Protein AF-A0A9P4THK8-F1 (afdb_monomer)

Structure (mmCIF, N/CA/C/O backbone):
data_AF-A0A9P4THK8-F1
#
_entry.id   AF-A0A9P4THK8-F1
#
loop_
_atom_site.group_PDB
_atom_site.id
_atom_site.type_symbol
_atom_site.label_atom_id
_atom_site.label_alt_id
_atom_site.label_comp_id
_atom_site.label_asym_id
_atom_site.label_entity_id
_atom_site.label_seq_id
_atom_site.pdbx_PDB_ins_code
_atom_site.Cartn_x
_atom_site.Cartn_y
_atom_site.Cartn_z
_atom_site.occupancy
_atom_site.B_iso_or_equiv
_atom_site.auth_seq_id
_atom_site.auth_comp_id
_atom_site.auth_asym_id
_atom_site.auth_atom_id
_atom_site.pdbx_PDB_model_num
ATOM 1 N N . MET A 1 1 ? -62.704 31.638 -52.848 1.00 43.31 1 MET A N 1
ATOM 2 C CA . MET A 1 1 ? -63.186 30.248 -52.648 1.00 43.31 1 MET A CA 1
ATOM 3 C C . MET A 1 1 ? -63.658 29.733 -54.000 1.00 43.31 1 MET A C 1
ATOM 5 O O . MET A 1 1 ? -64.323 30.541 -54.638 1.00 43.31 1 MET A O 1
ATOM 9 N N . PRO A 1 2 ? -63.371 28.495 -54.463 1.00 43.59 2 PRO A N 1
ATOM 10 C CA . PRO A 1 2 ? -62.912 27.299 -53.735 1.00 43.59 2 PRO A CA 1
ATOM 11 C C . PRO A 1 2 ? -61.704 26.520 -54.349 1.00 43.59 2 PRO A C 1
ATOM 13 O O . PRO A 1 2 ? -61.425 26.593 -55.536 1.00 43.59 2 PRO A O 1
ATOM 16 N N . ILE A 1 3 ? -61.043 25.751 -53.471 1.00 35.41 3 ILE A N 1
ATOM 17 C CA . ILE A 1 3 ? -60.631 24.326 -53.544 1.00 35.41 3 ILE A CA 1
ATOM 18 C C . ILE A 1 3 ? -59.609 23.825 -54.602 1.00 35.41 3 ILE A C 1
ATOM 20 O O . ILE A 1 3 ? -59.890 23.629 -55.779 1.00 35.41 3 ILE A O 1
ATOM 24 N N . ALA A 1 4 ? -58.443 23.501 -54.029 1.00 38.44 4 ALA A N 1
ATOM 25 C CA . ALA A 1 4 ? -57.364 22.559 -54.343 1.00 38.44 4 ALA A CA 1
ATOM 26 C C . ALA A 1 4 ? -57.577 21.406 -55.356 1.00 38.44 4 ALA A C 1
ATOM 28 O O . ALA A 1 4 ? -58.529 20.633 -55.262 1.00 38.44 4 ALA A O 1
ATOM 29 N N . ARG A 1 5 ? -56.541 21.177 -56.184 1.00 35.72 5 ARG A N 1
ATOM 30 C CA . ARG A 1 5 ? -56.117 19.847 -56.665 1.00 35.72 5 ARG A CA 1
ATOM 31 C C . ARG A 1 5 ? -54.912 19.384 -55.841 1.00 35.72 5 ARG A C 1
ATOM 33 O O . ARG A 1 5 ? -53.942 20.124 -55.709 1.00 35.72 5 ARG A O 1
ATOM 40 N N . GLN A 1 6 ? -54.998 18.177 -55.290 1.00 36.41 6 GLN A N 1
ATOM 41 C CA . GLN A 1 6 ? -53.883 17.444 -54.691 1.00 36.41 6 GLN A CA 1
ATOM 42 C C . GLN A 1 6 ? -53.031 16.829 -55.808 1.00 36.41 6 GLN A C 1
ATOM 44 O O . GLN A 1 6 ? -53.546 16.012 -56.570 1.00 36.41 6 GLN A O 1
ATOM 49 N N . ASP A 1 7 ? -51.745 17.176 -55.875 1.00 41.69 7 ASP A N 1
ATOM 50 C CA . ASP A 1 7 ? -50.751 16.358 -56.572 1.00 41.69 7 ASP A CA 1
ATOM 51 C C . ASP A 1 7 ? -50.262 15.259 -55.623 1.00 41.69 7 ASP A C 1
ATOM 53 O O . ASP A 1 7 ? -49.826 15.509 -54.497 1.00 41.69 7 ASP A O 1
ATOM 57 N N . GLN A 1 8 ? -50.391 14.017 -56.083 1.00 40.16 8 GLN A N 1
ATOM 58 C CA . GLN A 1 8 ? -49.982 12.808 -55.382 1.00 40.16 8 GLN A CA 1
ATOM 59 C C . GLN A 1 8 ? -48.456 12.750 -55.260 1.00 40.16 8 GLN A C 1
ATOM 61 O O . GLN A 1 8 ? -47.744 12.517 -56.236 1.00 40.16 8 GLN A O 1
ATOM 66 N N . GLN A 1 9 ? -47.947 12.880 -54.038 1.00 39.34 9 GLN A N 1
ATOM 67 C CA . GLN A 1 9 ? -46.567 12.534 -53.716 1.00 39.34 9 GLN A CA 1
ATOM 68 C C . GLN A 1 9 ? -46.482 11.011 -53.549 1.00 39.34 9 GLN A C 1
ATOM 70 O O . GLN A 1 9 ? -46.983 10.447 -52.576 1.00 39.34 9 GLN A O 1
ATOM 75 N N . LYS A 1 10 ? -45.892 10.332 -54.540 1.00 34.69 10 LYS A N 1
ATOM 76 C CA . LYS A 1 10 ? -45.575 8.898 -54.465 1.00 34.69 10 LYS A CA 1
ATOM 77 C C . LYS A 1 10 ? -44.646 8.663 -53.259 1.00 34.69 10 LYS A C 1
ATOM 79 O O . LYS A 1 10 ? -43.635 9.363 -53.164 1.00 34.69 10 LYS A O 1
ATOM 84 N N . PRO A 1 11 ? -44.940 7.716 -52.352 1.00 37.72 11 PRO A N 1
ATOM 85 C CA . PRO A 1 11 ? -44.045 7.421 -51.240 1.00 37.72 11 PRO A CA 1
ATOM 86 C C . PRO A 1 11 ? -42.727 6.865 -51.786 1.00 37.72 11 PRO A C 1
ATOM 88 O O . PRO A 1 11 ? -42.734 5.970 -52.631 1.00 37.72 11 PRO A O 1
ATOM 91 N N . ILE A 1 12 ? -41.597 7.393 -51.313 1.00 53.03 12 ILE A N 1
ATOM 92 C CA . ILE A 1 12 ? -40.283 6.778 -51.520 1.00 53.03 12 ILE A CA 1
ATOM 93 C C . ILE A 1 12 ? -40.296 5.491 -50.697 1.00 53.03 12 ILE A C 1
ATOM 95 O O . ILE A 1 12 ? -40.162 5.525 -49.475 1.00 53.03 12 ILE A O 1
ATOM 99 N N . GLU A 1 13 ? -40.530 4.365 -51.359 1.00 46.59 13 GLU A N 1
ATOM 100 C CA . GLU A 1 13 ? -40.455 3.044 -50.750 1.00 46.59 13 GLU A CA 1
ATOM 101 C C . GLU A 1 13 ? -38.973 2.733 -50.513 1.00 46.59 13 GLU A C 1
ATOM 103 O O . GLU A 1 13 ? -38.243 2.308 -51.407 1.00 46.59 13 GLU A O 1
ATOM 108 N N . ILE A 1 14 ? -38.484 3.066 -49.318 1.00 52.97 14 ILE A N 1
ATOM 109 C CA . ILE A 1 14 ? -37.134 2.707 -48.895 1.00 52.97 14 ILE A CA 1
ATOM 110 C C . ILE A 1 14 ? -37.155 1.191 -48.697 1.00 52.97 14 ILE A C 1
ATOM 112 O O . ILE A 1 14 ? -37.734 0.708 -47.724 1.00 52.97 14 ILE A O 1
ATOM 116 N N . HIS A 1 15 ? -36.591 0.441 -49.645 1.00 55.16 15 HIS A N 1
ATOM 117 C CA . HIS A 1 15 ? -36.531 -1.013 -49.553 1.00 55.16 15 HIS A CA 1
ATOM 118 C C . HIS A 1 15 ? -35.801 -1.375 -48.252 1.00 55.16 15 HIS A C 1
ATOM 120 O O . HIS A 1 15 ? -34.665 -0.951 -48.027 1.00 55.16 15 HIS A O 1
ATOM 126 N N . VAL A 1 16 ? -36.479 -2.086 -47.348 1.00 57.53 16 VAL A N 1
ATOM 127 C CA . VAL A 1 16 ? -35.975 -2.389 -45.995 1.00 57.53 16 VAL A CA 1
ATOM 128 C C . VAL A 1 16 ? -34.619 -3.106 -46.066 1.00 57.53 16 VAL A C 1
ATOM 130 O O . VAL A 1 16 ? -33.754 -2.868 -45.221 1.00 57.53 16 VAL A O 1
ATOM 133 N N . ASP A 1 17 ? -34.391 -3.871 -47.134 1.00 55.12 17 ASP A N 1
ATOM 134 C CA . ASP A 1 17 ? -33.135 -4.566 -47.409 1.00 55.12 17 ASP A CA 1
ATOM 135 C C . ASP A 1 17 ? -31.962 -3.611 -47.702 1.00 55.12 17 ASP A C 1
ATOM 137 O O . ASP A 1 17 ? -30.846 -3.857 -47.244 1.00 55.12 17 ASP A O 1
ATOM 141 N N . ASP A 1 18 ? -32.191 -2.464 -48.355 1.00 53.69 18 ASP A N 1
ATOM 142 C CA . ASP A 1 18 ? -31.148 -1.454 -48.611 1.00 53.69 18 ASP A CA 1
ATOM 143 C C . ASP A 1 18 ? -30.740 -0.706 -47.331 1.00 53.69 18 ASP A C 1
ATOM 145 O O . ASP A 1 18 ? -29.570 -0.349 -47.138 1.00 53.69 18 ASP A O 1
ATOM 149 N N . VAL A 1 19 ? -31.697 -0.481 -46.423 1.00 54.78 19 VAL A N 1
ATOM 150 C CA . VAL A 1 19 ? -31.435 0.123 -45.106 1.00 54.78 19 VAL A CA 1
ATOM 151 C C . VAL A 1 19 ? -30.695 -0.864 -44.212 1.00 54.78 19 VAL A C 1
ATOM 153 O O . VAL A 1 19 ? -29.707 -0.484 -43.581 1.00 54.78 19 VAL A O 1
ATOM 156 N N . ALA A 1 20 ? -31.120 -2.129 -44.201 1.00 53.06 20 ALA A N 1
ATOM 157 C CA . ALA A 1 20 ? -30.474 -3.196 -43.447 1.00 53.06 20 ALA A CA 1
ATOM 158 C C . ALA A 1 20 ? -29.038 -3.446 -43.938 1.00 53.06 20 ALA A C 1
ATOM 160 O O . ALA A 1 20 ? -28.121 -3.534 -43.119 1.00 53.06 20 ALA A O 1
ATOM 161 N N . HIS A 1 21 ? -28.801 -3.454 -45.255 1.00 51.91 21 HIS A N 1
ATOM 162 C CA . HIS A 1 21 ? -27.458 -3.591 -45.820 1.00 51.91 21 HIS A CA 1
ATOM 163 C C . HIS A 1 21 ? -26.551 -2.386 -45.517 1.00 51.91 21 HIS A C 1
ATOM 165 O O . HIS A 1 21 ? -25.386 -2.581 -45.158 1.00 51.91 21 HIS A O 1
ATOM 171 N N . ARG A 1 22 ? -27.059 -1.142 -45.560 1.00 50.97 22 ARG A N 1
ATOM 172 C CA . ARG A 1 22 ? -26.284 0.041 -45.117 1.00 50.97 22 ARG A CA 1
ATOM 173 C C . ARG A 1 22 ? -26.023 0.052 -43.611 1.00 50.97 22 ARG A C 1
ATOM 175 O O . ARG A 1 22 ? -24.938 0.454 -43.187 1.00 50.97 22 ARG A O 1
ATOM 182 N N . GLN A 1 23 ? -26.975 -0.389 -42.791 1.00 50.47 23 GLN A N 1
ATOM 183 C CA . GLN A 1 23 ? -26.793 -0.503 -41.340 1.00 50.47 23 GLN A CA 1
ATOM 184 C C . GLN A 1 23 ? -25.768 -1.587 -40.982 1.00 50.47 23 GLN A C 1
ATOM 186 O O . GLN A 1 23 ? -24.918 -1.346 -40.125 1.00 50.47 23 GLN A O 1
ATOM 191 N N . GLN A 1 24 ? -25.766 -2.726 -41.685 1.00 53.03 24 GLN A N 1
ATOM 192 C CA . GLN A 1 24 ? -24.749 -3.777 -41.541 1.00 53.03 24 GLN A CA 1
ATOM 193 C C . GLN A 1 24 ? -23.354 -3.324 -41.996 1.00 53.03 24 GLN A C 1
ATOM 195 O O . GLN A 1 24 ? -22.357 -3.698 -41.384 1.00 53.03 24 GLN A O 1
ATOM 200 N N . GLN A 1 25 ? -23.251 -2.492 -43.038 1.00 53.97 25 GLN A N 1
ATOM 201 C CA . GLN A 1 25 ? -21.960 -1.954 -43.481 1.00 53.97 25 GLN A CA 1
ATOM 202 C C . GLN A 1 25 ? -21.396 -0.889 -42.529 1.00 53.97 25 GLN A C 1
ATOM 204 O O . GLN A 1 25 ? -20.180 -0.812 -42.365 1.00 53.97 25 GLN A O 1
ATOM 209 N N . THR A 1 26 ? -22.245 -0.079 -41.894 1.00 57.22 26 THR A N 1
ATOM 210 C CA . THR A 1 26 ? -21.828 1.027 -41.008 1.00 57.22 26 THR A CA 1
ATOM 211 C C . THR A 1 26 ? -21.531 0.590 -39.574 1.00 57.22 26 THR A C 1
ATOM 213 O O . THR A 1 26 ? -20.739 1.244 -38.891 1.00 57.22 26 THR A O 1
ATOM 216 N N . THR A 1 27 ? -22.090 -0.531 -39.112 1.00 62.06 27 THR A N 1
ATOM 217 C CA . THR A 1 27 ? -21.754 -1.079 -37.792 1.00 62.06 27 THR A CA 1
ATOM 218 C C . THR A 1 27 ? -20.358 -1.724 -37.793 1.00 62.06 27 THR A C 1
ATOM 220 O O . THR A 1 27 ? -19.971 -2.411 -38.744 1.00 62.06 27 THR A O 1
ATOM 223 N N . PRO A 1 28 ? -19.528 -1.480 -36.762 1.00 70.31 28 PRO A N 1
ATOM 224 C CA . PRO A 1 28 ? -18.253 -2.174 -36.614 1.00 70.31 28 PRO A CA 1
ATOM 225 C C . PRO A 1 28 ? -18.430 -3.690 -36.464 1.00 70.31 28 PRO A C 1
ATOM 227 O O . PRO A 1 28 ? -19.266 -4.113 -35.669 1.00 70.31 28 PRO A O 1
ATOM 230 N N . PRO A 1 29 ? -17.651 -4.511 -37.195 1.00 71.94 29 PRO A N 1
ATOM 231 C CA . PRO A 1 29 ? -17.833 -5.961 -37.223 1.00 71.94 29 PRO A CA 1
ATOM 232 C C . PRO A 1 29 ? -17.416 -6.660 -35.919 1.00 71.94 29 PRO A C 1
ATOM 234 O O . PRO A 1 29 ? -17.672 -7.851 -35.771 1.00 71.94 29 PRO A O 1
ATOM 237 N N . ASP A 1 30 ? -16.763 -5.955 -34.982 1.00 74.06 30 ASP A N 1
ATOM 238 C CA . ASP A 1 30 ? -16.343 -6.480 -33.673 1.00 74.06 30 ASP A CA 1
ATOM 239 C C . ASP A 1 30 ? -15.495 -7.778 -33.771 1.00 74.06 30 ASP A C 1
ATOM 241 O O . ASP A 1 30 ? -15.483 -8.625 -32.869 1.00 74.06 30 ASP A O 1
ATOM 245 N N . GLY A 1 31 ? -14.743 -7.931 -34.872 1.00 75.62 31 GLY A N 1
ATOM 246 C CA . GLY A 1 31 ? -13.942 -9.117 -35.189 1.00 75.62 31 GLY A CA 1
ATOM 247 C C . GLY A 1 31 ? -13.368 -9.135 -36.616 1.00 75.62 31 GLY A C 1
ATOM 248 O O . GLY A 1 31 ? -13.328 -8.116 -37.306 1.00 75.62 31 GLY A O 1
ATOM 249 N N . GLY A 1 32 ? -12.893 -10.306 -37.060 1.00 84.00 32 GLY A N 1
ATOM 250 C CA . GLY A 1 32 ? -12.345 -10.518 -38.408 1.00 84.00 32 GLY A CA 1
ATOM 251 C C . GLY A 1 32 ? -10.994 -9.830 -38.639 1.00 84.00 32 GLY A C 1
ATOM 252 O O . GLY A 1 32 ? -10.098 -9.916 -37.799 1.00 84.00 32 GLY A O 1
ATOM 253 N N . TYR A 1 33 ? -10.859 -9.115 -39.764 1.00 81.81 33 TYR A N 1
ATOM 254 C CA . TYR A 1 33 ? -9.638 -8.378 -40.135 1.00 81.81 33 TYR A CA 1
ATOM 255 C C . TYR A 1 33 ? -9.244 -7.303 -39.102 1.00 81.81 33 TYR A C 1
ATOM 257 O O . TYR A 1 33 ? -8.082 -6.915 -39.023 1.00 81.81 33 TYR A O 1
ATOM 265 N N . GLY A 1 34 ? -10.174 -6.890 -38.230 1.00 80.81 34 GLY A N 1
ATOM 266 C CA . GLY A 1 34 ? -9.878 -6.015 -37.096 1.00 80.81 34 GLY A CA 1
ATOM 267 C C . GLY A 1 34 ? -8.787 -6.561 -36.167 1.00 80.81 34 GLY A C 1
ATOM 268 O O . GLY A 1 34 ? -7.999 -5.778 -35.650 1.00 80.81 34 GLY A O 1
ATOM 269 N N . TRP A 1 35 ? -8.668 -7.884 -35.999 1.00 86.06 35 TRP A N 1
ATOM 270 C CA . TRP A 1 35 ? -7.591 -8.485 -35.196 1.00 86.06 35 TRP A CA 1
ATOM 271 C C . TRP A 1 35 ? -6.223 -8.416 -35.876 1.00 86.06 35 TRP A C 1
ATOM 273 O O . TRP A 1 35 ? -5.209 -8.274 -35.196 1.00 86.06 35 TRP A O 1
ATOM 283 N N . VAL A 1 36 ? -6.192 -8.443 -37.209 1.00 86.75 36 VAL A N 1
ATOM 284 C CA . VAL A 1 36 ? -4.967 -8.203 -37.981 1.00 86.75 36 VAL A CA 1
ATOM 285 C C . VAL A 1 36 ? -4.522 -6.749 -37.795 1.00 86.75 36 VAL A C 1
ATOM 287 O O . VAL A 1 36 ? -3.348 -6.498 -37.538 1.00 86.75 36 VAL A O 1
ATOM 290 N N . CYS A 1 37 ? -5.466 -5.800 -37.803 1.00 84.19 37 CYS A N 1
ATOM 291 C CA . CYS A 1 37 ? -5.187 -4.405 -37.453 1.00 84.19 37 CYS A CA 1
ATOM 292 C C . CYS A 1 37 ? -4.699 -4.254 -36.000 1.00 84.19 37 CYS A C 1
ATOM 294 O O . CYS A 1 37 ? -3.782 -3.478 -35.764 1.00 84.19 37 CYS A O 1
ATOM 296 N N . VAL A 1 38 ? -5.242 -5.011 -35.035 1.00 86.88 38 VAL A N 1
ATOM 297 C CA . VAL A 1 38 ? -4.733 -5.031 -33.645 1.00 86.88 38 VAL A CA 1
ATOM 298 C C . VAL A 1 38 ? -3.285 -5.508 -33.598 1.00 86.88 38 VAL A C 1
ATOM 300 O O . VAL A 1 38 ? -2.472 -4.868 -32.940 1.00 86.88 38 VAL A O 1
ATOM 303 N N . GLY A 1 39 ? -2.947 -6.585 -34.312 1.00 86.19 39 GLY A N 1
ATOM 304 C CA . GLY A 1 39 ? -1.571 -7.077 -34.413 1.00 86.19 39 GLY A CA 1
ATOM 305 C C . GLY A 1 39 ? -0.628 -6.056 -35.055 1.00 86.19 39 GLY A C 1
ATOM 306 O O . GLY A 1 39 ? 0.460 -5.815 -34.545 1.00 86.19 39 GLY A O 1
ATOM 307 N N . ALA A 1 40 ? -1.064 -5.386 -36.122 1.00 83.81 40 ALA A N 1
ATOM 308 C CA . ALA A 1 40 ? -0.274 -4.338 -36.757 1.00 83.81 40 ALA A CA 1
ATOM 309 C C . ALA A 1 40 ? -0.068 -3.125 -35.831 1.00 83.81 40 ALA A C 1
ATOM 311 O O . ALA A 1 40 ? 1.060 -2.662 -35.683 1.00 83.81 40 ALA A O 1
ATOM 312 N N . CYS A 1 41 ? -1.113 -2.660 -35.137 1.00 83.00 41 CYS A N 1
ATOM 313 C CA . CYS A 1 41 ? -1.001 -1.582 -34.151 1.00 83.00 41 CYS A CA 1
ATOM 314 C C . CYS A 1 41 ? -0.142 -1.983 -32.939 1.00 83.00 41 CYS A C 1
ATOM 316 O O . CYS A 1 41 ? 0.622 -1.159 -32.440 1.00 83.00 41 CYS A O 1
ATOM 318 N N . PHE A 1 42 ? -0.207 -3.244 -32.500 1.00 87.94 42 PHE A N 1
ATOM 319 C CA . PHE A 1 42 ? 0.691 -3.804 -31.487 1.00 87.94 42 PHE A CA 1
ATOM 320 C C . PHE A 1 42 ? 2.151 -3.702 -31.935 1.00 87.94 42 PHE A C 1
ATOM 322 O O . PHE A 1 42 ? 2.991 -3.207 -31.186 1.00 87.94 42 PHE A O 1
ATOM 329 N N . THR A 1 43 ? 2.456 -4.112 -33.169 1.00 85.25 43 THR A N 1
ATOM 330 C CA . THR A 1 43 ? 3.802 -3.998 -33.741 1.00 85.25 43 THR A CA 1
ATOM 331 C C . THR A 1 43 ? 4.231 -2.537 -33.849 1.00 85.25 43 THR A C 1
ATOM 333 O O . THR A 1 43 ? 5.338 -2.196 -33.443 1.00 85.25 43 THR A O 1
ATOM 336 N N . THR A 1 44 ? 3.356 -1.635 -34.299 1.00 82.50 44 THR A N 1
ATOM 337 C CA . THR A 1 44 ? 3.656 -0.197 -34.322 1.00 82.50 44 THR A CA 1
ATOM 338 C C . THR A 1 44 ? 3.982 0.333 -32.926 1.00 82.50 44 THR A C 1
ATOM 340 O O . THR A 1 44 ? 4.980 1.030 -32.773 1.00 82.50 44 THR A O 1
ATOM 343 N N . ASN A 1 45 ? 3.218 -0.031 -31.893 1.00 81.38 45 ASN A N 1
ATOM 344 C CA . ASN A 1 45 ? 3.480 0.378 -30.508 1.00 81.38 45 ASN A CA 1
ATOM 345 C C . ASN A 1 45 ? 4.781 -0.209 -29.947 1.00 81.38 45 ASN A C 1
ATOM 347 O O . ASN A 1 45 ? 5.558 0.490 -29.299 1.00 81.38 45 ASN A O 1
ATOM 351 N N . CYS A 1 46 ? 5.058 -1.471 -30.265 1.00 82.56 46 CYS A N 1
ATOM 352 C CA . CYS A 1 46 ? 6.285 -2.164 -29.890 1.00 82.56 46 CYS A CA 1
ATOM 353 C C . CYS A 1 46 ? 7.533 -1.459 -30.438 1.00 82.56 46 CYS A C 1
ATOM 355 O O . CYS A 1 46 ? 8.449 -1.149 -29.680 1.00 82.56 46 CYS A O 1
ATOM 357 N N . PHE A 1 47 ? 7.548 -1.127 -31.729 1.00 81.44 47 PHE A N 1
ATOM 358 C CA . PHE A 1 47 ? 8.717 -0.535 -32.390 1.00 81.44 47 PHE A CA 1
ATOM 359 C C . PHE A 1 47 ? 8.790 0.999 -32.310 1.00 81.44 47 PHE A C 1
ATOM 361 O O . PHE A 1 47 ? 9.811 1.574 -32.676 1.00 81.44 47 PHE A O 1
ATOM 368 N N . THR A 1 48 ? 7.746 1.672 -31.818 1.00 76.44 48 THR A N 1
ATOM 369 C CA . THR A 1 48 ? 7.785 3.110 -31.504 1.00 76.44 48 THR A CA 1
ATOM 370 C C . THR A 1 48 ? 8.116 3.315 -30.027 1.00 76.44 48 THR A C 1
ATOM 372 O O . THR A 1 48 ? 9.273 3.549 -29.686 1.00 76.44 48 THR A O 1
ATOM 375 N N . TRP A 1 49 ? 7.139 3.154 -29.133 1.00 76.69 49 TRP A N 1
ATOM 376 C CA . TRP A 1 49 ? 7.293 3.388 -27.696 1.00 76.69 49 TRP A CA 1
ATOM 377 C C . TRP A 1 49 ? 8.273 2.422 -27.029 1.00 76.69 49 TRP A C 1
ATOM 379 O O . TRP A 1 49 ? 9.027 2.834 -26.147 1.00 76.69 49 TRP A O 1
ATOM 389 N N . GLY A 1 50 ? 8.327 1.166 -27.479 1.00 77.00 50 GLY A N 1
ATOM 390 C CA . GLY A 1 50 ? 9.322 0.217 -26.981 1.00 77.00 50 GLY A CA 1
ATOM 391 C C . GLY A 1 50 ? 10.752 0.636 -27.334 1.00 77.00 50 GLY A C 1
ATOM 392 O O . GLY A 1 50 ? 11.619 0.643 -26.463 1.00 77.00 50 GLY A O 1
ATOM 393 N N . ALA A 1 51 ? 10.996 1.087 -28.567 1.00 75.38 51 ALA A N 1
ATOM 394 C CA . ALA A 1 51 ? 12.310 1.589 -28.973 1.00 75.38 51 ALA A CA 1
ATOM 395 C C . ALA A 1 51 ? 12.697 2.885 -28.236 1.00 75.38 51 ALA A C 1
ATOM 397 O O . ALA A 1 51 ? 13.855 3.047 -27.858 1.00 75.38 51 ALA A O 1
ATOM 398 N N . VAL A 1 52 ? 11.737 3.782 -27.968 1.00 77.44 52 VAL A N 1
ATOM 399 C CA . VAL A 1 52 ? 11.983 4.983 -27.145 1.00 77.44 52 VAL A CA 1
ATOM 400 C C . VAL A 1 52 ? 12.385 4.612 -25.723 1.00 77.44 52 VAL A C 1
ATOM 402 O O . VAL A 1 52 ? 13.295 5.225 -25.174 1.00 77.44 52 VAL A O 1
ATOM 405 N N . SER A 1 53 ? 11.768 3.591 -25.125 1.00 77.56 53 SER A N 1
ATOM 406 C CA . SER A 1 53 ? 12.111 3.182 -23.757 1.00 77.56 53 SER A CA 1
ATOM 407 C C . SER A 1 53 ? 13.561 2.688 -23.618 1.00 77.56 53 SER A C 1
ATOM 409 O O . SER A 1 53 ? 14.184 2.901 -22.578 1.00 77.56 53 SER A O 1
ATOM 411 N N . ALA A 1 54 ? 14.149 2.147 -24.694 1.00 77.06 54 ALA A N 1
ATOM 412 C CA . ALA A 1 54 ? 15.554 1.739 -24.722 1.00 77.06 54 ALA A CA 1
ATOM 413 C C . ALA A 1 54 ? 16.536 2.921 -24.623 1.00 77.06 54 ALA A C 1
ATOM 415 O O . ALA A 1 54 ? 17.713 2.708 -24.328 1.00 77.06 54 ALA A O 1
ATOM 416 N N . TYR A 1 55 ? 16.070 4.167 -24.799 1.00 77.00 55 TYR A N 1
ATOM 417 C CA . TYR A 1 55 ? 16.869 5.371 -24.555 1.00 77.00 55 TYR A CA 1
ATOM 418 C C . TYR A 1 55 ? 17.496 5.378 -23.157 1.00 77.00 55 TYR A C 1
ATOM 420 O O . TYR A 1 55 ? 18.633 5.812 -23.024 1.00 77.00 55 TYR A O 1
ATOM 428 N N . GLY A 1 56 ? 16.821 4.834 -22.137 1.00 75.25 56 GLY A N 1
ATOM 429 C CA . GLY A 1 56 ? 17.376 4.748 -20.781 1.00 75.25 56 GLY A CA 1
ATOM 430 C C . GLY A 1 56 ? 18.693 3.964 -20.705 1.00 75.25 56 GLY A C 1
ATOM 431 O O . GLY A 1 56 ? 19.600 4.358 -19.976 1.00 75.25 56 GLY A O 1
ATOM 432 N N . ILE A 1 57 ? 18.844 2.908 -21.513 1.00 77.88 57 ILE A N 1
ATOM 433 C CA . ILE A 1 57 ? 20.085 2.123 -21.588 1.00 77.88 57 ILE A CA 1
ATOM 434 C C . ILE A 1 57 ? 21.177 2.904 -22.313 1.00 77.88 57 ILE A C 1
ATOM 436 O O . ILE A 1 57 ? 22.297 2.995 -21.810 1.00 77.88 57 ILE A O 1
ATOM 440 N N . TYR A 1 58 ? 20.854 3.520 -23.453 1.00 76.81 58 TYR A N 1
ATOM 441 C CA . TYR A 1 58 ? 21.810 4.366 -24.173 1.00 76.81 58 TYR A CA 1
ATOM 442 C C . TYR A 1 58 ? 22.279 5.539 -23.306 1.00 76.81 58 TYR A C 1
ATOM 444 O O . TYR A 1 58 ? 23.474 5.799 -23.236 1.00 76.81 58 TYR A O 1
ATOM 452 N N . LEU A 1 59 ? 21.362 6.177 -22.576 1.00 75.50 59 LEU A N 1
ATOM 453 C CA . LEU A 1 59 ? 21.658 7.248 -21.631 1.00 75.50 59 LEU A CA 1
ATOM 454 C C . LEU A 1 59 ? 22.598 6.782 -20.516 1.00 75.50 59 LEU A C 1
ATOM 456 O O . LEU A 1 59 ? 23.582 7.458 -20.234 1.00 75.50 59 LEU A O 1
ATOM 460 N N . SER A 1 60 ? 22.326 5.622 -19.909 1.00 75.88 60 SER A N 1
ATOM 461 C CA . SER A 1 60 ? 23.184 5.083 -18.846 1.00 75.88 60 SER A CA 1
ATOM 462 C C . SER A 1 60 ? 24.625 4.880 -19.315 1.00 75.88 60 SER A C 1
ATOM 464 O O . SER A 1 60 ? 25.561 5.152 -18.573 1.00 75.88 60 SER A O 1
ATOM 466 N N . HIS A 1 61 ? 24.803 4.481 -20.573 1.00 68.19 61 HIS A N 1
ATOM 467 C CA . HIS A 1 61 ? 26.112 4.250 -21.161 1.00 68.19 61 HIS A CA 1
ATOM 468 C C . HIS A 1 61 ? 26.784 5.550 -21.631 1.00 68.19 61 HIS A C 1
ATOM 470 O O . HIS A 1 61 ? 27.982 5.713 -21.436 1.00 68.19 61 HIS A O 1
ATOM 476 N N . TYR A 1 62 ? 26.021 6.520 -22.154 1.00 74.12 62 TYR A N 1
ATOM 477 C CA . TYR A 1 62 ? 26.538 7.861 -22.456 1.00 74.12 62 TYR A CA 1
ATOM 478 C C . TYR A 1 62 ? 27.082 8.573 -21.214 1.00 74.12 62 TYR A C 1
ATOM 480 O O . TYR A 1 62 ? 28.065 9.298 -21.327 1.00 74.12 62 TYR A O 1
ATOM 488 N N . LEU A 1 63 ? 26.460 8.348 -20.051 1.00 73.69 63 LEU A N 1
ATOM 489 C CA . LEU A 1 63 ? 26.902 8.894 -18.767 1.00 73.69 63 LEU A CA 1
ATOM 490 C C . LEU A 1 63 ? 28.065 8.103 -18.151 1.00 73.69 63 LEU A C 1
ATOM 492 O O . LEU A 1 63 ? 28.947 8.705 -17.550 1.00 73.69 63 LEU A O 1
ATOM 496 N N . ALA 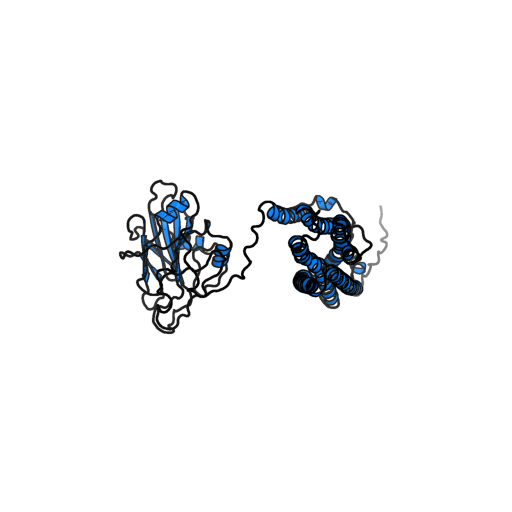A 1 64 ? 28.062 6.771 -18.267 1.00 69.69 64 ALA A N 1
ATOM 497 C CA . ALA A 1 64 ? 29.090 5.919 -17.665 1.00 69.69 64 ALA A CA 1
ATOM 498 C C . ALA A 1 64 ? 30.448 6.016 -18.379 1.00 69.69 64 ALA A C 1
ATOM 500 O O . ALA A 1 64 ? 31.481 6.020 -17.714 1.00 69.69 64 ALA A O 1
ATOM 501 N N . ASP A 1 65 ? 30.435 6.125 -19.709 1.00 64.62 65 ASP A N 1
ATOM 502 C CA . ASP A 1 65 ? 31.646 6.088 -20.538 1.00 64.62 65 ASP A CA 1
ATOM 503 C C . ASP A 1 65 ? 32.119 7.490 -20.975 1.00 64.62 65 ASP A C 1
ATOM 505 O O . ASP A 1 65 ? 33.039 7.601 -21.782 1.00 64.62 65 ASP A O 1
ATOM 509 N N . ASP A 1 66 ? 31.476 8.555 -20.472 1.00 66.44 66 ASP A N 1
ATOM 510 C CA . ASP A 1 66 ? 31.752 9.971 -20.785 1.00 66.44 66 ASP A CA 1
ATOM 511 C C . ASP A 1 66 ? 31.969 10.236 -22.289 1.00 66.44 66 ASP A C 1
ATOM 513 O O . ASP A 1 66 ? 32.887 10.927 -22.725 1.00 66.44 66 ASP A O 1
ATOM 517 N N . ILE A 1 67 ? 31.114 9.631 -23.122 1.00 68.19 67 ILE A N 1
ATOM 518 C CA . ILE A 1 67 ? 31.249 9.653 -24.590 1.00 68.19 67 ILE A CA 1
ATOM 519 C C . ILE A 1 67 ? 31.089 11.075 -25.144 1.00 68.19 67 ILE A C 1
ATOM 521 O O . ILE A 1 67 ? 31.650 11.415 -26.189 1.00 68.19 67 ILE A O 1
ATOM 525 N N . PHE A 1 68 ? 30.323 11.912 -24.441 1.00 73.69 68 PHE A N 1
ATOM 526 C CA . PHE A 1 68 ? 30.095 13.313 -24.778 1.00 73.69 68 PHE A CA 1
ATOM 527 C C . PHE A 1 68 ? 30.497 14.215 -23.601 1.00 73.69 68 PHE A C 1
ATOM 529 O O . PHE A 1 68 ? 29.618 14.724 -22.909 1.00 73.69 68 PHE A O 1
ATOM 536 N N . PRO A 1 69 ? 31.801 14.483 -23.411 1.00 63.47 69 PRO A N 1
ATOM 537 C CA . PRO A 1 69 ? 32.304 15.271 -22.278 1.00 63.47 69 PRO A CA 1
ATOM 538 C C . PRO A 1 69 ? 31.899 16.755 -22.344 1.00 63.47 69 PRO A C 1
ATOM 540 O O . PRO A 1 69 ? 31.980 17.486 -21.362 1.00 63.47 69 PRO A O 1
ATOM 543 N N . GLU A 1 70 ? 31.447 17.219 -23.515 1.00 71.25 70 GLU A N 1
ATOM 544 C CA . GLU A 1 70 ? 30.881 18.558 -23.722 1.00 71.25 70 GLU A CA 1
ATOM 545 C C . GLU A 1 70 ? 29.398 18.657 -23.287 1.00 71.25 70 GLU A C 1
ATOM 547 O O . GLU A 1 70 ? 28.839 19.753 -23.313 1.00 71.25 70 GLU A O 1
ATOM 552 N N . ALA A 1 71 ? 28.738 17.544 -22.935 1.00 68.06 71 ALA A N 1
ATOM 553 C CA . ALA A 1 71 ? 27.301 17.495 -22.657 1.00 68.06 71 ALA A CA 1
ATOM 554 C C . ALA A 1 71 ? 26.986 17.576 -21.154 1.00 68.06 71 ALA A C 1
ATOM 556 O O . ALA A 1 71 ? 27.544 16.864 -20.325 1.00 68.06 71 ALA A O 1
ATOM 557 N N . SER A 1 72 ? 26.028 18.429 -20.805 1.00 72.94 72 SER A N 1
ATOM 558 C CA . SER A 1 72 ? 25.493 18.575 -19.453 1.00 72.94 72 SER A CA 1
ATOM 559 C C . SER A 1 72 ? 24.319 17.620 -19.194 1.00 72.94 72 SER A C 1
ATOM 561 O O . SER A 1 72 ? 23.659 17.139 -20.117 1.00 72.94 72 SER A O 1
ATOM 563 N N . SER A 1 73 ? 23.965 17.404 -17.922 1.00 67.88 73 SER A N 1
ATOM 564 C CA . SER A 1 73 ? 22.782 16.610 -17.542 1.00 67.88 73 SER A CA 1
ATOM 565 C C . SER A 1 73 ? 21.473 17.137 -18.151 1.00 67.88 73 SER A C 1
ATOM 567 O O . SER A 1 73 ? 20.539 16.367 -18.380 1.00 67.88 73 SER A O 1
ATOM 569 N N . TRP A 1 74 ? 21.403 18.440 -18.446 1.00 68.38 74 TRP A N 1
ATOM 570 C CA . TRP A 1 74 ? 20.257 19.053 -19.116 1.00 68.38 74 TRP A CA 1
ATOM 571 C C . TRP A 1 74 ? 20.148 18.639 -20.583 1.00 68.38 74 TRP A C 1
ATOM 573 O O . TRP A 1 74 ? 19.036 18.410 -21.051 1.00 68.38 74 TRP A O 1
ATOM 583 N N . ASP A 1 75 ? 21.264 18.464 -21.291 1.00 69.94 75 ASP A N 1
ATOM 584 C CA . ASP A 1 75 ? 21.265 18.068 -22.705 1.00 69.94 75 ASP A CA 1
ATOM 585 C C . ASP A 1 75 ? 20.635 16.681 -22.888 1.00 69.94 75 ASP A C 1
ATOM 587 O O . ASP A 1 75 ? 19.787 16.468 -23.756 1.00 69.94 75 ASP A O 1
ATOM 591 N N . PHE A 1 76 ? 20.952 15.749 -21.990 1.00 74.38 76 PHE A N 1
ATOM 592 C CA . PHE A 1 76 ? 20.348 14.419 -21.983 1.00 74.38 76 PHE A CA 1
ATOM 593 C C . PHE A 1 76 ? 18.856 14.421 -21.620 1.00 74.38 76 PHE A C 1
ATOM 595 O O . PHE A 1 76 ? 18.085 13.630 -22.178 1.00 74.38 76 PHE A O 1
ATOM 602 N N . ALA A 1 77 ? 18.434 15.313 -20.718 1.00 72.75 77 ALA A N 1
ATOM 603 C CA . ALA A 1 77 ? 17.027 15.495 -20.365 1.00 72.75 77 ALA A CA 1
ATOM 604 C C . ALA A 1 77 ? 16.225 16.112 -21.526 1.00 72.75 77 ALA A C 1
ATOM 606 O O . ALA A 1 77 ? 15.095 15.695 -21.801 1.00 72.75 77 ALA A O 1
ATOM 607 N N . PHE A 1 78 ? 16.821 17.061 -22.252 1.00 75.44 78 PHE A N 1
ATOM 608 C CA . PHE A 1 78 ? 16.204 17.687 -23.416 1.00 75.44 78 PHE A CA 1
ATOM 609 C C . PHE A 1 78 ? 16.042 16.724 -24.590 1.00 75.44 78 PHE A C 1
ATOM 611 O O . PHE A 1 78 ? 15.014 16.791 -25.259 1.00 75.44 78 PHE A O 1
ATOM 618 N N . ILE A 1 79 ? 16.959 15.779 -24.814 1.00 74.94 79 ILE A N 1
ATOM 619 C CA . ILE A 1 79 ? 16.811 14.763 -25.874 1.00 74.94 79 ILE A CA 1
ATOM 620 C C . ILE A 1 79 ? 15.517 13.945 -25.692 1.00 74.94 79 ILE A C 1
ATOM 622 O O . ILE A 1 79 ? 14.736 13.805 -26.637 1.00 74.94 79 ILE A O 1
ATOM 626 N N . GLY A 1 80 ? 15.237 13.475 -24.470 1.00 67.88 80 GLY A N 1
ATOM 627 C CA . GLY A 1 80 ? 13.989 12.766 -24.159 1.00 67.88 80 GLY A CA 1
ATOM 628 C C . GLY A 1 80 ? 12.752 13.672 -24.228 1.00 67.88 80 GLY A C 1
ATOM 629 O O . GLY A 1 80 ? 11.721 13.287 -24.781 1.00 67.88 80 GLY A O 1
ATOM 630 N N . GLY A 1 81 ? 12.859 14.906 -23.724 1.00 70.44 81 GLY A N 1
ATOM 631 C CA . GLY A 1 81 ? 11.767 15.885 -23.751 1.00 70.44 81 GLY A CA 1
ATOM 632 C C . GLY A 1 81 ? 11.379 16.343 -25.163 1.00 70.44 81 GLY A C 1
ATOM 633 O O . GLY A 1 81 ? 10.189 16.465 -25.471 1.00 70.44 81 GLY A O 1
ATOM 634 N N . PHE A 1 82 ? 12.358 16.559 -26.044 1.00 72.19 82 PHE A N 1
ATOM 635 C CA . PHE A 1 82 ? 12.124 16.948 -27.435 1.00 72.19 82 PHE A CA 1
ATOM 636 C C . PHE A 1 82 ? 11.465 15.836 -28.236 1.00 72.19 82 PHE A C 1
ATOM 638 O O . PHE A 1 82 ? 10.546 16.126 -28.999 1.00 72.19 82 PHE A O 1
ATOM 645 N N . ASN A 1 83 ? 11.865 14.581 -28.019 1.00 68.94 83 ASN A N 1
ATOM 646 C CA . ASN A 1 83 ? 11.228 13.432 -28.656 1.00 68.94 83 ASN A CA 1
ATOM 647 C C . ASN A 1 83 ? 9.704 13.442 -28.439 1.00 68.94 83 ASN A C 1
ATOM 649 O O . ASN A 1 83 ? 8.931 13.390 -29.397 1.00 68.94 83 ASN A O 1
ATOM 653 N N . PHE A 1 84 ? 9.275 13.623 -27.188 1.00 64.50 84 PHE A N 1
ATOM 654 C CA . PHE A 1 84 ? 7.858 13.644 -26.829 1.00 64.50 84 PHE A CA 1
ATOM 655 C C . PHE A 1 84 ? 7.128 14.898 -27.340 1.00 64.50 84 PHE A C 1
ATOM 657 O O . PHE A 1 84 ? 6.018 14.813 -27.869 1.00 64.50 84 PHE A O 1
ATOM 664 N N . SER A 1 85 ? 7.761 16.067 -27.215 1.00 65.75 85 SER A N 1
ATOM 665 C CA . SER A 1 85 ? 7.169 17.356 -27.601 1.00 65.75 85 SER A CA 1
ATOM 666 C C . SER A 1 85 ? 6.938 17.445 -29.113 1.00 65.75 85 SER A C 1
ATOM 668 O O . SER A 1 85 ? 5.897 17.917 -29.569 1.00 65.75 85 SER A O 1
ATOM 670 N N . ILE A 1 86 ? 7.882 16.932 -29.903 1.00 68.50 86 ILE A N 1
ATOM 671 C CA . ILE A 1 86 ? 7.824 16.970 -31.366 1.00 68.50 86 ILE A CA 1
ATOM 672 C C . ILE A 1 86 ? 6.863 15.910 -31.906 1.00 68.50 86 ILE A C 1
ATOM 674 O O . ILE A 1 86 ? 6.121 16.199 -32.845 1.00 68.50 86 ILE A O 1
ATOM 678 N N . ALA A 1 87 ? 6.778 14.737 -31.267 1.00 66.50 87 ALA A N 1
ATOM 679 C CA . ALA A 1 87 ? 5.765 13.733 -31.599 1.00 66.50 87 ALA A CA 1
ATOM 680 C C . ALA A 1 87 ? 4.332 14.280 -31.510 1.00 66.50 87 ALA A C 1
ATOM 682 O O . ALA A 1 87 ? 3.481 13.928 -32.325 1.00 66.50 87 ALA A O 1
ATOM 683 N N . MET A 1 88 ? 4.062 15.162 -30.544 1.00 61.84 88 MET A N 1
ATOM 684 C CA . MET A 1 88 ? 2.748 15.790 -30.376 1.00 61.84 88 MET A CA 1
ATOM 685 C C . MET A 1 88 ? 2.530 16.984 -31.314 1.00 61.84 88 MET A C 1
ATOM 687 O O . MET A 1 88 ? 1.415 17.184 -31.790 1.00 61.84 88 MET A O 1
ATOM 691 N N . LEU A 1 89 ? 3.577 17.762 -31.605 1.00 63.34 89 LEU A N 1
ATOM 692 C CA . LEU A 1 89 ? 3.484 18.975 -32.426 1.00 63.34 89 LEU A CA 1
ATOM 693 C C . LEU A 1 89 ? 3.323 18.674 -33.924 1.00 63.34 89 LEU A C 1
ATOM 695 O O . LEU A 1 89 ? 2.616 19.390 -34.629 1.00 63.34 89 LEU A O 1
ATOM 699 N N . VAL A 1 90 ? 3.953 17.604 -34.408 1.00 62.19 90 VAL A N 1
ATOM 700 C CA . VAL A 1 90 ? 3.987 17.243 -35.836 1.00 62.19 90 VAL A CA 1
ATOM 701 C C . VAL A 1 90 ? 2.787 16.369 -36.257 1.00 62.19 90 VAL A C 1
ATOM 703 O O . VAL A 1 90 ? 2.523 16.189 -37.444 1.00 62.19 90 VAL A O 1
ATOM 706 N N . ALA A 1 91 ? 1.985 15.907 -35.292 1.00 56.56 91 ALA A N 1
ATOM 707 C CA . ALA A 1 91 ? 0.780 15.099 -35.493 1.00 56.56 91 ALA A CA 1
ATOM 708 C C . ALA A 1 91 ? -0.196 15.581 -36.598 1.00 56.56 91 ALA A C 1
ATOM 710 O O . ALA A 1 91 ? -0.763 14.724 -37.278 1.00 56.56 91 ALA A O 1
ATOM 711 N N . PRO A 1 92 ? -0.413 16.896 -36.825 1.00 47.75 92 PRO A N 1
ATOM 712 C CA . PRO A 1 92 ? -1.344 17.371 -37.854 1.00 47.75 92 PRO A CA 1
ATOM 713 C C . PRO A 1 92 ? -0.733 17.545 -39.260 1.00 47.75 92 PRO A C 1
ATOM 715 O O . PRO A 1 92 ? -1.473 17.848 -40.193 1.00 47.75 92 PRO A O 1
ATOM 718 N N . LEU A 1 93 ? 0.585 17.394 -39.448 1.00 45.34 93 LEU A N 1
ATOM 719 C CA . LEU A 1 93 ? 1.289 17.738 -40.697 1.00 45.34 93 LEU A CA 1
ATOM 720 C C . LEU A 1 93 ? 2.056 16.539 -41.264 1.00 45.34 93 LEU A C 1
ATOM 722 O O . LEU A 1 93 ? 3.261 16.419 -41.083 1.00 45.34 93 LEU A O 1
ATOM 726 N N . VAL A 1 94 ? 1.363 15.644 -41.970 1.00 43.50 94 VAL A N 1
ATOM 727 C CA . VAL A 1 94 ? 1.974 14.444 -42.568 1.00 43.50 94 VAL A CA 1
ATOM 728 C C . VAL A 1 94 ? 2.736 14.798 -43.843 1.00 43.50 94 VAL A C 1
ATOM 730 O O . VAL A 1 94 ? 2.136 15.288 -44.796 1.00 43.50 94 VAL A O 1
ATOM 733 N N . THR A 1 95 ? 4.045 14.518 -43.887 1.00 33.19 95 THR A N 1
ATOM 734 C CA . THR A 1 95 ? 4.647 13.364 -44.599 1.00 33.19 95 THR A CA 1
ATOM 735 C C . THR A 1 95 ? 6.166 13.307 -44.300 1.00 33.19 95 THR A C 1
ATOM 737 O O . THR A 1 95 ? 6.829 14.336 -44.301 1.00 33.19 95 THR A O 1
ATOM 740 N N . VAL A 1 96 ? 6.706 12.087 -44.144 1.00 42.09 96 VAL A N 1
ATOM 741 C CA . VAL A 1 96 ? 8.123 11.636 -44.229 1.00 42.09 96 VAL A CA 1
ATOM 742 C C . VAL A 1 96 ? 8.949 11.433 -42.920 1.00 42.09 96 VAL A C 1
ATOM 744 O O . VAL A 1 96 ? 9.110 12.335 -42.108 1.00 42.09 96 VAL A O 1
ATOM 747 N N . LEU A 1 97 ? 9.569 10.231 -42.835 1.00 47.34 97 LEU A N 1
ATOM 748 C CA . LEU A 1 97 ? 10.957 9.887 -42.412 1.00 47.34 97 LEU A CA 1
ATOM 749 C C . LEU A 1 97 ? 11.145 8.947 -41.199 1.00 47.34 97 LEU A C 1
ATOM 751 O O . LEU A 1 97 ? 11.273 9.370 -40.057 1.00 47.34 97 LEU A O 1
ATOM 755 N N . CYS A 1 98 ? 11.387 7.662 -41.491 1.00 51.41 98 CYS A N 1
ATOM 756 C CA . CYS A 1 98 ? 12.000 6.679 -40.580 1.00 51.41 98 CYS A CA 1
ATOM 757 C C . CYS A 1 98 ? 13.551 6.704 -40.594 1.00 51.41 98 CYS A C 1
ATOM 759 O O . CYS A 1 98 ? 14.193 5.720 -40.235 1.00 51.41 98 CYS A O 1
ATOM 761 N N . SER A 1 99 ? 14.187 7.803 -41.013 1.00 55.66 99 SER A N 1
ATOM 762 C CA . SER A 1 99 ? 15.652 7.906 -41.162 1.00 55.66 99 SER A CA 1
ATOM 763 C C . SER A 1 99 ? 16.407 8.304 -39.879 1.00 55.66 99 SER A C 1
ATOM 765 O O . SER A 1 99 ? 17.639 8.302 -39.873 1.00 55.66 99 SER A O 1
ATOM 767 N N . GLY A 1 100 ? 15.701 8.620 -38.784 1.00 60.97 100 GLY A N 1
ATOM 768 C CA . GLY A 1 100 ? 16.279 9.215 -37.568 1.00 60.97 100 GLY A CA 1
ATOM 769 C C . GLY A 1 100 ? 17.290 8.336 -36.819 1.00 60.97 100 GLY A C 1
ATOM 770 O O . GLY A 1 100 ? 18.365 8.814 -36.474 1.00 60.97 100 GLY A O 1
ATOM 771 N N . PHE A 1 101 ? 17.008 7.043 -36.616 1.00 62.00 101 PHE A N 1
ATOM 772 C CA . PHE A 1 101 ? 17.927 6.137 -35.900 1.00 62.00 101 PHE A CA 1
ATOM 773 C C . PHE A 1 101 ? 19.227 5.870 -36.671 1.00 62.00 101 PHE A C 1
ATOM 775 O O . PHE A 1 101 ? 20.307 5.801 -36.085 1.00 62.00 101 PHE A O 1
ATOM 782 N N . ILE A 1 102 ? 19.141 5.761 -37.998 1.00 67.44 102 ILE A N 1
ATOM 783 C CA . ILE A 1 102 ? 20.313 5.550 -38.855 1.00 67.44 102 ILE A CA 1
ATOM 784 C C . ILE A 1 102 ? 21.158 6.826 -38.897 1.00 67.44 102 ILE A C 1
ATOM 786 O O . ILE A 1 102 ? 22.378 6.748 -38.757 1.00 67.44 102 ILE A O 1
ATOM 790 N N . ALA A 1 103 ? 20.524 7.997 -39.001 1.00 64.56 103 ALA A N 1
ATOM 791 C CA . ALA A 1 103 ? 21.208 9.285 -38.945 1.00 64.56 103 ALA A CA 1
ATOM 792 C C . ALA A 1 103 ? 21.891 9.527 -37.585 1.00 64.56 103 ALA A C 1
ATOM 794 O O . ALA A 1 103 ? 23.024 10.003 -37.553 1.00 64.56 103 ALA A O 1
ATOM 795 N N . ALA A 1 104 ? 21.263 9.118 -36.475 1.00 66.44 104 ALA A N 1
ATOM 796 C CA . ALA A 1 104 ? 21.862 9.190 -35.139 1.00 66.44 104 ALA A CA 1
ATOM 797 C C . ALA A 1 104 ? 23.154 8.362 -35.024 1.00 66.44 104 ALA A C 1
ATOM 799 O O . ALA A 1 104 ? 24.064 8.741 -34.295 1.00 66.44 104 ALA A O 1
ATOM 800 N N . SER A 1 105 ? 23.283 7.263 -35.778 1.00 72.69 105 SER A N 1
ATOM 801 C CA . SER A 1 105 ? 24.478 6.403 -35.734 1.00 72.69 105 SER A CA 1
ATOM 802 C C . SER A 1 105 ? 25.751 7.036 -36.313 1.00 72.69 105 SER A C 1
ATOM 804 O O . SER A 1 105 ? 26.835 6.480 -36.149 1.00 72.69 105 SER A O 1
ATOM 806 N N . PHE A 1 106 ? 25.626 8.168 -37.007 1.00 73.75 106 PHE A N 1
ATOM 807 C CA . PHE A 1 106 ? 26.751 8.946 -37.530 1.00 73.75 106 PHE A CA 1
ATOM 808 C C . PHE A 1 106 ? 27.003 10.222 -36.716 1.00 73.75 106 PHE A C 1
ATOM 810 O O . PHE A 1 106 ? 27.824 11.047 -37.116 1.00 73.75 106 PHE A O 1
ATOM 817 N N . ALA A 1 107 ? 26.298 10.400 -35.592 1.00 72.94 107 ALA A N 1
ATOM 818 C CA . ALA A 1 107 ? 26.420 11.590 -34.771 1.00 72.94 107 ALA A CA 1
ATOM 819 C C . ALA A 1 107 ? 27.762 11.614 -34.022 1.00 72.94 107 ALA A C 1
ATOM 821 O O . ALA A 1 107 ? 28.064 10.725 -33.232 1.00 72.94 107 ALA A O 1
ATOM 822 N N . THR A 1 108 ? 28.552 12.658 -34.253 1.00 66.25 108 THR A N 1
ATOM 823 C CA . THR A 1 108 ? 29.819 12.944 -33.563 1.00 66.25 108 THR A CA 1
ATOM 824 C C . THR A 1 108 ? 29.715 14.146 -32.624 1.00 66.25 108 THR A C 1
ATOM 826 O O . THR A 1 108 ? 30.637 14.413 -31.860 1.00 66.25 108 THR A O 1
ATOM 829 N N . ARG A 1 109 ? 28.599 14.888 -32.671 1.00 66.38 109 ARG A N 1
ATOM 830 C CA . ARG A 1 109 ? 28.328 16.073 -31.842 1.00 66.38 109 ARG A CA 1
ATOM 831 C C . ARG A 1 109 ? 26.910 16.029 -31.272 1.00 66.38 109 ARG A C 1
ATOM 833 O O . ARG A 1 109 ? 25.979 15.611 -31.955 1.00 66.38 109 ARG A O 1
ATOM 840 N N . ILE A 1 110 ? 26.725 16.540 -30.054 1.00 67.62 110 ILE A N 1
ATOM 841 C CA . ILE A 1 110 ? 25.461 16.452 -29.299 1.00 67.62 110 ILE A CA 1
ATOM 842 C C . ILE A 1 110 ? 24.254 17.082 -30.021 1.00 67.62 110 ILE A C 1
ATOM 844 O O . ILE A 1 110 ? 23.141 16.555 -29.961 1.00 67.62 110 ILE A O 1
ATOM 848 N N . TRP A 1 111 ? 24.452 18.162 -30.785 1.00 72.88 111 TRP A N 1
ATOM 849 C CA . TRP A 1 111 ? 23.375 18.793 -31.564 1.00 72.88 111 TRP A CA 1
ATOM 850 C C . TRP A 1 111 ? 22.810 17.864 -32.655 1.00 72.88 111 TRP A C 1
ATOM 852 O O . TRP A 1 111 ? 21.636 17.957 -33.011 1.00 72.88 111 TRP A O 1
ATOM 862 N N . GLN A 1 112 ? 23.614 16.921 -33.159 1.00 76.44 112 GLN A N 1
ATOM 863 C CA . GLN A 1 112 ? 23.176 15.946 -34.161 1.00 76.44 112 GLN A CA 1
ATOM 864 C C . GLN A 1 112 ? 22.220 14.921 -33.541 1.00 76.44 112 GLN A C 1
ATOM 866 O O . GLN A 1 112 ? 21.278 14.490 -34.204 1.00 76.44 112 GLN A O 1
ATOM 871 N N . LEU A 1 113 ? 22.390 14.585 -32.258 1.00 69.56 113 LEU A N 1
ATOM 872 C CA . LEU A 1 113 ? 21.456 13.732 -31.515 1.00 69.56 113 LEU A CA 1
ATOM 873 C C . LEU A 1 113 ? 20.130 14.445 -31.228 1.00 69.56 113 LEU A C 1
ATOM 875 O O . LEU A 1 113 ? 19.074 13.829 -31.352 1.00 69.56 113 LEU A O 1
ATOM 879 N N . HIS A 1 114 ? 20.155 15.751 -30.956 1.00 73.19 114 HIS A N 1
ATOM 880 C CA . HIS A 1 114 ? 18.933 16.548 -30.814 1.00 73.19 114 HIS A CA 1
ATOM 881 C C . HIS A 1 114 ? 18.081 16.513 -32.091 1.00 73.19 114 HIS A C 1
ATOM 883 O O . HIS A 1 114 ? 16.877 16.264 -32.031 1.00 73.19 114 HIS A O 1
ATOM 889 N N . LEU A 1 115 ? 18.703 16.694 -33.259 1.00 75.06 115 LEU A N 1
ATOM 890 C CA . LEU A 1 115 ? 17.996 16.649 -34.541 1.00 75.06 115 LEU A CA 1
ATOM 891 C C . LEU A 1 115 ? 17.547 15.237 -34.928 1.00 75.06 115 LEU A C 1
ATOM 893 O O . LEU A 1 115 ? 16.463 15.057 -35.474 1.00 75.06 115 LEU A O 1
ATOM 897 N N . THR A 1 116 ? 18.361 14.221 -34.659 1.00 76.25 116 THR A N 1
ATOM 898 C CA . THR A 1 116 ? 18.052 12.851 -35.083 1.00 76.25 116 THR A CA 1
ATOM 899 C C . THR A 1 116 ? 17.135 12.141 -34.092 1.00 76.25 116 THR A C 1
ATOM 901 O O . THR A 1 116 ? 16.032 11.750 -34.465 1.00 76.25 116 THR A O 1
ATOM 904 N N . GLN A 1 117 ? 17.526 12.021 -32.822 1.00 68.56 117 GLN A N 1
ATOM 905 C CA . GLN A 1 117 ? 16.741 11.320 -31.803 1.00 68.56 117 GLN A CA 1
ATOM 906 C C . GLN A 1 117 ? 15.594 12.149 -31.219 1.00 68.56 117 GLN A C 1
ATOM 908 O O . GLN A 1 117 ? 14.525 11.607 -30.933 1.00 68.56 117 GLN A O 1
ATOM 913 N N . GLY A 1 118 ? 15.787 13.459 -31.071 1.00 66.56 118 GLY A N 1
ATOM 914 C CA . GLY A 1 118 ? 14.730 14.364 -30.623 1.00 66.56 118 GLY A CA 1
ATOM 915 C C . GLY A 1 118 ? 13.722 14.634 -31.739 1.00 66.56 118 GLY A C 1
ATOM 916 O O . GLY A 1 118 ? 12.578 14.191 -31.674 1.00 66.56 118 GLY A O 1
ATOM 917 N N . VAL A 1 119 ? 14.154 15.337 -32.789 1.00 72.12 119 VAL A N 1
ATOM 918 C CA . VAL A 1 119 ? 13.247 15.832 -33.839 1.00 72.12 119 VAL A CA 1
ATOM 919 C C . VAL A 1 119 ? 12.766 14.720 -34.772 1.00 72.12 119 VAL A C 1
ATOM 921 O O . VAL A 1 119 ? 11.562 14.493 -34.873 1.00 72.12 119 VAL A O 1
ATOM 924 N N . LEU A 1 120 ? 13.676 14.021 -35.459 1.00 71.56 120 LEU A N 1
ATOM 925 C CA . LEU A 1 120 ? 13.291 13.079 -36.519 1.00 71.56 120 LEU A CA 1
ATOM 926 C C . LEU A 1 120 ? 12.550 11.849 -35.979 1.00 71.56 120 LEU A C 1
ATOM 928 O O . LEU A 1 120 ? 11.523 11.462 -36.534 1.00 71.56 120 LEU A O 1
ATOM 932 N N . ILE A 1 121 ? 13.030 11.244 -34.889 1.00 70.88 121 ILE A N 1
ATOM 933 C CA . ILE A 1 121 ? 12.341 10.092 -34.282 1.00 70.88 121 ILE A CA 1
ATOM 934 C C . ILE A 1 121 ? 11.014 10.524 -33.648 1.00 70.88 121 ILE A C 1
ATOM 936 O O . ILE A 1 121 ? 10.011 9.838 -33.845 1.00 70.88 121 ILE A O 1
ATOM 940 N N . GLY A 1 122 ? 10.976 11.667 -32.950 1.00 64.12 122 GLY A N 1
ATOM 941 C CA . GLY A 1 122 ? 9.742 12.210 -32.375 1.00 64.12 122 GLY A CA 1
ATOM 942 C C . GLY A 1 122 ? 8.667 12.424 -33.442 1.00 64.12 122 GLY A C 1
ATOM 943 O O . GLY A 1 122 ? 7.562 11.896 -33.329 1.00 64.12 122 GLY A O 1
ATOM 944 N N . ALA A 1 123 ? 9.015 13.100 -34.540 1.00 66.62 123 ALA A N 1
ATOM 945 C CA . ALA A 1 123 ? 8.119 13.295 -35.679 1.00 66.62 123 ALA A CA 1
ATOM 946 C C . ALA A 1 123 ? 7.604 11.961 -36.257 1.00 66.62 123 ALA A C 1
ATOM 948 O O . ALA A 1 123 ? 6.402 11.805 -36.477 1.00 66.62 123 ALA A O 1
ATOM 949 N N . GLY A 1 124 ? 8.485 10.967 -36.428 1.00 65.12 124 GLY A N 1
ATOM 950 C CA . GLY A 1 124 ? 8.113 9.635 -36.913 1.00 65.12 124 GLY A CA 1
ATOM 951 C C . GLY A 1 124 ? 7.080 8.926 -36.030 1.00 65.12 124 GLY A C 1
ATOM 952 O O . GLY A 1 124 ? 6.127 8.338 -36.541 1.00 65.12 124 GLY A O 1
ATOM 953 N N . ILE A 1 125 ? 7.216 9.021 -34.705 1.00 64.31 125 ILE A N 1
ATOM 954 C CA . ILE A 1 125 ? 6.252 8.438 -33.758 1.00 64.31 125 ILE A CA 1
ATOM 955 C C . ILE A 1 125 ? 4.895 9.136 -33.871 1.00 64.31 125 ILE A C 1
ATOM 957 O O . ILE A 1 125 ? 3.869 8.456 -33.925 1.00 64.31 125 ILE A O 1
ATOM 961 N N . GLY A 1 126 ? 4.880 10.469 -33.975 1.00 60.38 126 GLY A N 1
ATOM 962 C CA . GLY A 1 126 ? 3.656 11.248 -34.182 1.00 60.38 126 GLY A CA 1
ATOM 963 C C . GLY A 1 126 ? 2.864 10.790 -35.411 1.00 60.38 126 GLY A C 1
ATOM 964 O O . GLY A 1 126 ? 1.649 10.607 -35.331 1.00 60.38 126 GLY A O 1
ATOM 965 N N . PHE A 1 127 ? 3.556 10.507 -36.519 1.00 64.94 127 PHE A N 1
ATOM 966 C CA . PHE A 1 127 ? 2.936 10.059 -37.770 1.00 64.94 127 PHE A CA 1
ATOM 967 C C . PHE A 1 127 ? 2.388 8.641 -37.754 1.00 64.94 127 PHE A C 1
ATOM 969 O O . PHE A 1 127 ? 1.426 8.352 -38.460 1.00 64.94 127 PHE A O 1
ATOM 976 N N . LEU A 1 128 ? 3.004 7.744 -36.996 1.00 64.31 128 LEU A N 1
ATOM 977 C CA . LEU A 1 128 ? 2.618 6.336 -36.998 1.00 64.31 128 LEU A CA 1
ATOM 978 C C . LEU A 1 128 ? 1.573 6.044 -35.934 1.00 64.31 128 LEU A C 1
ATOM 980 O O . LEU A 1 128 ? 0.591 5.347 -36.183 1.00 64.31 128 LEU A O 1
ATOM 984 N N . TYR A 1 129 ? 1.776 6.593 -34.741 1.00 64.62 129 TYR A N 1
ATOM 985 C CA . TYR A 1 129 ? 0.968 6.256 -33.586 1.00 64.62 129 TYR A CA 1
ATOM 986 C C . TYR A 1 129 ? -0.394 6.947 -33.624 1.00 64.62 129 TYR A C 1
ATOM 988 O O . TYR A 1 129 ? -1.421 6.285 -33.473 1.00 64.62 129 TYR A O 1
ATOM 996 N N . ILE A 1 130 ? -0.439 8.257 -33.873 1.00 65.88 130 ILE A N 1
ATOM 997 C CA . ILE A 1 130 ? -1.681 9.031 -33.740 1.00 65.88 130 ILE A CA 1
ATOM 998 C C . ILE A 1 130 ? -2.745 8.597 -34.757 1.00 65.88 130 ILE A C 1
ATOM 1000 O O . ILE A 1 130 ? -3.881 8.360 -34.339 1.00 65.88 130 ILE A O 1
ATOM 1004 N N . PRO A 1 131 ? -2.419 8.380 -36.047 1.00 64.44 131 PRO A N 1
ATOM 1005 C CA . PRO A 1 131 ? -3.386 7.843 -37.000 1.00 64.44 131 PRO A CA 1
ATOM 1006 C C . PRO A 1 131 ? -3.798 6.398 -36.705 1.00 64.44 131 PRO A C 1
ATOM 1008 O O . PRO A 1 131 ? -4.878 5.996 -37.126 1.00 64.44 131 PRO A O 1
ATOM 1011 N N . SER A 1 132 ? -2.995 5.624 -35.962 1.00 64.62 132 SER A N 1
ATOM 1012 C CA . SER A 1 132 ? -3.332 4.242 -35.587 1.00 64.62 132 SER A CA 1
ATOM 1013 C C . SER A 1 132 ? -4.375 4.144 -34.463 1.00 64.62 132 SER A C 1
ATOM 1015 O O . SER A 1 132 ? -5.138 3.177 -34.414 1.00 64.62 132 SER A O 1
ATOM 1017 N N . LEU A 1 133 ? -4.478 5.167 -33.603 1.00 67.88 133 LEU A N 1
ATOM 1018 C CA . LEU A 1 133 ? -5.421 5.216 -32.478 1.00 67.88 133 LEU A CA 1
ATOM 1019 C C . LEU A 1 133 ? -6.899 5.076 -32.884 1.00 67.88 133 LEU A C 1
ATOM 1021 O O . LEU A 1 133 ? -7.603 4.247 -32.296 1.00 67.88 133 LEU A O 1
ATOM 1025 N N . PRO A 1 134 ? -7.420 5.831 -33.874 1.00 70.31 134 PRO A N 1
ATOM 1026 C CA . PRO A 1 134 ? -8.817 5.701 -34.261 1.00 70.31 134 PRO A CA 1
ATOM 1027 C C . PRO A 1 134 ? -9.107 4.380 -34.979 1.00 70.31 134 PRO A C 1
ATOM 1029 O O . PRO A 1 134 ? -10.249 3.931 -34.930 1.00 70.31 134 PRO A O 1
ATOM 1032 N N . ILE A 1 135 ? -8.124 3.720 -35.599 1.00 76.00 135 ILE A N 1
ATOM 1033 C CA . ILE A 1 135 ? -8.352 2.527 -36.432 1.00 76.00 135 ILE A CA 1
ATOM 1034 C C . ILE A 1 135 ? -9.027 1.425 -35.618 1.00 76.00 135 ILE A C 1
ATOM 1036 O O . ILE A 1 135 ? -10.067 0.909 -36.021 1.00 76.00 135 ILE A O 1
ATOM 1040 N N . LEU A 1 136 ? -8.530 1.123 -34.418 1.00 78.94 136 LEU A N 1
ATOM 1041 C CA . LEU A 1 136 ? -9.116 0.076 -33.573 1.00 78.94 136 LEU A CA 1
ATOM 1042 C C . LEU A 1 136 ? -10.556 0.401 -33.157 1.00 78.94 136 LEU A C 1
ATOM 1044 O O . LEU A 1 136 ? -11.409 -0.487 -33.110 1.00 78.94 136 LEU A O 1
ATOM 1048 N N . SER A 1 137 ? -10.860 1.684 -32.949 1.00 76.00 137 SER A N 1
ATOM 1049 C CA . SER A 1 137 ? -12.219 2.141 -32.644 1.00 76.00 137 SER A CA 1
ATOM 1050 C C . SER A 1 137 ? -13.204 2.003 -33.816 1.00 76.00 137 SER A C 1
ATOM 1052 O O . SER A 1 137 ? -14.411 1.935 -33.572 1.00 76.00 137 SER A O 1
ATOM 1054 N N . GLN A 1 138 ? -12.710 1.910 -35.060 1.00 75.56 138 GLN A N 1
ATOM 1055 C CA . GLN A 1 138 ? -13.515 1.68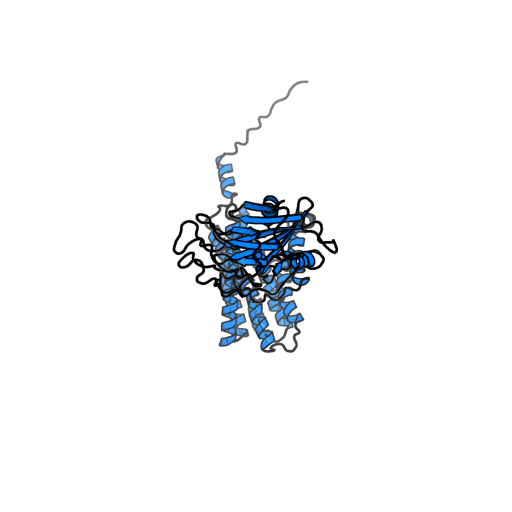5 -36.273 1.00 75.56 138 GLN A CA 1
ATOM 1056 C C . GLN A 1 138 ? -13.842 0.201 -36.507 1.00 75.56 138 GLN A C 1
ATOM 1058 O O . GLN A 1 138 ? -14.818 -0.127 -37.192 1.00 75.56 138 GLN A O 1
ATOM 1063 N N . TRP A 1 139 ? -13.021 -0.698 -35.958 1.00 77.62 139 TRP A N 1
ATOM 1064 C CA . TRP A 1 139 ? -13.187 -2.149 -36.074 1.00 77.62 139 TRP A CA 1
ATOM 1065 C C . TRP A 1 139 ? -13.938 -2.757 -34.881 1.00 77.62 139 TRP A C 1
ATOM 1067 O O . TRP A 1 139 ? -14.656 -3.740 -35.070 1.00 77.62 139 TRP A O 1
ATOM 1077 N N . PHE A 1 140 ? -13.835 -2.151 -33.689 1.00 78.94 140 PHE A N 1
ATOM 1078 C CA . PHE A 1 140 ? -14.429 -2.665 -32.451 1.00 78.94 140 PHE A CA 1
ATOM 1079 C C . PHE A 1 140 ? -15.276 -1.629 -31.688 1.00 78.94 140 PHE A C 1
ATOM 1081 O O . PHE A 1 140 ? -14.874 -0.478 -31.486 1.00 78.94 140 PHE A O 1
ATOM 1088 N N . VAL A 1 141 ? -16.428 -2.079 -31.188 1.00 77.31 141 VAL A N 1
ATOM 1089 C CA . VAL A 1 141 ? -17.336 -1.387 -30.261 1.00 77.31 141 VAL A CA 1
ATOM 1090 C C . VAL A 1 141 ? -17.378 -2.144 -28.937 1.00 77.31 141 VAL A C 1
ATOM 1092 O O . VAL A 1 141 ? -16.921 -1.606 -27.931 1.00 77.31 141 VAL A O 1
ATOM 1095 N N . LYS A 1 142 ? -17.831 -3.406 -28.922 1.00 79.44 142 LYS A N 1
ATOM 1096 C CA . LYS A 1 142 ? -17.937 -4.202 -27.684 1.00 79.44 142 LYS A CA 1
ATOM 1097 C C . LYS A 1 142 ? -16.573 -4.615 -27.135 1.00 79.44 142 LYS A C 1
ATOM 1099 O O . LYS A 1 142 ? -16.375 -4.633 -25.926 1.00 79.44 142 LYS A O 1
ATOM 1104 N N . LYS A 1 143 ? -15.617 -4.927 -28.018 1.00 79.19 143 LYS A N 1
ATOM 1105 C CA . LYS A 1 143 ? -14.258 -5.369 -27.638 1.00 79.19 143 LYS A CA 1
ATOM 1106 C C . LYS A 1 143 ? -13.209 -4.260 -27.744 1.00 79.19 143 LYS A C 1
ATOM 1108 O O . LYS A 1 143 ? -12.015 -4.543 -27.725 1.00 79.19 143 LYS A O 1
ATOM 1113 N N . ARG A 1 144 ? -13.635 -2.994 -27.835 1.00 75.94 144 ARG A N 1
ATOM 1114 C CA . ARG A 1 144 ? -12.739 -1.845 -28.037 1.00 75.94 144 ARG A CA 1
ATOM 1115 C C . ARG A 1 144 ? -11.683 -1.720 -26.939 1.00 75.94 144 ARG A C 1
ATOM 1117 O O . ARG A 1 144 ? -10.520 -1.490 -27.247 1.00 75.94 144 ARG A O 1
ATOM 1124 N N . GLY A 1 145 ? -12.078 -1.916 -25.679 1.00 78.44 145 GLY A N 1
ATOM 1125 C CA . GLY A 1 145 ? -11.151 -1.886 -24.542 1.00 78.44 145 GLY A CA 1
ATOM 1126 C C . GLY A 1 145 ? -10.070 -2.965 -24.640 1.00 78.44 145 GLY A C 1
ATOM 1127 O O . GLY A 1 145 ? -8.893 -2.665 -24.483 1.00 78.44 145 GLY A O 1
ATOM 1128 N N . LEU A 1 146 ? -10.455 -4.196 -24.995 1.00 80.75 146 LEU A N 1
ATOM 1129 C CA . LEU A 1 146 ? -9.523 -5.312 -25.177 1.00 80.75 146 LEU A CA 1
ATOM 1130 C C . LEU A 1 146 ? -8.578 -5.082 -26.367 1.00 80.75 146 LEU A C 1
ATOM 1132 O O . LEU A 1 146 ? -7.377 -5.290 -26.241 1.00 80.75 146 LEU A O 1
ATOM 1136 N N . ALA A 1 147 ? -9.104 -4.619 -27.503 1.00 78.56 147 ALA A N 1
ATOM 1137 C CA . ALA A 1 147 ? -8.312 -4.318 -28.694 1.00 78.56 147 ALA A CA 1
ATOM 1138 C C . ALA A 1 147 ? -7.274 -3.210 -28.434 1.00 78.56 147 ALA A C 1
ATOM 1140 O O . ALA A 1 147 ? -6.103 -3.367 -28.780 1.00 78.56 147 ALA A O 1
ATOM 1141 N N . ASN A 1 148 ? -7.683 -2.121 -27.772 1.00 79.81 148 ASN A N 1
ATOM 1142 C CA . ASN A 1 148 ? -6.776 -1.044 -27.371 1.00 79.81 148 ASN A CA 1
ATOM 1143 C C . ASN A 1 148 ? -5.759 -1.511 -26.321 1.00 79.81 148 ASN A C 1
ATOM 1145 O O . ASN A 1 148 ? -4.589 -1.158 -26.423 1.00 79.81 148 ASN A O 1
ATOM 1149 N N . GLY A 1 149 ? -6.181 -2.328 -25.352 1.00 81.44 149 GLY A N 1
ATOM 1150 C CA . GLY A 1 149 ? -5.302 -2.884 -24.324 1.00 81.44 149 GLY A CA 1
ATOM 1151 C C . GLY A 1 149 ? -4.219 -3.794 -24.902 1.00 81.44 149 GLY A C 1
ATOM 1152 O O . GLY A 1 149 ? -3.050 -3.634 -24.566 1.00 81.44 149 GLY A O 1
ATOM 1153 N N . ILE A 1 150 ? -4.580 -4.691 -25.828 1.00 86.88 150 ILE A N 1
ATOM 1154 C CA . ILE A 1 150 ? -3.609 -5.539 -26.534 1.00 86.88 150 ILE A CA 1
ATOM 1155 C C . ILE A 1 150 ? -2.647 -4.661 -27.328 1.00 86.88 150 ILE A C 1
ATOM 1157 O O . ILE A 1 150 ? -1.446 -4.779 -27.143 1.00 86.88 150 ILE A O 1
ATOM 1161 N N . SER A 1 151 ? -3.151 -3.734 -28.145 1.00 84.06 151 SER A N 1
ATOM 1162 C CA . SER A 1 151 ? -2.304 -2.816 -28.915 1.00 84.06 151 SER A CA 1
ATOM 1163 C C . SER A 1 151 ? -1.310 -2.045 -28.033 1.00 84.06 151 SER A C 1
ATOM 1165 O O . SER A 1 151 ? -0.127 -1.971 -28.364 1.00 84.06 151 SER A O 1
ATOM 1167 N N . ALA A 1 152 ? -1.760 -1.532 -26.883 1.00 80.19 152 ALA A N 1
ATOM 1168 C CA . ALA A 1 152 ? -0.920 -0.819 -25.922 1.00 80.19 152 ALA A CA 1
ATOM 1169 C C . ALA A 1 152 ? 0.117 -1.725 -25.234 1.00 80.19 152 ALA A C 1
ATOM 1171 O O . ALA A 1 152 ? 1.232 -1.280 -24.965 1.00 80.19 152 ALA A O 1
ATOM 1172 N N . ALA A 1 153 ? -0.203 -3.004 -24.999 1.00 84.31 153 ALA A N 1
ATOM 1173 C CA . ALA A 1 153 ? 0.744 -3.976 -24.449 1.00 84.31 153 ALA A CA 1
ATOM 1174 C C . ALA A 1 153 ? 1.986 -4.158 -25.344 1.00 84.31 153 ALA A C 1
ATOM 1176 O O . ALA A 1 153 ? 3.057 -4.498 -24.838 1.00 84.31 153 ALA A O 1
ATOM 1177 N N . GLY A 1 154 ? 1.872 -3.855 -26.644 1.00 83.44 154 GLY A N 1
ATOM 1178 C CA . GLY A 1 154 ? 2.996 -3.821 -27.579 1.00 83.44 154 GLY A CA 1
ATOM 1179 C C . GLY A 1 154 ? 4.141 -2.940 -27.096 1.00 83.44 154 GLY A C 1
ATOM 1180 O O . GLY A 1 154 ? 5.289 -3.371 -27.145 1.00 83.44 154 GLY A O 1
ATOM 1181 N N . SER A 1 155 ? 3.844 -1.764 -26.535 1.00 81.62 155 SER A N 1
ATOM 1182 C CA . SER A 1 155 ? 4.857 -0.842 -26.004 1.00 81.62 155 SER A CA 1
ATOM 1183 C C . SER A 1 155 ? 5.674 -1.462 -24.868 1.00 81.62 155 SER A C 1
ATOM 1185 O O . SER A 1 155 ? 6.890 -1.293 -24.823 1.00 81.62 155 SER A O 1
ATOM 1187 N N . GLY A 1 156 ? 5.024 -2.214 -23.972 1.00 79.19 156 GLY A N 1
ATOM 1188 C CA . GLY A 1 156 ? 5.690 -2.888 -22.854 1.00 79.19 156 GLY A CA 1
ATOM 1189 C C . GLY A 1 156 ? 6.563 -4.056 -23.313 1.00 79.19 156 GLY A C 1
ATOM 1190 O O . GLY A 1 156 ? 7.724 -4.151 -22.919 1.00 79.19 156 GLY A O 1
ATOM 1191 N N . VAL A 1 157 ? 6.035 -4.906 -24.201 1.00 87.00 157 VAL A N 1
ATOM 1192 C CA . VAL A 1 157 ? 6.788 -6.036 -24.776 1.00 87.00 157 VAL A CA 1
ATOM 1193 C C . VAL A 1 157 ? 7.999 -5.536 -25.565 1.00 87.00 157 VAL A C 1
ATOM 1195 O O . VAL A 1 157 ? 9.107 -6.042 -25.383 1.00 87.00 157 VAL A O 1
ATOM 1198 N N . GLY A 1 158 ? 7.806 -4.509 -26.394 1.00 80.62 158 GLY A N 1
ATOM 1199 C CA . GLY A 1 158 ? 8.888 -3.861 -27.125 1.00 80.62 158 GLY A CA 1
ATOM 1200 C C . GLY A 1 158 ? 9.922 -3.257 -26.192 1.00 80.62 158 GLY A C 1
ATOM 1201 O O . GLY A 1 158 ? 11.112 -3.462 -26.396 1.00 80.62 158 GLY A O 1
ATOM 1202 N N . GLY A 1 159 ? 9.490 -2.573 -25.132 1.00 81.31 159 GLY A N 1
ATOM 1203 C CA . GLY A 1 159 ? 10.416 -1.934 -24.207 1.00 81.31 159 GLY A CA 1
ATOM 1204 C C . GLY A 1 159 ? 11.357 -2.913 -23.516 1.00 81.31 159 GLY A C 1
ATOM 1205 O O . GLY A 1 159 ? 12.560 -2.666 -23.462 1.00 81.31 159 GLY A O 1
ATOM 1206 N N . VAL A 1 160 ? 10.847 -4.067 -23.084 1.00 83.56 160 VAL A N 1
ATOM 1207 C CA . VAL A 1 160 ? 11.674 -5.144 -22.519 1.00 83.56 160 VAL A CA 1
ATOM 1208 C C . VAL A 1 160 ? 12.634 -5.712 -23.570 1.00 83.56 160 VAL A C 1
ATOM 1210 O O . VAL A 1 160 ? 13.836 -5.811 -23.319 1.00 83.56 160 VAL A O 1
ATOM 1213 N N . ALA A 1 161 ? 12.127 -6.032 -24.766 1.00 86.94 161 ALA A N 1
ATOM 1214 C CA . ALA A 1 161 ? 12.925 -6.620 -25.839 1.00 86.94 161 ALA A CA 1
ATOM 1215 C C . ALA A 1 161 ? 14.058 -5.692 -26.311 1.00 86.94 161 ALA A C 1
ATOM 1217 O O . ALA A 1 161 ? 15.196 -6.138 -26.456 1.00 86.94 161 ALA A O 1
ATOM 1218 N N . PHE A 1 162 ? 13.773 -4.401 -26.509 1.00 82.44 162 PHE A N 1
ATOM 1219 C CA . PHE A 1 162 ? 14.780 -3.419 -26.908 1.00 82.44 162 PHE A CA 1
ATOM 1220 C C . PHE A 1 162 ? 15.737 -3.081 -25.777 1.00 82.44 162 PHE A C 1
ATOM 1222 O O . PHE A 1 162 ? 16.919 -2.924 -26.036 1.00 82.44 162 PHE A O 1
ATOM 1229 N N . THR A 1 163 ? 15.282 -3.021 -24.527 1.00 81.38 163 THR A N 1
ATOM 1230 C CA . THR A 1 163 ? 16.169 -2.749 -23.388 1.00 81.38 163 THR A CA 1
ATOM 1231 C C . THR A 1 163 ? 17.233 -3.837 -23.241 1.00 81.38 163 THR A C 1
ATOM 1233 O O . THR A 1 163 ? 18.427 -3.535 -23.248 1.00 81.38 163 THR A O 1
ATOM 1236 N N . TRP A 1 164 ? 16.828 -5.109 -23.194 1.00 83.50 164 TRP A N 1
ATOM 1237 C CA . TRP A 1 164 ? 17.775 -6.224 -23.093 1.00 83.50 164 TRP A CA 1
ATOM 1238 C C . TRP A 1 164 ? 18.588 -6.417 -24.374 1.00 83.50 164 TRP A C 1
ATOM 1240 O O . TRP A 1 164 ? 19.799 -6.631 -24.315 1.00 83.50 164 TRP A O 1
ATOM 1250 N N . GLY A 1 165 ? 17.943 -6.293 -25.538 1.00 84.06 165 GLY A N 1
ATOM 1251 C CA . GLY A 1 165 ? 18.603 -6.419 -26.834 1.00 84.06 165 GLY A CA 1
ATOM 1252 C C . GLY A 1 165 ? 19.664 -5.342 -27.052 1.00 84.06 165 GLY A C 1
ATOM 1253 O O . GLY A 1 165 ? 20.799 -5.656 -27.408 1.00 84.06 165 GLY A O 1
ATOM 1254 N N . SER A 1 166 ? 19.337 -4.076 -26.789 1.00 79.19 166 SER A N 1
ATOM 1255 C CA . SER A 1 166 ? 20.278 -2.962 -26.918 1.00 79.19 166 SER A CA 1
ATOM 1256 C C . SER A 1 166 ? 21.429 -3.073 -25.932 1.00 79.19 166 SER A C 1
ATOM 1258 O O . SER A 1 166 ? 22.562 -2.825 -26.337 1.00 79.19 166 SER A O 1
ATOM 1260 N N . GLN A 1 167 ? 21.178 -3.498 -24.689 1.00 80.50 167 GLN A N 1
ATOM 1261 C CA . GLN A 1 167 ? 22.235 -3.729 -23.703 1.00 80.50 167 GLN A CA 1
ATOM 1262 C C . GLN A 1 167 ? 23.230 -4.797 -24.180 1.00 80.50 167 GLN A C 1
ATOM 1264 O O . GLN A 1 167 ? 24.435 -4.551 -24.187 1.00 80.50 167 GLN A O 1
ATOM 1269 N N . ALA A 1 168 ? 22.738 -5.943 -24.658 1.00 81.12 168 ALA A N 1
ATOM 1270 C CA . ALA A 1 168 ? 23.589 -7.006 -25.191 1.00 81.12 168 ALA A CA 1
ATOM 1271 C C . ALA A 1 168 ? 24.366 -6.561 -26.448 1.00 81.12 168 ALA A C 1
ATOM 1273 O O . ALA A 1 168 ? 25.556 -6.844 -26.582 1.00 81.12 168 ALA A O 1
ATOM 1274 N N . MET A 1 169 ? 23.729 -5.815 -27.361 1.00 83.12 169 MET A N 1
ATOM 1275 C CA . MET A 1 169 ? 24.390 -5.289 -28.565 1.00 83.12 169 MET A CA 1
ATOM 1276 C C . MET A 1 169 ? 25.478 -4.258 -28.246 1.00 83.12 169 MET A C 1
ATOM 1278 O O . MET A 1 169 ? 26.503 -4.223 -28.926 1.00 83.12 169 MET A O 1
ATOM 1282 N N . ILE A 1 170 ? 25.268 -3.423 -27.226 1.00 79.94 170 ILE A N 1
ATOM 1283 C CA . ILE A 1 170 ? 26.272 -2.458 -26.764 1.00 79.94 170 ILE A CA 1
ATOM 1284 C C . ILE A 1 170 ? 27.478 -3.199 -26.176 1.00 79.94 170 ILE A C 1
ATOM 1286 O O . ILE A 1 170 ? 28.606 -2.874 -26.528 1.00 79.94 170 ILE A O 1
ATOM 1290 N N . GLN A 1 171 ? 27.246 -4.225 -25.350 1.00 79.38 171 GLN A N 1
ATOM 1291 C CA . GLN A 1 171 ? 28.311 -4.990 -24.690 1.00 79.38 171 GLN A CA 1
ATOM 1292 C C . GLN A 1 171 ? 29.169 -5.821 -25.657 1.00 79.38 171 GLN A C 1
ATOM 1294 O O . GLN A 1 171 ? 30.359 -5.999 -25.409 1.00 79.38 171 GLN A O 1
ATOM 1299 N N . HIS A 1 172 ? 28.587 -6.339 -26.745 1.00 78.25 172 HIS A N 1
ATOM 1300 C CA . HIS A 1 172 ? 29.279 -7.272 -27.646 1.00 78.25 172 HIS A CA 1
ATOM 1301 C C . HIS A 1 172 ? 29.687 -6.696 -29.008 1.00 78.25 172 HIS A C 1
ATOM 1303 O O . HIS A 1 172 ? 30.533 -7.292 -29.671 1.00 78.25 172 HIS A O 1
ATOM 1309 N N . ILE A 1 173 ? 29.083 -5.591 -29.461 1.00 82.7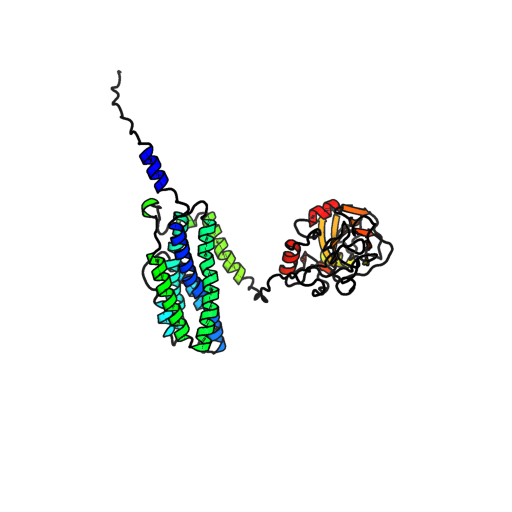5 173 ILE A N 1
ATOM 1310 C CA . ILE A 1 173 ? 29.314 -5.048 -30.809 1.00 82.75 173 ILE A CA 1
ATOM 1311 C C . ILE A 1 173 ? 29.787 -3.598 -30.723 1.00 82.75 173 ILE A C 1
ATOM 1313 O O . ILE A 1 173 ? 30.976 -3.328 -30.855 1.00 82.75 173 ILE A O 1
ATOM 1317 N N . SER A 1 174 ? 28.851 -2.663 -30.564 1.00 79.12 174 SER A N 1
ATOM 1318 C CA . SER A 1 174 ? 29.088 -1.241 -30.309 1.00 79.12 174 SER A CA 1
ATOM 1319 C C . SER A 1 174 ? 27.755 -0.500 -30.254 1.00 79.12 174 SER A C 1
ATOM 1321 O O . SER A 1 174 ? 26.731 -0.950 -30.781 1.00 79.12 174 SER A O 1
ATOM 1323 N N . ILE A 1 175 ? 27.781 0.705 -29.693 1.00 77.06 175 ILE A N 1
ATOM 1324 C CA . ILE A 1 175 ? 26.626 1.608 -29.650 1.00 77.06 175 ILE A CA 1
ATOM 1325 C C . ILE A 1 175 ? 26.134 1.956 -31.059 1.00 77.06 175 ILE A C 1
ATOM 1327 O O . ILE A 1 175 ? 24.934 1.915 -31.332 1.00 77.06 175 ILE A O 1
ATOM 1331 N N . ALA A 1 176 ? 27.058 2.265 -31.973 1.00 76.25 176 ALA A N 1
ATOM 1332 C CA . ALA A 1 176 ? 26.716 2.668 -33.334 1.00 76.25 176 ALA A CA 1
ATOM 1333 C C . ALA A 1 176 ? 25.985 1.547 -34.090 1.00 76.25 176 ALA A C 1
ATOM 1335 O O . ALA A 1 176 ? 24.994 1.806 -34.774 1.00 76.25 176 ALA A O 1
ATOM 1336 N N . TRP A 1 177 ? 26.428 0.295 -33.940 1.00 80.31 177 TRP A N 1
ATOM 1337 C CA . TRP A 1 177 ? 25.753 -0.854 -34.544 1.00 80.31 177 TRP A CA 1
ATOM 1338 C C . TRP A 1 177 ? 24.438 -1.198 -33.845 1.00 80.31 177 TRP A C 1
ATOM 1340 O O . TRP A 1 177 ? 23.466 -1.494 -34.535 1.00 80.31 177 TRP A O 1
ATOM 1350 N N . SER A 1 178 ? 24.365 -1.060 -32.519 1.00 81.69 178 SER A N 1
ATOM 1351 C CA . SER A 1 178 ? 23.120 -1.200 -31.753 1.00 81.69 178 SER A CA 1
ATOM 1352 C C . SER A 1 178 ? 22.027 -0.247 -32.265 1.00 81.69 178 SER A C 1
ATOM 1354 O O . SER A 1 178 ? 20.913 -0.675 -32.562 1.00 81.69 178 SER A O 1
ATOM 1356 N N . LEU A 1 179 ? 22.356 1.032 -32.485 1.00 78.38 179 LEU A N 1
ATOM 1357 C CA . LEU A 1 179 ? 21.424 2.025 -33.040 1.00 78.38 179 LEU A CA 1
ATOM 1358 C C . LEU A 1 179 ? 20.987 1.703 -34.479 1.00 78.38 179 LEU A C 1
ATOM 1360 O O . LEU A 1 179 ? 19.812 1.857 -34.819 1.00 78.38 179 LEU A O 1
ATOM 1364 N N . ARG A 1 180 ? 21.909 1.232 -35.329 1.00 83.00 180 ARG A N 1
ATOM 1365 C CA . ARG A 1 180 ? 21.606 0.853 -36.722 1.00 83.00 180 ARG A CA 1
ATOM 1366 C C . ARG A 1 180 ? 20.687 -0.356 -36.798 1.00 83.00 180 ARG A C 1
ATOM 1368 O O . ARG A 1 180 ? 19.718 -0.323 -37.550 1.00 83.00 180 ARG A O 1
ATOM 1375 N N . ILE A 1 181 ? 20.974 -1.401 -36.023 1.00 82.06 181 ILE A N 1
ATOM 1376 C CA . ILE A 1 181 ? 20.178 -2.632 -35.995 1.00 82.06 181 ILE A CA 1
ATOM 1377 C C . ILE A 1 181 ? 18.763 -2.320 -35.504 1.00 82.06 181 ILE A C 1
ATOM 1379 O O . ILE A 1 181 ? 17.798 -2.685 -36.174 1.00 82.06 181 ILE A O 1
ATOM 1383 N N . THR A 1 182 ? 18.630 -1.561 -34.414 1.00 81.12 182 THR A N 1
ATOM 1384 C CA . THR A 1 182 ? 17.325 -1.107 -33.908 1.00 81.12 182 THR A CA 1
ATOM 1385 C C . THR A 1 182 ? 16.570 -0.284 -34.953 1.00 81.12 182 THR A C 1
ATOM 1387 O O . THR A 1 182 ? 15.390 -0.530 -35.190 1.00 81.12 182 THR A O 1
ATOM 1390 N N . GLY A 1 183 ? 17.249 0.637 -35.646 1.00 75.38 183 GLY A N 1
ATOM 1391 C CA . GLY A 1 183 ? 16.651 1.434 -36.718 1.00 75.38 183 GLY A CA 1
ATOM 1392 C C . GLY A 1 183 ? 16.165 0.604 -37.912 1.00 75.38 183 GLY A C 1
ATOM 1393 O O . GLY A 1 183 ? 15.060 0.829 -38.401 1.00 75.38 183 GLY A O 1
ATOM 1394 N N . ILE A 1 184 ? 16.952 -0.376 -38.365 1.00 80.19 184 ILE A N 1
ATOM 1395 C CA . ILE A 1 184 ? 16.598 -1.262 -39.487 1.00 80.19 184 ILE A CA 1
ATOM 1396 C C . ILE A 1 184 ? 15.428 -2.175 -39.107 1.00 80.19 184 ILE A C 1
ATOM 1398 O O . ILE A 1 184 ? 14.476 -2.304 -39.878 1.00 80.19 184 ILE A O 1
ATOM 1402 N N . LEU A 1 185 ? 15.464 -2.776 -37.914 1.00 82.38 185 LEU A N 1
ATOM 1403 C CA . LEU A 1 185 ? 14.382 -3.630 -37.421 1.00 82.38 185 LEU A CA 1
ATOM 1404 C C . LEU A 1 185 ? 13.078 -2.843 -37.267 1.00 82.38 185 LEU A C 1
ATOM 1406 O O . LEU A 1 185 ? 12.035 -3.301 -37.733 1.00 82.38 185 LEU A O 1
ATOM 1410 N N . ALA A 1 186 ? 13.145 -1.641 -36.686 1.00 79.75 186 ALA A N 1
ATOM 1411 C CA . ALA A 1 186 ? 11.998 -0.747 -36.587 1.00 79.75 186 ALA A CA 1
ATOM 1412 C C . ALA A 1 186 ? 11.448 -0.378 -37.961 1.00 79.75 186 ALA A C 1
ATOM 1414 O O . ALA A 1 186 ? 10.244 -0.486 -38.172 1.00 79.75 186 ALA A O 1
ATOM 1415 N N . PHE A 1 187 ? 12.307 -0.025 -38.917 1.00 77.38 187 PHE A N 1
ATOM 1416 C CA . PHE A 1 187 ? 11.881 0.309 -40.271 1.00 77.38 187 PHE A CA 1
ATOM 1417 C C . PHE A 1 187 ? 11.126 -0.840 -40.949 1.00 77.38 187 PHE A C 1
ATOM 1419 O O . PHE A 1 187 ? 10.017 -0.637 -41.441 1.00 77.38 187 PHE A O 1
ATOM 1426 N N . VAL A 1 188 ? 11.687 -2.053 -40.939 1.00 81.62 188 VAL A N 1
ATOM 1427 C CA . VAL A 1 188 ? 11.074 -3.223 -41.588 1.00 81.62 188 VAL A CA 1
ATOM 1428 C C . VAL A 1 188 ? 9.759 -3.607 -40.908 1.00 81.62 188 VAL A C 1
ATOM 1430 O O . VAL A 1 188 ? 8.755 -3.824 -41.588 1.00 81.62 188 VAL A O 1
ATOM 1433 N N . ALA A 1 189 ? 9.736 -3.652 -39.574 1.00 80.38 189 ALA A N 1
ATOM 1434 C CA . ALA A 1 189 ? 8.551 -4.045 -38.818 1.00 80.38 189 ALA A CA 1
ATOM 1435 C C . ALA A 1 189 ? 7.410 -3.026 -38.948 1.00 80.38 189 ALA A C 1
ATOM 1437 O O . ALA A 1 189 ? 6.252 -3.407 -39.121 1.00 80.38 189 ALA A O 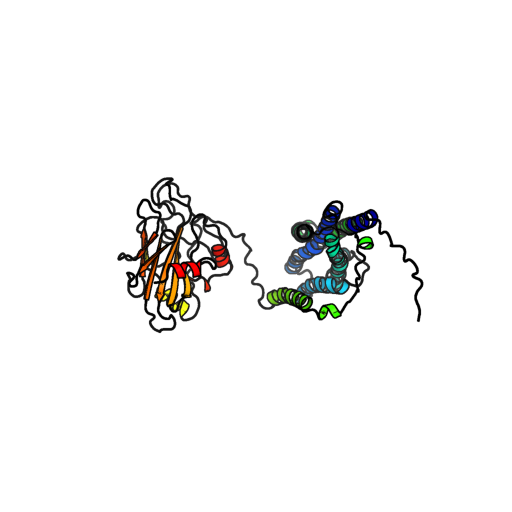1
ATOM 1438 N N . ILE A 1 190 ? 7.730 -1.731 -38.912 1.00 80.38 190 ILE A N 1
ATOM 1439 C CA . ILE A 1 190 ? 6.753 -0.655 -39.083 1.00 80.38 190 ILE A CA 1
ATOM 1440 C C . ILE A 1 190 ? 6.227 -0.631 -40.520 1.00 80.38 190 ILE A C 1
ATOM 1442 O O . ILE A 1 190 ? 5.020 -0.516 -40.715 1.00 80.38 190 ILE A O 1
ATOM 1446 N N . LEU A 1 191 ? 7.087 -0.789 -41.529 1.00 78.38 191 LEU A N 1
ATOM 1447 C CA . LEU A 1 191 ? 6.663 -0.835 -42.930 1.00 78.38 191 LEU A CA 1
ATOM 1448 C C . LEU A 1 191 ? 5.715 -2.017 -43.192 1.00 78.38 191 LEU A C 1
ATOM 1450 O O . LEU A 1 191 ? 4.675 -1.852 -43.834 1.00 78.38 191 LEU A O 1
ATOM 1454 N N . ALA A 1 192 ? 6.027 -3.186 -42.626 1.00 80.81 192 ALA A N 1
ATOM 1455 C CA . ALA A 1 192 ? 5.144 -4.345 -42.665 1.00 80.81 192 ALA A CA 1
ATOM 1456 C C . ALA A 1 192 ? 3.805 -4.054 -41.964 1.00 80.81 192 ALA A C 1
ATOM 1458 O O . ALA A 1 192 ? 2.750 -4.308 -42.541 1.00 80.81 192 ALA A O 1
ATOM 1459 N N . ALA A 1 193 ? 3.821 -3.444 -40.776 1.00 79.44 193 ALA A N 1
ATOM 1460 C CA . ALA A 1 193 ? 2.602 -3.090 -40.050 1.00 79.44 193 ALA A CA 1
ATOM 1461 C C . ALA A 1 193 ? 1.710 -2.113 -40.840 1.00 79.44 193 ALA A C 1
ATOM 1463 O O . ALA A 1 193 ? 0.516 -2.361 -40.990 1.00 79.44 193 ALA A O 1
ATOM 1464 N N . ILE A 1 194 ? 2.282 -1.047 -41.409 1.00 77.81 194 ILE A N 1
ATOM 1465 C CA . ILE A 1 194 ? 1.537 -0.046 -42.191 1.00 77.81 194 ILE A CA 1
ATOM 1466 C C . ILE A 1 194 ? 0.890 -0.673 -43.425 1.00 77.81 194 ILE A C 1
ATOM 1468 O O . ILE A 1 194 ? -0.271 -0.393 -43.705 1.00 77.81 194 ILE A O 1
ATOM 1472 N N . SER A 1 195 ? 1.610 -1.533 -44.152 1.00 78.94 195 SER A N 1
ATOM 1473 C CA . SER A 1 195 ? 1.082 -2.148 -45.382 1.00 78.94 195 SER A CA 1
ATOM 1474 C C . SER A 1 195 ? -0.123 -3.067 -45.143 1.00 78.94 195 SER A C 1
ATOM 1476 O O . SER A 1 195 ? -0.915 -3.304 -46.055 1.00 78.94 195 SER A O 1
ATOM 1478 N N . VAL A 1 196 ? -0.280 -3.568 -43.916 1.00 83.81 196 VAL A N 1
ATOM 1479 C CA . VAL A 1 196 ? -1.366 -4.474 -43.524 1.00 83.81 196 VAL A CA 1
ATOM 1480 C C . VAL A 1 196 ? -2.545 -3.723 -42.888 1.00 83.81 196 VAL A C 1
ATOM 1482 O O . VAL A 1 196 ? -3.682 -4.208 -42.943 1.00 83.81 196 VAL A O 1
ATOM 1485 N N . ILE A 1 197 ? -2.317 -2.538 -42.315 1.00 81.50 197 ILE A N 1
ATOM 1486 C CA . ILE A 1 197 ? -3.369 -1.711 -41.713 1.00 81.50 197 ILE A CA 1
ATOM 1487 C C . ILE A 1 197 ? -4.392 -1.291 -42.776 1.00 81.50 197 ILE A C 1
ATOM 1489 O O . ILE A 1 197 ? -4.050 -0.770 -43.833 1.00 81.50 197 ILE A O 1
ATOM 1493 N N . ARG A 1 198 ? -5.679 -1.491 -42.468 1.00 77.19 198 ARG A N 1
ATOM 1494 C CA . ARG A 1 198 ? -6.799 -1.010 -43.287 1.00 77.19 198 ARG A CA 1
ATOM 1495 C C . ARG A 1 198 ? -7.713 -0.122 -42.458 1.00 77.19 198 ARG A C 1
ATOM 1497 O O . ARG A 1 198 ? -8.246 -0.559 -41.432 1.00 77.19 198 ARG A O 1
ATOM 1504 N N . ASP A 1 199 ? -7.912 1.108 -42.913 1.00 71.50 199 ASP A N 1
ATOM 1505 C CA . ASP A 1 199 ? -8.908 2.014 -42.355 1.00 71.50 199 ASP A CA 1
ATOM 1506 C C . ASP A 1 199 ? -10.299 1.750 -42.961 1.00 71.50 199 ASP A C 1
ATOM 1508 O O . ASP A 1 199 ? -10.445 1.149 -44.027 1.00 71.50 199 ASP A O 1
ATOM 1512 N N . ARG A 1 200 ? -11.350 2.179 -42.256 1.00 69.06 200 ARG A N 1
ATOM 1513 C CA . ARG A 1 200 ? -12.742 2.127 -42.731 1.00 69.06 200 ARG A CA 1
ATOM 1514 C C . ARG A 1 200 ? -13.302 3.534 -42.964 1.00 69.06 200 ARG A C 1
ATOM 1516 O O . ARG A 1 200 ? -14.522 3.719 -42.941 1.00 69.06 200 ARG A O 1
ATOM 1523 N N . ASN A 1 201 ? -12.450 4.536 -43.215 1.00 64.50 201 ASN A N 1
ATOM 1524 C CA . ASN A 1 201 ? -12.886 5.934 -43.315 1.00 64.50 201 ASN A CA 1
ATOM 1525 C C . ASN A 1 201 ? -13.867 6.163 -44.474 1.00 64.50 201 ASN A C 1
ATOM 1527 O O . ASN A 1 201 ? -14.777 6.982 -44.345 1.00 64.50 201 ASN A O 1
ATOM 1531 N N . HIS A 1 202 ? -13.757 5.389 -45.561 1.00 57.38 202 HIS A N 1
ATOM 1532 C CA . HIS A 1 202 ? -14.689 5.446 -46.695 1.00 57.38 20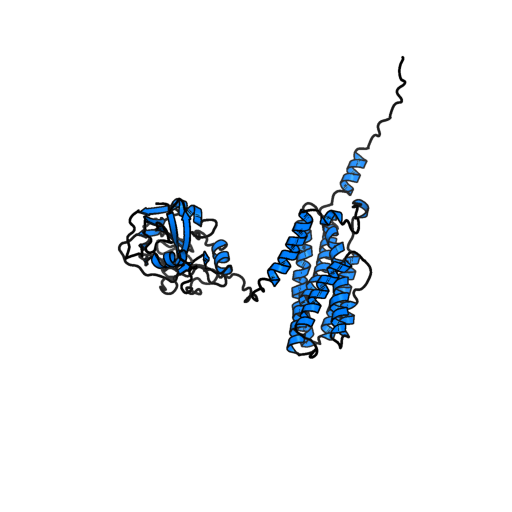2 HIS A CA 1
ATOM 1533 C C . HIS A 1 202 ? -16.144 5.099 -46.309 1.00 57.38 202 HIS A C 1
ATOM 1535 O O . HIS A 1 202 ? -17.085 5.576 -46.944 1.00 57.38 202 HIS A O 1
ATOM 1541 N N . VAL A 1 203 ? -16.338 4.303 -45.249 1.00 57.28 203 VAL A N 1
ATOM 1542 C CA . VAL A 1 203 ? -17.653 3.863 -44.750 1.00 57.28 203 VAL A CA 1
ATOM 1543 C C . VAL A 1 203 ? -18.200 4.806 -43.672 1.00 57.28 203 VAL A C 1
ATOM 1545 O O . VAL A 1 203 ? -19.406 5.018 -43.594 1.00 57.28 203 VAL A O 1
ATOM 1548 N N . ILE A 1 204 ? -17.321 5.383 -42.847 1.00 58.16 204 ILE A N 1
ATOM 1549 C CA . ILE A 1 204 ? -17.701 6.154 -41.650 1.00 58.16 204 ILE A CA 1
ATOM 1550 C C . ILE A 1 204 ? -17.826 7.660 -41.948 1.00 58.16 204 ILE A C 1
ATOM 1552 O O . ILE A 1 204 ? -18.584 8.339 -41.263 1.00 58.16 204 ILE A O 1
ATOM 1556 N N . ARG A 1 205 ? -17.110 8.183 -42.963 1.00 54.22 205 ARG A N 1
ATOM 1557 C CA . ARG A 1 205 ? -17.034 9.617 -43.332 1.00 54.22 205 ARG A CA 1
ATOM 1558 C C . ARG A 1 205 ? -17.099 10.563 -42.116 1.00 54.22 205 ARG A C 1
ATOM 1560 O O . ARG A 1 205 ? -18.007 11.394 -42.036 1.00 54.22 205 ARG A O 1
ATOM 1567 N N . PRO A 1 206 ? -16.181 10.443 -41.142 1.00 52.34 206 PRO A N 1
ATOM 1568 C CA . PRO A 1 206 ? -16.199 11.333 -39.992 1.00 52.34 206 PRO A CA 1
ATOM 1569 C C . PRO A 1 206 ? -15.921 12.772 -40.468 1.00 52.34 206 PRO A C 1
ATOM 1571 O O . PRO A 1 206 ? -14.968 12.974 -41.224 1.00 52.34 206 PRO A O 1
ATOM 1574 N N . PRO A 1 207 ? -16.710 13.783 -40.060 1.00 49.31 207 PRO A N 1
ATOM 1575 C CA . PRO A 1 207 ? -16.397 15.178 -40.348 1.00 49.31 207 PRO A CA 1
ATOM 1576 C C . PRO A 1 207 ? -15.189 15.581 -39.495 1.00 49.31 207 PRO A C 1
ATOM 1578 O O . PRO A 1 207 ? -15.327 16.063 -38.375 1.00 49.31 207 PRO A O 1
ATOM 1581 N N . GLN A 1 208 ? -13.984 15.304 -39.987 1.00 50.94 208 GLN A N 1
ATOM 1582 C CA . GLN A 1 208 ? -12.747 15.670 -39.308 1.00 50.94 208 GLN A CA 1
ATOM 1583 C C . GLN A 1 208 ? -12.333 17.067 -39.765 1.00 50.94 208 GLN A C 1
ATOM 1585 O O . GLN A 1 208 ? -11.763 17.248 -40.838 1.00 50.94 208 GLN A O 1
ATOM 1590 N N . LEU A 1 209 ? -12.638 18.073 -38.947 1.00 52.59 209 LEU A N 1
ATOM 1591 C CA . LEU A 1 209 ? -11.970 19.367 -39.035 1.00 52.59 209 LEU A CA 1
ATOM 1592 C C . LEU A 1 209 ? -10.554 19.179 -38.477 1.00 52.59 209 LEU A C 1
ATOM 1594 O O . LEU A 1 209 ? -10.405 18.777 -37.326 1.00 52.59 209 LEU A O 1
ATOM 1598 N N . ALA A 1 210 ? -9.524 19.452 -39.285 1.00 48.66 210 ALA A N 1
ATOM 1599 C CA . ALA A 1 210 ? -8.121 19.256 -38.896 1.00 48.66 210 ALA A CA 1
ATOM 1600 C C . ALA A 1 210 ? -7.741 20.022 -37.613 1.00 48.66 210 ALA A C 1
ATOM 1602 O O . ALA A 1 210 ? -6.888 19.577 -36.851 1.00 48.66 210 ALA A O 1
ATOM 1603 N N . PHE A 1 211 ? -8.406 21.153 -37.361 1.00 54.44 211 PHE A N 1
ATOM 1604 C CA . PHE A 1 211 ? -8.276 21.944 -36.145 1.00 54.44 211 PHE A CA 1
ATOM 1605 C C . PHE A 1 211 ? -9.625 22.597 -35.827 1.00 54.44 211 PHE A C 1
ATOM 1607 O O . PHE A 1 211 ? -9.993 23.604 -36.431 1.00 54.44 211 PHE A O 1
ATOM 1614 N N . ASP A 1 212 ? -10.381 22.035 -34.884 1.00 60.22 212 ASP A N 1
ATOM 1615 C CA . ASP A 1 212 ? -11.569 22.700 -34.347 1.00 60.22 212 ASP A CA 1
ATOM 1616 C C . ASP A 1 212 ? -11.264 23.274 -32.960 1.00 60.22 212 ASP A C 1
ATOM 1618 O O . ASP A 1 212 ? -11.424 22.635 -31.919 1.00 60.22 212 ASP A O 1
ATOM 1622 N N . LEU A 1 213 ? -10.815 24.532 -32.961 1.00 63.59 213 LEU A N 1
ATOM 1623 C CA . LEU A 1 213 ? -10.485 25.305 -31.760 1.00 63.59 213 LEU A CA 1
ATOM 1624 C C . LEU A 1 213 ? -11.686 25.477 -30.812 1.00 63.59 213 LEU A C 1
ATOM 1626 O O . LEU A 1 213 ? -11.501 25.856 -29.655 1.00 63.59 213 LEU A O 1
ATOM 1630 N N . LYS A 1 214 ? -12.919 25.179 -31.252 1.00 64.00 214 LYS A N 1
ATOM 1631 C CA . LYS A 1 214 ? -14.094 25.187 -30.372 1.00 64.00 214 LYS A CA 1
ATOM 1632 C C . LYS A 1 214 ? -14.065 24.037 -29.364 1.00 64.00 214 LYS A C 1
ATOM 1634 O O . LYS A 1 214 ? -14.626 24.198 -28.281 1.00 64.00 214 LYS A O 1
ATOM 1639 N N . LEU A 1 215 ? -13.382 22.922 -29.655 1.00 60.78 215 LEU A N 1
ATOM 1640 C CA . LEU A 1 215 ? -13.208 21.826 -28.692 1.00 60.78 215 LEU A CA 1
ATOM 1641 C C . LEU A 1 215 ? -12.367 22.236 -27.481 1.00 60.78 215 LEU A C 1
ATOM 1643 O O . LEU A 1 215 ? -12.652 21.769 -26.385 1.00 60.78 215 LEU A O 1
ATOM 1647 N N . LEU A 1 216 ? -11.415 23.163 -27.633 1.00 64.31 216 LEU A N 1
ATOM 1648 C CA . LEU A 1 216 ? -10.620 23.682 -26.510 1.00 64.31 216 LEU A CA 1
ATOM 1649 C C . LEU A 1 216 ? -11.455 24.481 -25.496 1.00 64.31 216 LEU A C 1
ATOM 1651 O O . LEU A 1 216 ? -10.986 24.750 -24.399 1.00 64.31 216 LEU A O 1
ATOM 1655 N N . ARG A 1 217 ? -12.696 24.858 -25.833 1.00 65.12 217 ARG A N 1
ATOM 1656 C CA . ARG A 1 217 ? -13.637 25.498 -24.897 1.00 65.12 217 ARG A CA 1
ATOM 1657 C C . ARG A 1 217 ? -14.513 24.500 -24.141 1.00 65.12 217 ARG A C 1
ATOM 1659 O O . ARG A 1 217 ? -15.245 24.910 -23.243 1.00 65.12 217 ARG A O 1
ATOM 1666 N N . ARG A 1 218 ? -14.495 23.210 -24.500 1.00 73.19 218 ARG A N 1
ATOM 1667 C CA . ARG A 1 218 ? -15.261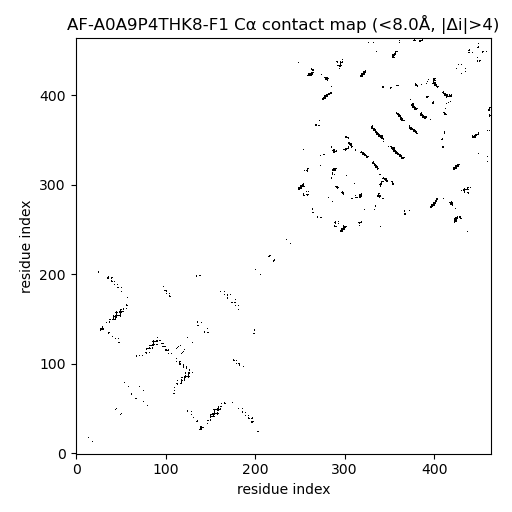 22.188 -23.777 1.00 73.19 218 ARG A CA 1
ATOM 1668 C C . ARG A 1 218 ? -14.551 21.828 -22.481 1.00 73.19 218 ARG A C 1
ATOM 1670 O O . ARG A 1 218 ? -13.381 21.458 -22.499 1.00 73.19 218 ARG A O 1
ATOM 1677 N N . VAL A 1 219 ? -15.302 21.859 -21.383 1.00 69.00 219 VAL A N 1
ATOM 1678 C CA . VAL A 1 219 ? -14.812 21.500 -20.046 1.00 69.00 219 VAL A CA 1
ATOM 1679 C C . VAL A 1 219 ? -14.252 20.077 -20.027 1.00 69.00 219 VAL A C 1
ATOM 1681 O O . VAL A 1 219 ? -13.195 19.870 -19.455 1.00 69.00 219 VAL A O 1
ATOM 1684 N N . ASP A 1 220 ? -14.862 19.127 -20.741 1.00 61.88 220 ASP A N 1
ATOM 1685 C CA . ASP A 1 220 ? -14.369 17.742 -20.819 1.00 61.88 220 ASP A CA 1
ATOM 1686 C C . ASP A 1 220 ? -12.978 17.639 -21.462 1.00 61.88 220 ASP A C 1
ATOM 1688 O O . ASP A 1 220 ? -12.139 16.856 -21.026 1.00 61.88 220 ASP A O 1
ATOM 1692 N N . VAL A 1 221 ? -12.717 18.450 -22.493 1.00 63.50 221 VAL A N 1
ATOM 1693 C CA . VAL A 1 221 ? -11.426 18.490 -23.198 1.00 63.50 221 VAL A CA 1
ATOM 1694 C C . VAL A 1 221 ? -10.393 19.229 -22.355 1.00 63.50 221 VAL A C 1
ATOM 1696 O O . VAL A 1 221 ? -9.254 18.785 -22.268 1.00 63.50 221 VAL A O 1
ATOM 1699 N N . LEU A 1 222 ? -10.795 20.313 -21.688 1.00 64.19 222 LEU A N 1
ATOM 1700 C CA . LEU A 1 222 ? -9.949 21.035 -20.741 1.00 64.19 222 LEU A CA 1
ATOM 1701 C C . LEU A 1 222 ? -9.588 20.173 -19.531 1.00 64.19 222 LEU A C 1
ATOM 1703 O O . LEU A 1 222 ? -8.443 20.214 -19.113 1.00 64.19 222 LEU A O 1
ATOM 1707 N N . LEU A 1 223 ? -10.508 19.355 -19.013 1.00 62.25 223 LEU A N 1
ATOM 1708 C CA . LEU A 1 223 ? -10.235 18.381 -17.957 1.00 62.25 223 LEU A CA 1
ATOM 1709 C C . LEU A 1 223 ? -9.314 17.268 -18.455 1.00 62.25 223 LEU A C 1
ATOM 1711 O O . LEU A 1 223 ? -8.397 16.900 -17.741 1.00 62.25 223 LEU A O 1
ATOM 1715 N N . LEU A 1 224 ? -9.486 16.765 -19.679 1.00 57.84 224 LEU A N 1
ATOM 1716 C CA . LEU A 1 224 ? -8.577 15.771 -20.265 1.00 57.84 224 LEU A CA 1
ATOM 1717 C C . LEU A 1 224 ? -7.159 16.319 -20.468 1.00 57.84 224 LEU A C 1
ATOM 1719 O O . LEU A 1 224 ? -6.186 15.638 -20.154 1.00 57.84 224 LEU A O 1
ATOM 1723 N N . LEU A 1 225 ? -7.035 17.550 -20.971 1.00 58.50 225 LEU A N 1
ATOM 1724 C CA . LEU A 1 225 ? -5.752 18.233 -21.126 1.00 58.50 225 LEU A CA 1
ATOM 1725 C C . LEU A 1 225 ? -5.148 18.581 -19.761 1.00 58.50 225 LEU A C 1
ATOM 1727 O O . LEU A 1 225 ? -3.972 18.318 -19.549 1.00 58.50 225 LEU A O 1
ATOM 1731 N N . ALA A 1 226 ? -5.949 19.069 -18.811 1.00 56.47 226 ALA A N 1
ATOM 1732 C CA . ALA A 1 226 ? -5.513 19.371 -17.452 1.00 56.47 226 ALA A CA 1
ATOM 1733 C C . ALA A 1 226 ? -5.110 18.112 -16.678 1.00 56.47 226 ALA A C 1
ATOM 1735 O O . ALA A 1 226 ? -4.130 18.169 -15.960 1.00 56.47 226 ALA A O 1
ATOM 1736 N N . VAL A 1 227 ? -5.795 16.975 -16.843 1.00 55.47 227 VAL A N 1
ATOM 1737 C CA . VAL A 1 227 ? -5.423 15.680 -16.239 1.00 55.47 227 VAL A CA 1
ATOM 1738 C C . VAL A 1 227 ? -4.125 15.154 -16.848 1.00 55.47 227 VAL A C 1
ATOM 1740 O O . VAL A 1 227 ? -3.274 14.653 -16.119 1.00 55.47 227 VAL A O 1
ATOM 1743 N N . LYS A 1 228 ? -3.928 15.326 -18.161 1.00 50.09 228 LYS A N 1
ATOM 1744 C CA . LYS A 1 228 ? -2.679 14.951 -18.835 1.00 50.09 228 LYS A CA 1
ATOM 1745 C C . LYS A 1 228 ? -1.513 15.821 -18.354 1.00 50.09 228 LYS A C 1
ATOM 1747 O O . LYS A 1 228 ? -0.475 15.292 -17.987 1.00 50.09 228 LYS A O 1
ATOM 1752 N N . GLU A 1 229 ? -1.692 17.137 -18.280 1.00 46.25 229 GLU A N 1
ATOM 1753 C CA . GLU A 1 229 ? -0.716 18.076 -17.702 1.00 46.25 229 GLU A CA 1
ATOM 1754 C C . GLU A 1 229 ? -0.495 17.814 -16.199 1.00 46.25 229 GLU A C 1
ATOM 1756 O O . GLU A 1 229 ? 0.626 17.925 -15.712 1.00 46.25 229 GLU A O 1
ATOM 1761 N N . TRP A 1 230 ? -1.533 17.401 -15.464 1.00 42.72 230 TRP A N 1
ATOM 1762 C CA . TRP A 1 230 ? -1.485 17.082 -14.036 1.00 42.72 230 TRP A CA 1
ATOM 1763 C C . TRP A 1 230 ? -0.698 15.803 -13.751 1.00 42.72 230 TRP A C 1
ATOM 1765 O O . TRP A 1 230 ? 0.095 15.811 -12.822 1.00 42.72 230 TRP A O 1
ATOM 1775 N N . GLU A 1 231 ? -0.809 14.741 -14.555 1.00 43.06 231 GLU A N 1
ATOM 1776 C CA . GLU A 1 231 ? 0.068 13.562 -14.418 1.00 43.06 231 GLU A CA 1
ATOM 1777 C C . GLU A 1 231 ? 1.552 13.932 -14.596 1.00 43.06 231 GLU A C 1
ATOM 1779 O O . GLU A 1 231 ? 2.398 13.518 -13.799 1.00 43.06 231 GLU A O 1
ATOM 1784 N N . TRP A 1 232 ? 1.874 14.771 -15.588 1.00 39.47 232 TRP A N 1
ATOM 1785 C CA . TRP A 1 232 ? 3.255 15.188 -15.866 1.00 39.47 232 TRP A CA 1
ATOM 1786 C C . TRP A 1 232 ? 3.791 16.243 -14.883 1.00 39.47 232 TRP A C 1
ATOM 1788 O O . TRP A 1 232 ? 4.982 16.227 -14.565 1.00 39.47 232 TRP A O 1
ATOM 1798 N N . HIS A 1 233 ? 2.951 17.140 -14.361 1.00 40.16 233 HIS A N 1
ATOM 1799 C CA . HIS A 1 233 ? 3.344 18.129 -13.353 1.00 40.16 233 HIS A CA 1
ATOM 1800 C C . HIS A 1 233 ? 3.373 17.559 -11.932 1.00 40.16 233 HIS A C 1
ATOM 1802 O O . HIS A 1 233 ? 4.276 17.908 -11.176 1.00 40.16 233 HIS A O 1
ATOM 1808 N N . PHE A 1 234 ? 2.482 16.631 -11.575 1.00 40.03 234 PHE A N 1
ATOM 1809 C CA . PHE A 1 234 ? 2.522 15.932 -10.287 1.00 40.03 234 PHE A CA 1
ATOM 1810 C C . PHE A 1 234 ? 3.813 15.107 -10.149 1.00 40.03 234 PHE A C 1
ATOM 1812 O O . PHE A 1 234 ? 4.467 15.169 -9.111 1.00 40.03 234 PHE A O 1
ATOM 1819 N N . ALA A 1 235 ? 4.260 14.453 -11.230 1.00 38.38 235 ALA A N 1
ATOM 1820 C CA . ALA A 1 235 ? 5.540 13.738 -11.282 1.00 38.38 235 ALA A CA 1
ATOM 1821 C C . ALA A 1 235 ? 6.785 14.652 -11.176 1.00 38.38 235 ALA A C 1
ATOM 1823 O O . ALA A 1 235 ? 7.850 14.197 -10.762 1.00 38.38 235 ALA A O 1
ATOM 1824 N N . ARG A 1 236 ? 6.670 15.937 -11.551 1.00 42.41 236 ARG A N 1
ATOM 1825 C CA . ARG A 1 236 ? 7.776 16.919 -11.545 1.00 42.41 236 ARG A CA 1
ATOM 1826 C C . ARG A 1 236 ? 7.845 17.770 -10.273 1.00 42.41 236 ARG A C 1
ATOM 1828 O O . ARG A 1 236 ? 8.938 18.155 -9.877 1.00 42.41 236 ARG A O 1
ATOM 1835 N N . VAL A 1 237 ? 6.706 18.082 -9.653 1.00 39.75 237 VAL A N 1
ATOM 1836 C CA . VAL A 1 237 ? 6.627 18.931 -8.446 1.00 39.75 237 VAL A CA 1
ATOM 1837 C C . VAL A 1 237 ? 6.909 18.129 -7.175 1.00 39.75 237 VAL A C 1
ATOM 1839 O O . VAL A 1 237 ? 7.558 18.634 -6.264 1.00 39.75 237 VAL A O 1
ATOM 1842 N N . PHE A 1 238 ? 6.503 16.860 -7.132 1.00 42.31 238 PHE A N 1
ATOM 1843 C CA . PHE A 1 238 ? 6.819 15.936 -6.043 1.00 42.31 238 PHE A CA 1
ATOM 1844 C C . PHE A 1 238 ? 7.896 14.966 -6.493 1.00 42.31 238 PHE A C 1
ATOM 1846 O O . PHE A 1 238 ? 7.610 13.771 -6.553 1.00 42.31 238 PHE A O 1
ATOM 1853 N N . GLY A 1 239 ? 9.063 15.514 -6.881 1.00 37.41 239 GLY A N 1
ATOM 1854 C CA . GLY A 1 239 ? 10.205 14.798 -7.457 1.00 37.41 239 GLY A CA 1
ATOM 1855 C C . GLY A 1 239 ? 10.143 13.328 -7.108 1.00 37.41 239 GLY A C 1
ATOM 1856 O O . GLY A 1 239 ? 10.280 12.999 -5.930 1.00 37.41 239 GLY A O 1
ATOM 1857 N N . ALA A 1 240 ? 9.782 12.506 -8.105 1.00 32.03 240 ALA A N 1
ATOM 1858 C CA . ALA A 1 240 ? 9.495 11.104 -7.873 1.00 32.03 240 ALA A CA 1
ATOM 1859 C C . ALA A 1 240 ? 10.631 10.564 -7.004 1.00 32.03 240 ALA A C 1
ATOM 1861 O O . ALA A 1 240 ? 11.784 10.645 -7.449 1.00 32.03 240 ALA A O 1
ATOM 1862 N N . PRO A 1 241 ? 10.360 10.092 -5.768 1.00 37.03 241 PRO A N 1
ATOM 1863 C CA . PRO A 1 241 ? 11.359 9.303 -5.090 1.00 37.03 241 PRO A CA 1
ATOM 1864 C C . PRO A 1 241 ? 11.712 8.243 -6.118 1.00 37.03 241 PRO A C 1
ATOM 1866 O O . PRO A 1 241 ? 10.814 7.594 -6.669 1.00 37.03 241 PRO A O 1
ATOM 1869 N N . THR A 1 242 ? 12.997 8.173 -6.479 1.00 37.03 242 THR A N 1
ATOM 1870 C CA . THR A 1 242 ? 13.533 7.012 -7.179 1.00 37.03 242 THR A CA 1
ATOM 1871 C C . THR A 1 242 ? 12.822 5.823 -6.566 1.00 37.03 242 THR A C 1
ATOM 1873 O O . THR A 1 242 ? 12.846 5.733 -5.334 1.00 37.03 242 THR A O 1
ATOM 1876 N N . PRO A 1 243 ? 12.093 4.997 -7.336 1.00 38.38 243 PRO A N 1
ATOM 1877 C CA . PRO A 1 243 ? 11.563 3.794 -6.751 1.00 38.38 243 PRO A CA 1
ATOM 1878 C C . PRO A 1 243 ? 12.797 3.037 -6.274 1.00 38.38 243 PRO A C 1
ATOM 1880 O O . PRO A 1 243 ? 13.528 2.458 -7.080 1.00 38.38 243 PRO A O 1
ATOM 1883 N N . ASP A 1 244 ? 13.05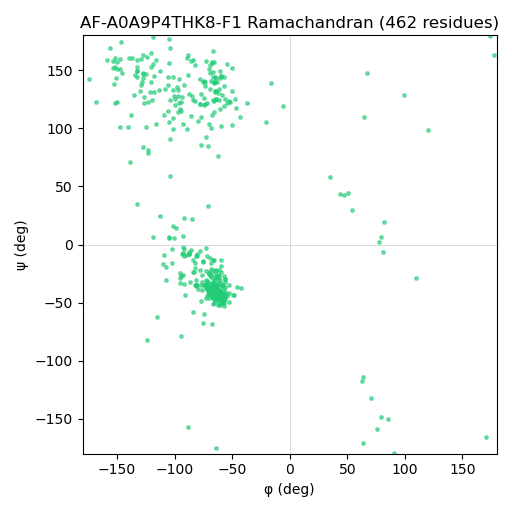4 3.097 -4.964 1.00 39.62 244 ASP A N 1
ATOM 1884 C CA . ASP A 1 244 ? 13.633 1.986 -4.240 1.00 39.62 244 ASP A CA 1
ATOM 1885 C C . ASP A 1 244 ? 12.867 0.805 -4.795 1.00 39.62 244 ASP A C 1
ATOM 1887 O O . ASP A 1 244 ? 11.638 0.795 -4.714 1.00 39.62 244 ASP A O 1
ATOM 1891 N N . LYS A 1 245 ? 13.595 -0.003 -5.570 1.00 33.19 245 LYS A N 1
ATOM 1892 C CA . LYS A 1 245 ? 13.143 -1.147 -6.356 1.00 33.19 245 LYS A CA 1
ATOM 1893 C C . LYS A 1 245 ? 11.671 -1.471 -6.104 1.00 33.19 245 LYS A C 1
ATOM 1895 O O . LYS A 1 245 ? 11.313 -1.830 -4.986 1.00 33.19 245 LYS A O 1
ATOM 1900 N N . LEU A 1 246 ? 10.835 -1.406 -7.143 1.00 40.19 246 LEU A N 1
ATOM 1901 C CA . LEU A 1 246 ? 9.533 -2.075 -7.123 1.00 40.19 246 LEU A CA 1
ATOM 1902 C C . LEU A 1 246 ? 9.780 -3.588 -7.001 1.00 40.19 246 LEU A C 1
ATOM 1904 O O . LEU A 1 246 ? 9.718 -4.329 -7.978 1.00 40.19 246 LEU A O 1
ATOM 1908 N N . GLU A 1 247 ? 10.125 -4.028 -5.796 1.00 42.75 247 GLU A N 1
ATOM 1909 C CA . GLU A 1 247 ? 10.047 -5.401 -5.354 1.00 42.75 247 GLU A CA 1
ATOM 1910 C C . GLU A 1 247 ? 8.561 -5.748 -5.453 1.00 42.75 247 GLU A C 1
ATOM 1912 O O . GLU A 1 247 ? 7.678 -5.042 -4.954 1.00 42.75 247 GLU A O 1
ATOM 1917 N N . THR A 1 248 ? 8.258 -6.806 -6.191 1.00 44.25 248 THR A N 1
ATOM 1918 C CA . THR A 1 248 ? 6.936 -7.424 -6.173 1.00 44.25 248 THR A CA 1
ATOM 1919 C C . THR A 1 248 ? 6.504 -7.614 -4.721 1.00 44.25 248 THR A C 1
ATOM 1921 O O . THR A 1 248 ? 7.244 -8.251 -3.977 1.00 44.25 248 THR A O 1
ATOM 1924 N N . ARG A 1 249 ? 5.330 -7.091 -4.327 1.00 63.97 249 ARG A N 1
ATOM 1925 C CA . ARG A 1 249 ? 4.729 -7.325 -3.000 1.00 63.97 249 ARG A CA 1
ATOM 1926 C C . ARG A 1 249 ? 4.728 -8.828 -2.730 1.00 63.97 249 ARG A C 1
ATOM 1928 O O . ARG A 1 249 ? 3.923 -9.551 -3.320 1.00 63.97 249 ARG A O 1
ATOM 1935 N N . ALA A 1 250 ? 5.657 -9.301 -1.910 1.00 73.81 250 ALA A N 1
ATOM 1936 C CA . ALA A 1 250 ? 5.820 -10.720 -1.677 1.00 73.81 250 ALA A CA 1
ATOM 1937 C C . ALA A 1 250 ? 4.986 -11.134 -0.466 1.00 73.81 250 ALA A C 1
ATOM 1939 O O . ALA A 1 250 ? 4.957 -10.456 0.565 1.00 73.81 250 ALA A O 1
ATOM 1940 N N . VAL A 1 251 ? 4.317 -12.278 -0.587 1.00 87.69 251 VAL A N 1
ATOM 1941 C CA . VAL A 1 251 ? 3.904 -13.037 0.590 1.00 87.69 251 VAL A CA 1
ATOM 1942 C C . VAL A 1 251 ? 5.159 -13.748 1.083 1.00 87.69 251 VAL A C 1
ATOM 1944 O O . VAL A 1 251 ? 5.674 -14.633 0.401 1.00 87.69 251 VAL A O 1
ATOM 1947 N N . VAL A 1 252 ? 5.686 -13.315 2.223 1.00 91.81 252 VAL A N 1
ATOM 1948 C CA . VAL A 1 252 ? 6.940 -13.821 2.795 1.00 91.81 252 VAL A CA 1
ATOM 1949 C C . VAL A 1 252 ? 6.668 -14.755 3.970 1.00 91.81 252 VAL A C 1
ATOM 1951 O O . VAL A 1 252 ? 5.541 -14.851 4.458 1.00 91.81 252 VAL A O 1
ATOM 1954 N N . ASN A 1 253 ? 7.694 -15.459 4.444 1.00 91.62 253 ASN A N 1
ATOM 1955 C CA . ASN A 1 253 ? 7.558 -16.300 5.632 1.00 91.62 253 ASN A CA 1
ATOM 1956 C C . ASN A 1 253 ? 7.137 -15.455 6.841 1.00 91.62 253 ASN A C 1
ATOM 1958 O O . ASN A 1 253 ? 7.531 -14.298 6.984 1.00 91.62 253 ASN A O 1
ATOM 1962 N N . HIS A 1 254 ? 6.315 -16.016 7.729 1.00 88.44 254 HIS A N 1
ATOM 1963 C CA . HIS A 1 254 ? 5.749 -15.243 8.837 1.00 88.44 254 HIS A CA 1
ATOM 1964 C C . HIS A 1 254 ? 6.813 -14.719 9.806 1.00 88.44 254 HIS A C 1
ATOM 1966 O O . HIS A 1 254 ? 6.588 -13.703 10.453 1.00 88.44 254 HIS A O 1
ATOM 1972 N N . ASP A 1 255 ? 7.957 -15.394 9.892 1.00 91.06 255 ASP A N 1
ATOM 1973 C CA . ASP A 1 255 ? 9.086 -15.080 10.760 1.00 91.06 255 ASP A CA 1
ATOM 1974 C C . ASP A 1 255 ? 10.164 -14.210 10.097 1.00 91.06 255 ASP A C 1
ATOM 1976 O O . ASP A 1 255 ? 11.058 -13.727 10.797 1.00 91.06 255 ASP A O 1
ATOM 1980 N N . SER A 1 256 ? 10.092 -13.945 8.787 1.00 92.38 256 SER A N 1
ATOM 1981 C CA . SER A 1 256 ? 11.080 -13.100 8.103 1.00 92.38 256 SER A CA 1
ATOM 1982 C C . SER A 1 256 ? 10.856 -11.609 8.347 1.00 92.38 256 SER A C 1
ATOM 1984 O O . SER A 1 256 ? 11.786 -10.817 8.213 1.00 92.38 256 SER A O 1
ATOM 1986 N N . LEU A 1 257 ? 9.637 -11.219 8.727 1.00 92.88 257 LEU A N 1
ATOM 1987 C CA . LEU A 1 257 ? 9.308 -9.836 9.055 1.00 92.88 257 LEU A CA 1
ATOM 1988 C C . LEU A 1 257 ? 9.806 -9.478 10.462 1.00 92.88 257 LEU A C 1
ATOM 1990 O O . LEU A 1 257 ? 9.769 -10.288 11.393 1.00 92.88 257 LEU A O 1
ATOM 1994 N N . SER A 1 258 ? 10.286 -8.247 10.611 1.00 93.94 258 SER A N 1
ATOM 1995 C CA . SER A 1 258 ? 10.722 -7.682 11.891 1.00 93.94 258 SER A CA 1
ATOM 1996 C C . SER A 1 258 ? 9.783 -6.550 12.302 1.00 93.94 258 SER A C 1
ATOM 1998 O O . SER A 1 258 ? 9.217 -5.892 11.428 1.00 93.94 258 SER A O 1
ATOM 2000 N N . PRO A 1 259 ? 9.572 -6.317 13.606 1.00 94.88 259 PRO A N 1
ATOM 2001 C CA . PRO A 1 259 ? 8.757 -5.200 14.055 1.00 94.88 259 PRO A CA 1
ATOM 2002 C C . PRO A 1 259 ? 9.391 -3.868 13.655 1.00 94.88 259 PRO A C 1
ATOM 2004 O O . PRO A 1 259 ? 10.608 -3.684 13.725 1.00 94.88 259 PRO A O 1
ATOM 2007 N N . ILE A 1 260 ? 8.538 -2.943 13.242 1.00 94.38 260 ILE A N 1
ATOM 2008 C CA . ILE A 1 260 ? 8.885 -1.580 12.870 1.00 94.38 260 ILE A CA 1
ATOM 2009 C C . ILE A 1 260 ? 8.922 -0.754 14.164 1.00 94.38 260 ILE A C 1
ATOM 2011 O O . ILE A 1 260 ? 7.941 -0.786 14.917 1.00 94.38 260 ILE A O 1
ATOM 2015 N N . PRO A 1 261 ? 10.011 -0.007 14.444 1.00 95.62 261 PRO A N 1
ATOM 2016 C CA . PRO A 1 261 ? 10.067 0.914 15.576 1.00 95.62 261 PRO A CA 1
ATOM 2017 C C . PRO A 1 261 ? 8.859 1.853 15.613 1.00 95.62 261 PRO A C 1
ATOM 2019 O O . PRO A 1 261 ? 8.290 2.176 14.573 1.00 95.62 261 PRO A O 1
ATOM 2022 N N . THR A 1 262 ? 8.478 2.307 16.810 1.00 96.69 262 THR A N 1
ATOM 2023 C CA . THR A 1 262 ? 7.239 3.074 17.000 1.00 96.69 262 THR A CA 1
ATOM 2024 C C . THR A 1 262 ? 7.182 4.252 16.037 1.00 96.69 262 THR A C 1
ATOM 2026 O O . THR A 1 262 ? 8.049 5.127 16.039 1.00 96.69 262 THR A O 1
ATOM 2029 N N . ARG A 1 263 ? 6.107 4.275 15.257 1.00 94.94 263 ARG A N 1
ATOM 2030 C CA . ARG A 1 263 ? 5.776 5.285 14.271 1.00 94.94 263 ARG A CA 1
ATOM 2031 C C . ARG A 1 263 ? 4.370 5.785 14.559 1.00 94.94 263 ARG A C 1
ATOM 2033 O O . ARG A 1 263 ? 3.420 5.008 14.572 1.00 94.94 263 ARG A O 1
ATOM 2040 N N . LEU A 1 264 ? 4.257 7.086 14.793 1.00 96.38 264 LEU A N 1
ATOM 2041 C CA . LEU A 1 264 ? 3.023 7.756 15.193 1.00 96.38 264 LEU A CA 1
ATOM 2042 C C . LEU A 1 264 ? 2.814 8.997 14.339 1.00 96.38 264 LEU A C 1
ATOM 2044 O O . LEU A 1 264 ? 3.784 9.648 13.943 1.00 96.38 264 LEU A O 1
ATOM 2048 N N . GLN A 1 265 ? 1.556 9.355 14.098 1.00 94.38 265 GLN A N 1
ATOM 2049 C CA . GLN A 1 265 ? 1.235 10.641 13.493 1.00 94.38 265 GLN A CA 1
ATOM 2050 C C . GLN A 1 265 ? 1.602 11.807 14.424 1.00 94.38 265 GLN A C 1
ATOM 2052 O O . GLN A 1 265 ? 1.712 11.654 15.641 1.00 94.38 265 GLN A O 1
ATOM 2057 N N . GLY A 1 266 ? 1.809 12.993 13.854 1.00 92.50 266 GLY A N 1
ATOM 2058 C CA . GLY A 1 266 ? 2.135 14.187 14.633 1.00 92.50 266 GLY A CA 1
ATOM 2059 C C . GLY A 1 266 ? 0.990 14.661 15.540 1.00 92.50 266 GLY A C 1
ATOM 2060 O O . GLY A 1 266 ? -0.171 14.277 15.389 1.00 92.50 266 GLY A O 1
ATOM 2061 N N . GLY A 1 267 ? 1.317 15.558 16.470 1.00 94.94 267 GLY A N 1
ATOM 2062 C CA . GLY A 1 267 ? 0.333 16.270 17.289 1.00 94.94 267 GLY A CA 1
ATOM 2063 C C . GLY A 1 267 ? -0.303 15.443 18.413 1.00 94.94 267 GLY A C 1
ATOM 2064 O O . GLY A 1 267 ? 0.244 14.449 18.896 1.00 94.94 267 GLY A O 1
ATOM 2065 N N . ASN A 1 268 ? -1.474 15.897 18.865 1.00 96.12 268 ASN A N 1
ATOM 2066 C CA . ASN A 1 268 ? -2.164 15.341 20.031 1.00 96.12 268 ASN A CA 1
ATOM 2067 C C . ASN A 1 268 ? -2.695 13.921 19.811 1.00 96.12 268 ASN A C 1
ATOM 2069 O O . ASN A 1 268 ? -2.769 13.148 20.766 1.00 96.12 268 ASN A O 1
ATOM 2073 N N . ILE A 1 269 ? -3.008 13.555 18.566 1.00 96.62 269 ILE A N 1
ATOM 2074 C CA . ILE A 1 269 ? -3.488 12.212 18.231 1.00 96.62 269 ILE A CA 1
ATOM 2075 C C . ILE A 1 269 ? -2.380 11.180 18.451 1.00 96.62 269 ILE A C 1
ATOM 2077 O O . ILE A 1 269 ? -2.591 10.223 19.193 1.00 96.62 269 ILE A O 1
ATOM 2081 N N . GLY A 1 270 ? -1.179 11.396 17.902 1.00 96.75 270 GLY A N 1
ATOM 2082 C CA . GLY A 1 270 ? -0.047 10.491 18.130 1.00 96.75 270 GLY A CA 1
ATOM 2083 C C . GLY A 1 270 ? 0.333 10.383 19.605 1.00 96.75 270 GLY A C 1
ATOM 2084 O O . GLY A 1 270 ? 0.575 9.285 20.110 1.00 96.75 270 GLY A O 1
ATOM 2085 N N . ARG A 1 271 ? 0.289 11.505 20.340 1.00 96.62 271 ARG A N 1
ATOM 2086 C CA . ARG A 1 271 ? 0.475 11.518 21.800 1.00 96.62 271 ARG A CA 1
ATOM 2087 C C . ARG A 1 271 ? -0.553 10.635 22.511 1.00 96.62 271 ARG A C 1
ATOM 2089 O O . ARG A 1 271 ? -0.174 9.871 23.396 1.00 96.62 271 ARG A O 1
ATOM 2096 N N . ALA A 1 272 ? -1.828 10.719 22.130 1.00 97.50 272 ALA A N 1
ATOM 2097 C CA . ALA A 1 272 ? -2.886 9.889 22.698 1.00 97.50 272 ALA A CA 1
ATOM 2098 C C . ALA A 1 272 ? -2.688 8.401 22.358 1.00 97.50 272 ALA A C 1
ATOM 2100 O O . ALA A 1 272 ? -2.767 7.562 23.254 1.00 97.50 272 ALA A O 1
ATOM 2101 N N . ILE A 1 273 ? -2.342 8.069 21.109 1.00 97.94 273 ILE A N 1
ATOM 2102 C CA . ILE A 1 273 ? -2.057 6.688 20.684 1.00 97.94 273 ILE A CA 1
ATOM 2103 C C . ILE A 1 273 ? -0.913 6.082 21.510 1.00 97.94 273 ILE A C 1
ATOM 2105 O O . ILE A 1 273 ? -1.017 4.941 21.964 1.00 97.94 273 ILE A O 1
ATOM 2109 N N . GLN A 1 274 ? 0.157 6.835 21.765 1.00 97.31 274 GLN A N 1
ATOM 2110 C CA . GLN A 1 274 ? 1.245 6.366 22.625 1.00 97.31 274 GLN A CA 1
ATOM 2111 C C . GLN A 1 274 ? 0.801 6.220 24.085 1.00 97.31 274 GLN A C 1
ATOM 2113 O O . GLN A 1 274 ? 1.118 5.227 24.739 1.00 97.31 274 GLN A O 1
ATOM 2118 N N . MET A 1 275 ? 0.074 7.214 24.603 1.00 96.25 275 MET A N 1
ATOM 2119 C CA . MET A 1 275 ? -0.345 7.283 26.004 1.00 96.25 275 MET A CA 1
ATOM 2120 C C . MET A 1 275 ? -1.268 6.127 26.402 1.00 96.25 275 MET A C 1
ATOM 2122 O O . MET A 1 275 ? -1.124 5.595 27.502 1.00 96.25 275 MET A O 1
ATOM 2126 N N . PHE A 1 276 ? -2.189 5.735 25.519 1.00 97.88 276 PHE A N 1
ATOM 2127 C CA . PHE A 1 276 ? -3.186 4.689 25.773 1.00 97.88 276 PHE A CA 1
ATOM 2128 C C . PHE A 1 276 ? -2.807 3.322 25.189 1.00 97.88 276 PHE A C 1
ATOM 2130 O O . PHE A 1 276 ? -3.652 2.428 25.128 1.00 97.88 276 PHE A O 1
ATOM 2137 N N . SER A 1 277 ? -1.541 3.137 24.790 1.00 97.12 277 SER A N 1
ATOM 2138 C CA . SER A 1 277 ? -1.065 1.877 24.212 1.00 97.12 277 SER A CA 1
ATOM 2139 C C . SER A 1 277 ? -1.326 0.691 25.158 1.00 97.12 277 SER A C 1
ATOM 2141 O O . SER A 1 277 ? -0.936 0.747 26.324 1.00 97.12 277 SER A O 1
ATOM 2143 N N . PRO A 1 278 ? -2.007 -0.372 24.719 1.00 97.81 278 PRO A N 1
ATOM 2144 C CA . PRO A 1 278 ? -2.391 -1.487 25.581 1.00 97.81 278 PRO A CA 1
ATOM 2145 C C . PRO A 1 278 ? -1.221 -2.392 25.991 1.00 97.81 278 PRO A C 1
ATOM 2147 O O . PRO A 1 278 ? -0.198 -2.490 25.314 1.00 97.81 278 PRO A O 1
ATOM 2150 N N . LEU A 1 279 ? -1.423 -3.112 27.095 1.00 98.12 279 LEU A N 1
ATOM 2151 C CA . LEU A 1 279 ? -0.562 -4.197 27.559 1.00 98.12 279 LEU A CA 1
ATOM 2152 C C . LEU A 1 279 ? -1.222 -5.528 27.199 1.00 98.12 279 LEU A C 1
ATOM 2154 O O . LEU A 1 279 ? -2.234 -5.891 27.798 1.00 98.12 279 LEU A O 1
ATOM 2158 N N . LEU A 1 280 ? -0.652 -6.245 26.231 1.00 97.88 280 LEU A N 1
ATOM 2159 C CA . LEU A 1 280 ? -1.185 -7.514 25.741 1.00 97.88 280 LEU A CA 1
ATOM 2160 C C . LEU A 1 280 ? -0.523 -8.695 26.459 1.00 97.88 280 LEU A C 1
ATOM 2162 O O . LEU A 1 280 ? 0.701 -8.848 26.451 1.00 97.88 280 LEU A O 1
ATOM 2166 N N . HIS A 1 281 ? -1.345 -9.520 27.094 1.00 97.06 281 HIS A N 1
ATOM 2167 C CA . HIS A 1 281 ? -0.984 -10.796 27.688 1.00 97.06 281 HIS A CA 1
ATOM 2168 C C . HIS A 1 281 ? -1.427 -11.934 26.762 1.00 97.06 281 HIS A C 1
ATOM 2170 O O . HIS A 1 281 ? -2.561 -11.952 26.291 1.00 97.06 281 HIS A O 1
ATOM 2176 N N . ILE A 1 282 ? -0.537 -12.892 26.509 1.00 95.38 282 ILE A N 1
ATOM 2177 C CA . ILE A 1 282 ? -0.837 -14.080 25.705 1.00 95.38 282 ILE A CA 1
ATOM 2178 C C . ILE A 1 282 ? -1.068 -15.245 26.663 1.00 95.38 282 ILE A C 1
ATOM 2180 O O . ILE A 1 282 ? -0.106 -15.827 27.164 1.00 95.38 282 ILE A O 1
ATOM 2184 N N . ALA A 1 283 ? -2.335 -15.565 26.924 1.00 91.69 283 ALA A N 1
ATOM 2185 C CA . ALA A 1 283 ? -2.708 -16.695 27.773 1.00 91.69 283 ALA A CA 1
ATOM 2186 C C . ALA A 1 283 ? -2.662 -18.021 27.004 1.00 91.69 283 ALA A C 1
ATOM 2188 O O . ALA A 1 283 ? -2.375 -19.074 27.575 1.00 91.69 283 ALA A O 1
ATOM 2189 N N . HIS A 1 284 ? -2.935 -17.973 25.699 1.00 88.81 284 HIS A N 1
ATOM 2190 C CA . HIS A 1 284 ? -2.938 -19.137 24.822 1.00 88.81 284 HIS A CA 1
ATOM 2191 C C . HIS A 1 284 ? -2.591 -18.743 23.378 1.00 88.81 284 HIS A C 1
ATOM 2193 O O . HIS A 1 284 ? -2.709 -17.579 23.011 1.00 88.81 284 HIS A O 1
ATOM 2199 N N . GLY A 1 285 ? -2.167 -19.705 22.554 1.00 87.19 285 GLY A N 1
ATOM 2200 C CA . GLY A 1 285 ? -1.941 -19.469 21.126 1.00 87.19 285 GLY A CA 1
ATOM 2201 C C . GLY A 1 285 ? -0.565 -18.904 20.769 1.00 87.19 285 GLY A C 1
ATOM 2202 O O . GLY A 1 285 ? 0.452 -19.204 21.404 1.00 87.19 285 GLY A O 1
ATOM 2203 N N . CYS A 1 286 ? -0.537 -18.141 19.680 1.00 91.25 286 CYS A N 1
ATOM 2204 C CA . CYS A 1 286 ? 0.660 -17.504 19.147 1.00 91.25 286 CYS A CA 1
ATOM 2205 C C . CYS A 1 286 ? 0.990 -16.193 19.875 1.00 91.25 286 CYS A C 1
ATOM 2207 O O . CYS A 1 286 ? 0.114 -15.498 20.380 1.00 91.25 286 CYS A O 1
ATOM 2209 N N . GLN A 1 287 ? 2.270 -15.818 19.866 1.00 95.06 287 GLN A N 1
ATOM 2210 C CA . GLN A 1 287 ? 2.666 -14.425 20.080 1.00 95.06 287 GLN A CA 1
ATOM 2211 C C . GLN A 1 287 ? 2.199 -13.570 18.888 1.00 95.06 287 GLN A C 1
ATOM 2213 O O . GLN A 1 287 ? 2.012 -14.122 17.798 1.00 95.06 287 GLN A O 1
ATOM 2218 N N . PRO A 1 288 ? 2.022 -12.248 19.053 1.00 96.56 288 PRO A N 1
ATOM 2219 C CA . PRO A 1 288 ? 1.770 -11.363 17.922 1.00 96.56 288 PRO A CA 1
ATOM 2220 C C . PRO A 1 288 ? 3.007 -11.286 17.019 1.00 96.56 288 PRO A C 1
ATOM 2222 O O . PRO A 1 288 ? 4.137 -11.397 17.499 1.00 96.56 288 PRO A O 1
ATOM 2225 N N . TYR A 1 289 ? 2.792 -11.095 15.717 1.00 97.06 289 TYR A N 1
ATOM 2226 C CA . TYR A 1 289 ? 3.831 -10.973 14.687 1.00 97.06 289 TYR A CA 1
ATOM 2227 C C . TYR A 1 289 ? 3.608 -9.719 13.836 1.00 97.06 289 TYR A C 1
ATOM 2229 O O . TYR A 1 289 ? 2.494 -9.202 13.740 1.00 97.06 289 TYR A O 1
ATOM 2237 N N . THR A 1 290 ? 4.659 -9.251 13.170 1.00 97.00 290 THR A N 1
ATOM 2238 C CA . THR A 1 290 ? 4.549 -8.251 12.107 1.00 97.00 290 THR A CA 1
ATOM 2239 C C . THR A 1 290 ? 3.791 -8.839 10.918 1.00 97.00 290 THR A C 1
ATOM 2241 O O . THR A 1 290 ? 4.174 -9.870 10.365 1.00 97.00 290 THR A O 1
ATOM 2244 N N . ALA A 1 291 ? 2.705 -8.180 10.519 1.00 96.62 291 ALA A N 1
ATOM 2245 C CA . ALA A 1 291 ? 1.872 -8.589 9.394 1.00 96.62 291 ALA A CA 1
ATOM 2246 C C . ALA A 1 291 ? 2.368 -8.044 8.054 1.00 96.62 291 ALA A C 1
ATOM 2248 O O . ALA A 1 291 ? 2.178 -8.702 7.033 1.00 96.62 291 ALA A O 1
ATOM 2249 N N . ALA A 1 292 ? 2.966 -6.852 8.060 1.00 95.12 292 ALA A N 1
ATOM 2250 C CA . ALA A 1 292 ? 3.495 -6.185 6.878 1.00 95.12 292 ALA A CA 1
ATOM 2251 C C . ALA A 1 292 ? 4.700 -5.296 7.218 1.00 95.12 292 ALA A C 1
ATOM 2253 O O . ALA A 1 292 ? 4.781 -4.797 8.342 1.00 95.12 292 ALA A O 1
ATOM 2254 N N . ASP A 1 293 ? 5.609 -5.111 6.257 1.00 92.69 293 ASP A N 1
ATOM 2255 C CA . ASP A 1 293 ? 6.748 -4.188 6.353 1.00 92.69 293 ASP A CA 1
ATOM 2256 C C . ASP A 1 293 ? 6.556 -2.907 5.517 1.00 92.69 293 ASP A C 1
ATOM 2258 O O . ASP A 1 293 ? 5.579 -2.750 4.780 1.00 92.69 293 ASP A O 1
ATOM 2262 N N . ASP A 1 294 ? 7.525 -1.991 5.611 1.00 90.62 294 ASP A N 1
ATOM 2263 C CA . ASP A 1 294 ? 7.528 -0.715 4.883 1.00 90.62 294 ASP A CA 1
ATOM 2264 C C . ASP A 1 294 ? 7.598 -0.874 3.357 1.00 90.62 294 ASP A C 1
ATOM 2266 O O . ASP A 1 294 ? 7.177 0.029 2.632 1.00 90.62 294 ASP A O 1
ATOM 2270 N N . ALA A 1 295 ? 8.100 -2.011 2.864 1.00 86.44 295 ALA A N 1
ATOM 2271 C CA . ALA A 1 295 ? 8.132 -2.339 1.440 1.00 86.44 295 ALA A CA 1
ATOM 2272 C C . ALA A 1 295 ? 6.784 -2.899 0.944 1.00 86.44 295 ALA A C 1
ATOM 2274 O O . ALA A 1 295 ? 6.557 -3.014 -0.262 1.00 86.44 295 ALA A O 1
ATOM 2275 N N . GLY A 1 296 ? 5.856 -3.205 1.855 1.00 88.81 296 GLY A N 1
ATOM 2276 C CA . GLY A 1 296 ? 4.554 -3.781 1.542 1.00 88.81 296 GLY A CA 1
ATOM 2277 C C . GLY A 1 296 ? 4.584 -5.296 1.331 1.00 88.81 296 GLY A C 1
ATOM 2278 O O . GLY A 1 296 ? 3.651 -5.836 0.729 1.00 88.81 296 GLY A O 1
ATOM 2279 N N . ASN A 1 297 ? 5.622 -5.988 1.813 1.00 91.62 297 ASN A N 1
ATOM 2280 C CA . ASN A 1 297 ? 5.587 -7.441 1.954 1.00 91.62 297 ASN A CA 1
ATOM 2281 C C . ASN A 1 297 ? 4.605 -7.815 3.058 1.00 91.62 297 ASN A C 1
ATOM 2283 O O . ASN A 1 297 ? 4.462 -7.080 4.034 1.00 91.62 297 ASN A O 1
ATOM 2287 N N . VAL A 1 298 ? 3.944 -8.965 2.925 1.00 93.94 298 VAL A N 1
ATOM 2288 C CA . VAL A 1 298 ? 2.961 -9.440 3.907 1.00 93.94 298 VAL A CA 1
ATOM 2289 C C . VAL A 1 298 ? 3.299 -10.825 4.422 1.00 93.94 298 VAL A C 1
ATOM 2291 O O . VAL A 1 298 ? 3.816 -11.675 3.699 1.00 93.94 298 VAL A O 1
ATOM 2294 N N . SER A 1 299 ? 2.978 -11.063 5.687 1.00 94.94 299 SER A N 1
ATOM 2295 C CA . SER A 1 299 ? 3.158 -12.356 6.331 1.00 94.94 299 SER A CA 1
ATOM 2296 C C . SER A 1 299 ? 2.282 -13.418 5.666 1.00 94.94 299 SER A C 1
ATOM 2298 O O . SER A 1 299 ? 1.060 -13.297 5.629 1.00 94.94 299 SER A O 1
ATOM 2300 N N . GLY A 1 300 ? 2.896 -14.511 5.217 1.00 91.94 300 GLY A N 1
ATOM 2301 C CA . GLY A 1 300 ? 2.205 -15.703 4.720 1.00 91.94 300 GLY A CA 1
ATOM 2302 C C . GLY A 1 300 ? 1.536 -16.539 5.810 1.00 91.94 300 GLY A C 1
ATOM 2303 O O . GLY A 1 300 ? 0.850 -17.512 5.500 1.00 91.94 300 GLY A O 1
ATOM 2304 N N . GLY A 1 301 ? 1.693 -16.163 7.082 1.00 91.44 301 GLY A N 1
ATOM 2305 C CA . GLY A 1 301 ? 1.120 -16.878 8.220 1.00 91.44 301 GLY A CA 1
ATOM 2306 C C . GLY A 1 301 ? 1.675 -18.293 8.386 1.00 91.44 301 GLY A C 1
ATOM 2307 O O . GLY A 1 301 ? 2.620 -18.711 7.718 1.00 91.44 301 GLY A O 1
ATOM 2308 N N . LEU A 1 302 ? 1.057 -19.053 9.280 1.00 87.38 302 LEU A N 1
ATOM 2309 C CA . LEU A 1 302 ? 1.381 -20.449 9.544 1.00 87.38 302 LEU A CA 1
ATOM 2310 C C . LEU A 1 302 ? 0.191 -21.341 9.220 1.00 87.38 302 LEU A C 1
ATOM 2312 O O . LEU A 1 302 ? -0.957 -20.972 9.447 1.00 87.38 302 LEU A O 1
ATOM 2316 N N . GLN A 1 303 ? 0.471 -22.544 8.722 1.00 81.69 303 GLN A N 1
ATOM 2317 C CA . GLN A 1 303 ? -0.570 -23.558 8.604 1.00 81.69 303 GLN A CA 1
ATOM 2318 C C . GLN A 1 303 ? -1.056 -23.945 10.011 1.00 81.69 303 GLN A C 1
ATOM 2320 O O . GLN A 1 303 ? -0.253 -24.123 10.932 1.00 81.69 303 GLN A O 1
ATOM 2325 N N . ASP A 1 304 ? -2.362 -24.125 10.157 1.00 70.62 304 ASP A N 1
ATOM 2326 C CA . ASP A 1 304 ? -3.106 -24.567 11.345 1.00 70.62 304 ASP A CA 1
ATOM 2327 C C . ASP A 1 304 ? -2.890 -26.055 11.696 1.00 70.62 304 ASP A C 1
ATOM 2329 O O . ASP A 1 304 ? -3.767 -26.740 12.212 1.00 70.62 304 ASP A O 1
ATOM 2333 N N . THR A 1 305 ? -1.691 -26.568 11.425 1.00 70.38 305 THR A N 1
ATOM 2334 C CA . THR A 1 305 ? -1.279 -27.946 11.704 1.00 70.38 305 THR A CA 1
ATOM 2335 C C . THR A 1 305 ? -0.351 -28.007 12.919 1.00 70.38 305 THR A C 1
ATOM 2337 O O . THR A 1 305 ? 0.381 -27.060 13.225 1.00 70.38 305 THR A O 1
ATOM 2340 N N . GLY A 1 306 ? -0.295 -29.171 13.569 1.00 66.94 306 GLY A N 1
ATOM 2341 C CA . GLY A 1 306 ? 0.656 -29.441 14.651 1.00 66.94 306 GLY A CA 1
ATOM 2342 C C . GLY A 1 306 ? 0.234 -28.839 15.994 1.00 66.94 306 GLY A C 1
ATOM 2343 O O . GLY A 1 306 ? -0.955 -28.767 16.298 1.00 66.94 306 GLY A O 1
ATOM 2344 N N . ASN A 1 307 ? 1.199 -28.450 16.833 1.00 71.12 307 ASN A N 1
ATOM 2345 C CA . ASN A 1 307 ? 0.921 -27.815 18.125 1.00 71.12 307 ASN A CA 1
ATOM 2346 C C . ASN A 1 307 ? 0.442 -26.366 17.917 1.00 71.12 307 ASN A C 1
ATOM 2348 O O . ASN A 1 307 ? 1.010 -25.631 17.105 1.00 71.12 307 ASN A O 1
ATOM 2352 N N . VAL A 1 308 ? -0.552 -25.957 18.709 1.00 69.94 308 VAL A N 1
ATOM 2353 C CA . VAL A 1 308 ? -1.193 -24.632 18.730 1.00 69.94 308 VAL A CA 1
ATOM 2354 C C . VAL A 1 308 ? -0.218 -23.459 18.613 1.00 69.94 308 VAL A C 1
ATOM 2356 O O . VAL A 1 308 ? -0.506 -22.474 17.948 1.00 69.94 308 VAL A O 1
ATOM 2359 N N . SER A 1 309 ? 0.953 -23.564 19.232 1.00 72.12 309 SER A N 1
ATOM 2360 C CA . SER A 1 309 ? 1.916 -22.457 19.317 1.00 72.12 309 SER A CA 1
ATOM 2361 C C . SER A 1 309 ? 3.264 -22.770 18.655 1.00 72.12 309 SER A C 1
ATOM 2363 O O . SER A 1 309 ? 4.207 -21.983 18.735 1.00 72.12 309 SER A O 1
ATOM 2365 N N . ALA A 1 310 ? 3.381 -23.918 17.980 1.00 79.56 310 ALA A N 1
ATOM 2366 C CA . ALA A 1 310 ? 4.590 -24.254 17.236 1.00 79.56 310 ALA A CA 1
ATOM 2367 C C . ALA A 1 310 ? 4.814 -23.262 16.087 1.00 79.56 310 ALA A C 1
ATOM 2369 O O . ALA A 1 310 ? 3.895 -22.967 15.324 1.00 79.56 310 ALA A O 1
ATOM 2370 N N . GLY A 1 311 ? 6.045 -22.755 15.981 1.00 81.56 311 GLY A N 1
ATOM 2371 C CA . GLY A 1 311 ? 6.459 -21.803 14.949 1.00 81.56 311 GLY A CA 1
ATOM 2372 C C . GLY A 1 311 ? 6.088 -20.339 15.215 1.00 81.56 311 GLY A C 1
ATOM 2373 O O . GLY A 1 311 ? 6.538 -19.486 14.464 1.00 81.56 311 GLY A O 1
ATOM 2374 N N . CYS A 1 312 ? 5.325 -20.020 16.270 1.00 89.81 312 CYS A N 1
ATOM 2375 C CA . CYS A 1 312 ? 4.846 -18.655 16.541 1.00 89.81 312 CYS A CA 1
ATOM 2376 C C . CYS A 1 312 ? 5.037 -18.196 18.002 1.00 89.81 312 CYS A C 1
ATOM 2378 O O . CYS A 1 312 ? 4.204 -17.476 18.550 1.00 89.81 312 CYS A O 1
ATOM 2380 N N . ARG A 1 313 ? 6.127 -18.615 18.661 1.00 91.19 313 ARG A N 1
ATOM 2381 C CA . ARG A 1 313 ? 6.418 -18.273 20.072 1.00 91.19 313 ARG A CA 1
ATOM 2382 C C . ARG A 1 313 ? 7.462 -17.181 20.285 1.00 91.19 313 ARG A C 1
ATOM 2384 O O . ARG A 1 313 ? 7.680 -16.814 21.434 1.00 91.19 313 ARG A O 1
ATOM 2391 N N . ASP A 1 314 ? 8.096 -16.668 19.231 1.00 91.12 314 ASP A N 1
ATOM 2392 C CA . ASP A 1 314 ? 9.076 -15.585 19.372 1.00 91.12 314 ASP A CA 1
ATOM 2393 C C . ASP A 1 314 ? 8.405 -14.286 19.868 1.00 91.12 314 ASP A C 1
ATOM 2395 O O . ASP A 1 314 ? 7.590 -13.704 19.147 1.00 91.12 314 ASP A O 1
ATOM 2399 N N . PRO A 1 315 ? 8.727 -13.808 21.084 1.00 89.19 315 PRO A N 1
ATOM 2400 C CA . PRO A 1 315 ? 8.118 -12.610 21.644 1.00 89.19 315 PRO A CA 1
ATOM 2401 C C . PRO A 1 315 ? 8.708 -11.310 21.062 1.00 89.19 315 PRO A C 1
ATOM 2403 O O . PRO A 1 315 ? 8.224 -10.223 21.384 1.00 89.19 315 PRO A O 1
ATOM 2406 N N . ASN A 1 316 ? 9.754 -11.389 20.233 1.00 92.88 316 ASN A N 1
ATOM 2407 C CA . ASN A 1 316 ? 10.413 -10.238 19.610 1.00 92.88 316 ASN A CA 1
ATOM 2408 C C . ASN A 1 316 ? 9.859 -9.903 18.223 1.00 92.88 316 ASN A C 1
ATOM 2410 O O . ASN A 1 316 ? 10.300 -8.935 17.613 1.00 92.88 316 ASN A O 1
ATOM 2414 N N . LYS A 1 317 ? 8.896 -10.683 17.725 1.00 94.50 317 LYS A N 1
ATOM 2415 C CA . LYS A 1 317 ? 8.286 -10.485 16.405 1.00 94.50 317 LYS A CA 1
ATOM 2416 C C . LYS A 1 317 ? 7.027 -9.624 16.427 1.00 94.50 317 LYS A C 1
ATOM 2418 O O . LYS A 1 317 ? 6.522 -9.280 15.367 1.00 94.50 317 LYS A O 1
ATOM 2423 N N . GLY A 1 318 ? 6.521 -9.277 17.609 1.00 94.75 318 GLY A N 1
ATOM 2424 C CA . GLY A 1 318 ? 5.236 -8.602 17.756 1.00 94.75 318 GLY A CA 1
ATOM 2425 C C . GLY A 1 318 ? 5.237 -7.123 17.394 1.00 94.75 318 GLY A C 1
ATOM 2426 O O . GLY A 1 318 ? 6.137 -6.377 17.778 1.00 94.75 318 GLY A O 1
ATOM 2427 N N . GLN A 1 319 ? 4.157 -6.711 16.734 1.00 97.12 319 GLN A N 1
ATOM 2428 C CA . GLN A 1 319 ? 3.835 -5.334 16.379 1.00 97.12 319 GLN A CA 1
ATOM 2429 C C . GLN A 1 319 ? 2.413 -5.012 16.854 1.00 97.12 319 GLN A C 1
ATOM 2431 O O . GLN A 1 319 ? 1.512 -5.841 16.718 1.00 97.12 319 GLN A O 1
ATOM 2436 N N . THR A 1 320 ? 2.201 -3.805 17.375 1.00 98.12 320 THR A N 1
ATOM 2437 C CA . THR A 1 320 ? 0.864 -3.236 17.578 1.00 98.12 320 THR A CA 1
ATOM 2438 C C . THR A 1 320 ? 0.537 -2.329 16.397 1.00 98.12 320 THR A C 1
ATOM 2440 O O . THR A 1 320 ? 1.297 -1.414 16.087 1.00 98.12 320 THR A O 1
ATOM 2443 N N . TYR A 1 321 ? -0.608 -2.537 15.762 1.00 98.38 321 TYR A N 1
ATOM 2444 C CA . TYR A 1 321 ? -1.140 -1.649 14.730 1.00 98.38 321 TYR A CA 1
ATOM 2445 C C . TYR A 1 321 ? -2.166 -0.708 15.352 1.00 98.38 321 TYR A C 1
ATOM 2447 O O . TYR A 1 321 ? -2.998 -1.159 16.135 1.00 98.38 321 TYR A O 1
ATOM 2455 N N . ALA A 1 322 ? -2.122 0.583 15.032 1.00 98.25 322 ALA A N 1
ATOM 2456 C CA . ALA A 1 322 ? -3.040 1.566 15.596 1.00 98.25 322 ALA A CA 1
ATOM 2457 C C . ALA A 1 322 ? -3.744 2.386 14.513 1.00 98.25 322 ALA A C 1
ATOM 2459 O O . ALA A 1 322 ? -3.173 2.663 13.463 1.00 98.25 322 ALA A O 1
ATOM 2460 N N . ARG A 1 323 ? -4.987 2.791 14.779 1.00 98.25 323 ARG A N 1
ATOM 2461 C CA . ARG A 1 323 ? -5.698 3.809 13.996 1.00 98.25 323 ARG A CA 1
ATOM 2462 C C . ARG A 1 323 ? -6.726 4.506 14.873 1.00 98.25 323 ARG A C 1
ATOM 2464 O O . ARG A 1 323 ? -7.425 3.842 15.640 1.00 98.25 323 ARG A O 1
ATOM 2471 N N . ALA A 1 324 ? -6.841 5.824 14.755 1.00 97.62 324 ALA A N 1
ATOM 2472 C CA . ALA A 1 324 ? -7.734 6.612 15.595 1.00 97.62 324 ALA A CA 1
ATOM 2473 C C . ALA A 1 324 ? -8.671 7.500 14.773 1.00 97.62 324 ALA A C 1
ATOM 2475 O O . ALA A 1 324 ? -8.307 7.986 13.707 1.00 97.62 324 ALA A O 1
ATOM 2476 N N . ALA A 1 325 ? -9.887 7.716 15.273 1.00 97.50 325 ALA A N 1
ATOM 2477 C CA . ALA A 1 325 ? -10.819 8.681 14.700 1.00 97.50 325 ALA A CA 1
ATOM 2478 C C . ALA A 1 325 ? -11.883 9.124 15.706 1.00 97.50 325 ALA A C 1
ATOM 2480 O O . ALA A 1 325 ? -12.223 8.422 16.660 1.00 97.50 325 ALA A O 1
ATOM 2481 N N . TRP A 1 326 ? -12.467 10.288 15.432 1.00 97.56 326 TRP A N 1
ATOM 2482 C CA . TRP A 1 326 ? -13.716 10.701 16.054 1.00 97.56 326 TRP A CA 1
ATOM 2483 C C . TRP A 1 326 ? -14.875 9.846 15.547 1.00 97.56 326 TRP A C 1
ATOM 2485 O O . TRP A 1 326 ? -15.046 9.653 14.343 1.00 97.56 326 TRP A O 1
ATOM 2495 N N . HIS A 1 327 ? -15.712 9.376 16.466 1.00 97.19 327 HIS A N 1
ATOM 2496 C CA . HIS A 1 327 ? -16.909 8.620 16.137 1.00 97.19 327 HIS A CA 1
ATOM 2497 C C . HIS A 1 327 ? -17.991 8.857 17.197 1.00 97.19 327 HIS A C 1
ATOM 2499 O O . HIS A 1 327 ? -17.768 8.652 18.389 1.00 97.19 327 HIS A O 1
ATOM 2505 N N . LYS A 1 328 ? -19.167 9.336 16.761 1.00 95.62 328 LYS A N 1
ATOM 2506 C CA . LYS A 1 328 ? -20.337 9.629 17.618 1.00 95.62 328 LYS A CA 1
ATOM 2507 C C . LYS A 1 328 ? -20.002 10.440 18.886 1.00 95.62 328 LYS A C 1
ATOM 2509 O O . LYS A 1 328 ? -20.493 10.150 19.973 1.00 95.62 328 LYS A O 1
ATOM 2514 N N . GLY A 1 329 ? -19.153 11.460 18.741 1.00 94.56 329 GLY A N 1
ATOM 2515 C CA . GLY A 1 329 ? -18.794 12.382 19.827 1.00 94.56 329 GLY A CA 1
ATOM 2516 C C . GLY A 1 329 ? -17.758 11.858 20.829 1.00 94.56 329 GLY A C 1
ATOM 2517 O O . GLY A 1 329 ? -17.488 12.542 21.810 1.00 94.56 329 GLY A O 1
ATOM 2518 N N . LYS A 1 330 ? -17.166 10.681 20.593 1.00 96.38 330 LYS A N 1
ATOM 2519 C CA . LYS A 1 330 ? -16.023 10.151 21.353 1.00 96.38 330 LYS A CA 1
ATOM 2520 C C . LYS A 1 330 ? -14.832 9.951 20.423 1.00 96.38 330 LYS A C 1
ATOM 2522 O O . LYS A 1 330 ? -15.013 9.756 19.218 1.00 96.38 330 LYS A O 1
ATOM 2527 N N . PHE A 1 331 ? -13.622 9.968 20.969 1.00 98.00 331 PHE A N 1
ATOM 2528 C CA . PHE A 1 331 ? -12.421 9.662 20.198 1.00 98.00 331 PHE A CA 1
ATOM 2529 C C . PHE A 1 331 ? -12.030 8.199 20.417 1.00 98.00 331 PHE A C 1
ATOM 2531 O O . PHE A 1 331 ? -11.723 7.795 21.538 1.00 98.00 331 PHE A O 1
ATOM 2538 N N . GLY A 1 332 ? -12.112 7.388 19.363 1.00 98.06 332 GLY A N 1
ATOM 2539 C CA . GLY A 1 332 ? -11.823 5.957 19.410 1.00 98.06 332 GLY A CA 1
ATOM 2540 C C . GLY A 1 332 ? -10.425 5.668 18.887 1.00 98.06 332 GLY A C 1
ATOM 2541 O O . GLY A 1 332 ? -10.108 6.033 17.756 1.00 98.06 332 GLY A O 1
ATOM 2542 N N . ILE A 1 333 ? -9.606 4.991 19.692 1.00 98.50 333 ILE A N 1
ATOM 2543 C CA . ILE A 1 333 ? -8.283 4.501 19.296 1.00 98.50 333 ILE A CA 1
ATOM 2544 C C . ILE A 1 333 ? -8.353 2.981 19.195 1.00 98.50 333 ILE A C 1
ATOM 2546 O O . ILE A 1 333 ? -8.516 2.294 20.204 1.00 98.50 333 ILE A O 1
ATOM 2550 N N . MET A 1 334 ? -8.253 2.457 17.977 1.00 98.69 334 MET A N 1
ATOM 2551 C CA . MET A 1 334 ? -8.185 1.023 17.731 1.00 98.69 334 MET A CA 1
ATOM 2552 C C . MET A 1 334 ? -6.735 0.559 17.797 1.00 98.69 334 MET A C 1
ATOM 2554 O O . MET A 1 334 ? -5.889 1.125 17.108 1.00 98.69 334 MET A O 1
ATOM 2558 N N . TYR A 1 335 ? -6.472 -0.487 18.577 1.00 98.62 335 TYR A N 1
ATOM 2559 C CA . TYR A 1 335 ? -5.197 -1.200 18.598 1.00 98.62 335 TYR A CA 1
ATOM 2560 C C . TYR A 1 335 ? -5.429 -2.636 18.163 1.00 98.62 335 TYR A C 1
ATOM 2562 O O . TYR A 1 335 ? -6.337 -3.285 18.675 1.00 98.62 335 TYR A O 1
ATOM 2570 N N . ALA A 1 336 ? -4.624 -3.128 17.235 1.00 98.25 336 ALA A N 1
ATOM 2571 C CA . ALA A 1 336 ? -4.788 -4.433 16.627 1.00 98.25 336 ALA A CA 1
ATOM 2572 C C . ALA A 1 336 ? -3.477 -5.214 16.596 1.00 98.25 336 ALA A C 1
ATOM 2574 O O . ALA A 1 336 ? -2.390 -4.637 16.516 1.00 98.25 336 ALA A O 1
ATOM 2575 N N . TRP A 1 337 ? -3.606 -6.534 16.608 1.00 98.25 337 TRP A N 1
ATOM 2576 C CA . TRP A 1 337 ? -2.501 -7.477 16.551 1.00 98.25 337 TRP A CA 1
ATOM 2577 C C . TRP A 1 337 ? -2.787 -8.557 15.529 1.00 98.25 337 TRP A C 1
ATOM 2579 O O . TRP A 1 337 ? -3.925 -8.997 15.365 1.00 98.25 337 TRP A O 1
ATOM 2589 N N . TYR A 1 338 ? -1.719 -8.978 14.867 1.00 97.56 338 TYR A N 1
ATOM 2590 C CA . TYR A 1 338 ? -1.734 -10.078 13.926 1.00 97.56 338 TYR A CA 1
ATOM 2591 C C . TYR A 1 338 ? -1.076 -11.301 14.547 1.00 97.56 338 TYR A C 1
ATOM 2593 O O . TYR A 1 338 ? 0.003 -11.192 15.138 1.00 97.56 338 TYR A O 1
ATOM 2601 N N . PHE A 1 339 ? -1.681 -12.465 14.348 1.00 95.75 339 PHE A N 1
ATOM 2602 C CA . PHE A 1 339 ? -1.097 -13.744 14.727 1.00 95.75 339 PHE A CA 1
ATOM 2603 C C . PHE A 1 339 ? -0.939 -14.628 13.482 1.00 95.75 339 PHE A C 1
ATOM 2605 O O . PHE A 1 339 ? -1.821 -14.648 12.622 1.00 95.75 339 PHE A O 1
ATOM 2612 N N . PRO A 1 340 ? 0.166 -15.386 13.340 1.00 93.50 340 PRO A N 1
ATOM 2613 C CA . PRO A 1 340 ? 0.387 -16.200 12.142 1.00 93.50 340 PRO A CA 1
ATOM 2614 C C . PRO A 1 340 ? -0.680 -17.279 11.903 1.00 93.50 340 PRO A C 1
ATOM 2616 O O . PRO A 1 340 ? -0.905 -17.667 10.756 1.00 93.50 340 PRO A O 1
ATOM 2619 N N . LYS A 1 341 ? -1.319 -17.773 12.967 1.00 88.75 341 LYS A N 1
ATOM 2620 C CA . LYS A 1 341 ? -2.419 -18.740 12.919 1.00 88.75 341 LYS A CA 1
ATOM 2621 C C . LYS A 1 341 ? -3.315 -18.608 14.146 1.00 88.75 341 LYS A C 1
ATOM 2623 O O . LYS A 1 341 ? -2.829 -18.271 15.226 1.00 88.75 341 LYS A O 1
ATOM 2628 N N . ASP A 1 342 ? -4.576 -18.971 13.971 1.00 81.88 342 ASP A N 1
ATOM 2629 C CA . ASP A 1 342 ? -5.535 -19.228 15.036 1.00 81.88 342 ASP A CA 1
ATOM 2630 C C . ASP A 1 342 ? -5.749 -20.740 15.131 1.00 81.88 342 ASP A C 1
ATOM 2632 O O . ASP A 1 342 ? -6.220 -21.381 14.190 1.00 81.88 342 ASP A O 1
ATOM 2636 N N . GLN A 1 343 ? -5.350 -21.335 16.251 1.00 79.31 343 GLN A N 1
ATOM 2637 C CA . GLN A 1 343 ? -5.493 -22.767 16.456 1.00 79.31 343 GLN A CA 1
ATOM 2638 C C . GLN A 1 343 ? -5.915 -23.050 17.906 1.00 79.31 343 GLN A C 1
ATOM 2640 O O . GLN A 1 343 ? -5.068 -23.023 18.798 1.00 79.31 343 GLN A O 1
ATOM 2645 N N . PRO A 1 344 ? -7.199 -23.336 18.185 1.00 75.88 344 PRO A N 1
ATOM 2646 C CA . PRO A 1 344 ? -7.675 -23.505 19.560 1.00 75.88 344 PRO A CA 1
ATOM 2647 C C . PRO A 1 344 ? -7.200 -24.813 20.216 1.00 75.88 344 PRO A C 1
ATOM 2649 O O . PRO A 1 344 ? -7.130 -24.893 21.439 1.00 75.88 344 PRO A O 1
ATOM 2652 N N . ASN A 1 345 ? -6.841 -25.841 19.436 1.00 71.50 345 ASN A N 1
ATOM 2653 C CA . ASN A 1 345 ? -6.343 -27.123 19.949 1.00 71.50 345 ASN A CA 1
ATOM 2654 C C . ASN A 1 345 ? -5.306 -27.759 19.000 1.00 71.50 345 ASN A C 1
ATOM 2656 O O . ASN A 1 345 ? -5.245 -27.420 17.823 1.00 71.50 345 ASN A O 1
ATOM 2660 N N . ALA A 1 346 ? -4.469 -28.676 19.489 1.00 63.78 346 ALA A N 1
ATOM 2661 C CA . ALA A 1 346 ? -3.453 -29.330 18.662 1.00 63.78 346 ALA A CA 1
ATOM 2662 C C . ALA A 1 346 ? -4.079 -30.241 17.581 1.00 63.78 346 ALA A C 1
ATOM 2664 O O . ALA A 1 346 ? -5.078 -30.913 17.827 1.00 63.78 346 ALA A O 1
ATOM 2665 N N . GLY A 1 347 ? -3.451 -30.299 16.402 1.00 59.94 347 GLY A N 1
ATOM 2666 C C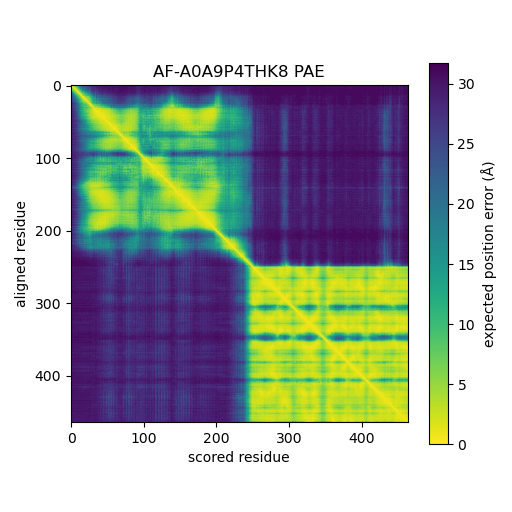A . GLY A 1 347 ? -3.951 -31.031 15.228 1.00 59.94 347 GLY A CA 1
ATOM 2667 C C . GLY A 1 347 ? -4.835 -30.188 14.299 1.00 59.94 347 GLY A C 1
ATOM 2668 O O . GLY A 1 347 ? -5.054 -29.009 14.555 1.00 59.94 347 GLY A O 1
ATOM 2669 N N . ASN A 1 348 ? -5.331 -30.797 13.215 1.00 60.09 348 ASN A N 1
ATOM 2670 C CA . ASN A 1 348 ? -6.261 -30.154 12.276 1.00 60.09 348 ASN A CA 1
ATOM 2671 C C . ASN A 1 348 ? -7.662 -30.130 12.895 1.00 60.09 348 ASN A C 1
ATOM 2673 O O . ASN A 1 348 ? -8.454 -31.053 12.699 1.00 60.09 348 ASN A O 1
ATOM 2677 N N . VAL A 1 349 ? -7.940 -29.113 13.704 1.00 61.66 349 VAL A N 1
ATOM 2678 C CA . VAL A 1 349 ? -9.223 -28.963 14.397 1.00 61.66 349 VAL A CA 1
ATOM 2679 C C . VAL A 1 349 ? -10.175 -28.055 13.638 1.00 61.66 349 VAL A C 1
ATOM 2681 O O . VAL A 1 349 ? -9.787 -27.027 13.092 1.00 61.66 349 VAL A O 1
ATOM 2684 N N . VAL A 1 350 ? -11.456 -28.426 13.672 1.00 58.38 350 VAL A N 1
ATOM 2685 C CA . VAL A 1 350 ? -12.566 -27.582 13.221 1.00 58.38 350 VAL A CA 1
ATOM 2686 C C . VAL A 1 350 ? -12.498 -26.247 13.964 1.00 58.38 350 VAL A C 1
ATOM 2688 O O . VAL A 1 350 ? -12.517 -26.231 15.192 1.00 58.38 350 VAL A O 1
ATOM 2691 N N . GLY A 1 351 ? -12.390 -25.153 13.212 1.00 61.94 351 GLY A N 1
ATOM 2692 C CA . GLY A 1 351 ? -12.217 -23.799 13.739 1.00 61.94 351 GLY A CA 1
ATOM 2693 C C . GLY A 1 351 ? -10.824 -23.225 13.486 1.00 61.94 351 GLY A C 1
ATOM 2694 O O . GLY A 1 351 ? -10.720 -22.027 13.277 1.00 61.94 351 GLY A O 1
ATOM 2695 N N . GLY A 1 352 ? -9.765 -24.037 13.390 1.00 76.00 352 GLY A N 1
ATOM 2696 C CA . GLY A 1 352 ? -8.422 -23.526 13.091 1.00 76.00 352 GLY A CA 1
ATOM 2697 C C . GLY A 1 352 ? -8.336 -22.816 11.733 1.00 76.00 352 GLY A C 1
ATOM 2698 O O . GLY A 1 352 ? -8.996 -23.213 10.771 1.00 76.00 352 GLY A O 1
ATOM 2699 N N . HIS A 1 353 ? -7.539 -21.751 11.650 1.00 84.00 353 HIS A N 1
ATOM 2700 C CA . HIS A 1 353 ? -7.213 -21.115 10.379 1.00 84.00 353 HIS A CA 1
ATOM 2701 C C . HIS A 1 353 ? -5.850 -20.424 10.381 1.00 84.00 353 HIS A C 1
ATOM 2703 O O . HIS A 1 353 ? -5.328 -19.959 11.395 1.00 84.00 353 HIS A O 1
ATOM 2709 N N . ARG A 1 354 ? -5.268 -20.340 9.184 1.00 88.56 354 ARG A N 1
ATOM 2710 C CA . ARG A 1 354 ? -4.103 -19.502 8.903 1.00 88.56 354 ARG A CA 1
ATOM 2711 C C . ARG A 1 354 ? -4.493 -18.032 9.057 1.00 88.56 354 ARG A C 1
ATOM 2713 O O . ARG A 1 354 ? -5.544 -17.637 8.554 1.00 88.56 354 ARG A O 1
ATOM 2720 N N . HIS A 1 355 ? -3.592 -17.256 9.659 1.00 93.50 355 HIS A N 1
ATOM 2721 C CA . HIS A 1 355 ? -3.778 -15.856 10.044 1.00 93.50 355 HIS A CA 1
ATOM 2722 C C . HIS A 1 355 ? -4.813 -15.656 11.147 1.00 93.50 355 HIS A C 1
ATOM 2724 O O . HIS A 1 355 ? -5.824 -16.348 11.204 1.00 93.50 355 HIS A O 1
ATOM 2730 N N . ASP A 1 356 ? -4.576 -14.650 11.974 1.00 93.44 356 ASP A N 1
ATOM 2731 C CA . ASP A 1 356 ? -5.570 -14.101 12.878 1.00 93.44 356 ASP A CA 1
ATOM 2732 C C . ASP A 1 356 ? -5.367 -12.596 13.043 1.00 93.44 356 ASP A C 1
ATOM 2734 O O . ASP A 1 356 ? -4.236 -12.103 12.981 1.00 93.44 356 ASP A O 1
ATOM 2738 N N . TRP A 1 357 ? -6.465 -11.877 13.239 1.00 96.69 357 TRP A N 1
ATOM 2739 C CA . TRP A 1 357 ? -6.478 -10.437 13.447 1.00 96.69 357 TRP A CA 1
ATOM 2740 C C . TRP A 1 357 ? -7.465 -10.089 14.547 1.00 96.69 357 TRP A C 1
ATOM 2742 O O . TRP A 1 357 ? -8.678 -10.115 14.348 1.00 96.69 357 TRP A O 1
ATOM 2752 N N . GLU A 1 358 ? -6.927 -9.634 15.668 1.00 96.69 358 GLU A N 1
ATOM 2753 C CA . GLU A 1 358 ? -7.715 -9.221 16.819 1.00 96.69 358 GLU A CA 1
ATOM 2754 C C . GLU A 1 358 ? -7.432 -7.758 17.161 1.00 96.69 358 GLU A C 1
ATOM 2756 O O . GLU A 1 358 ? -6.362 -7.221 16.863 1.00 96.69 358 GLU A O 1
ATOM 2761 N N . ASN A 1 359 ? -8.401 -7.072 17.762 1.00 98.12 359 ASN A N 1
ATOM 2762 C CA . ASN A 1 359 ? -8.280 -5.667 18.119 1.00 98.12 359 ASN A CA 1
ATOM 2763 C C . ASN A 1 359 ? -9.097 -5.264 19.348 1.00 98.12 359 ASN A C 1
ATOM 2765 O O . ASN A 1 359 ? -10.127 -5.840 19.689 1.00 98.12 359 ASN A O 1
ATOM 2769 N N . ILE A 1 360 ? -8.662 -4.183 19.974 1.00 98.38 360 ILE A N 1
ATOM 2770 C CA . ILE A 1 360 ? -9.456 -3.439 20.940 1.00 98.38 360 ILE A CA 1
ATOM 2771 C C . ILE A 1 360 ? -9.727 -2.034 20.421 1.00 98.38 360 ILE A C 1
ATOM 2773 O O . ILE A 1 360 ? -8.960 -1.498 19.623 1.00 98.38 360 ILE A O 1
ATOM 2777 N N . VAL A 1 361 ? -10.762 -1.400 20.957 1.00 98.50 361 VAL A N 1
ATOM 2778 C CA . VAL A 1 361 ? -10.981 0.041 20.839 1.00 98.50 361 VAL A CA 1
ATOM 2779 C C . VAL A 1 361 ? -10.985 0.643 22.235 1.00 98.50 361 VAL A C 1
ATOM 2781 O O . VAL A 1 361 ? -11.755 0.214 23.094 1.00 98.50 361 VAL A O 1
ATOM 2784 N N . VAL A 1 362 ? -10.128 1.636 22.458 1.00 98.44 362 VAL A N 1
ATOM 2785 C CA . VAL A 1 362 ? -10.122 2.475 23.659 1.00 98.44 362 VAL A CA 1
ATOM 2786 C C . VAL A 1 362 ? -10.832 3.777 23.318 1.00 98.44 362 VAL A C 1
ATOM 2788 O O . VAL A 1 362 ? -10.414 4.501 22.415 1.00 98.44 362 VAL A O 1
ATOM 2791 N N . TRP A 1 363 ? -11.912 4.074 24.034 1.00 98.44 363 TRP A N 1
ATOM 2792 C CA . TRP A 1 363 ? -12.652 5.321 23.875 1.00 98.44 363 TRP A CA 1
ATOM 2793 C C . TRP A 1 363 ? -12.142 6.345 24.873 1.00 98.44 363 TRP A C 1
ATOM 2795 O O . TRP A 1 363 ? -12.124 6.071 26.073 1.00 98.44 363 TRP A O 1
ATOM 2805 N N . ILE A 1 364 ? -11.777 7.528 24.390 1.00 98.06 364 ILE A N 1
ATOM 2806 C CA . ILE A 1 364 ? -11.403 8.673 25.221 1.00 98.06 364 ILE A CA 1
ATOM 2807 C C . ILE A 1 364 ? -12.319 9.869 24.948 1.00 98.06 364 ILE A C 1
ATOM 2809 O O . ILE A 1 364 ? -13.064 9.892 23.964 1.00 98.06 364 ILE A O 1
ATOM 2813 N N . ASP A 1 365 ? -12.277 10.850 25.844 1.00 96.12 365 ASP A N 1
ATOM 2814 C CA . ASP A 1 365 ? -13.027 12.098 25.727 1.00 96.12 365 ASP A CA 1
ATOM 2815 C C . ASP A 1 365 ? -12.524 12.973 24.572 1.00 96.12 365 ASP A C 1
ATOM 2817 O O . ASP A 1 365 ? -13.227 13.133 23.577 1.00 96.12 365 ASP A O 1
ATOM 2821 N N . ASN A 1 366 ? -11.316 13.524 24.678 1.00 96.19 366 ASN A N 1
ATOM 2822 C CA . ASN A 1 366 ? -10.725 14.381 23.662 1.00 96.19 366 ASN A CA 1
ATOM 2823 C C . ASN A 1 366 ? -9.188 14.274 23.703 1.00 96.19 366 ASN A C 1
ATOM 2825 O O . ASN A 1 366 ? -8.594 14.585 24.738 1.00 96.19 366 ASN A O 1
ATOM 2829 N N . PRO A 1 367 ? -8.519 13.880 22.601 1.00 96.31 367 PRO A N 1
ATOM 2830 C CA . PRO A 1 367 ? -7.058 13.801 22.543 1.00 96.31 367 PRO A CA 1
ATOM 2831 C C . PRO A 1 367 ? -6.359 15.154 22.759 1.00 96.31 367 PRO A C 1
ATOM 2833 O O . PRO A 1 367 ? -5.197 15.175 23.165 1.00 96.31 367 PRO A O 1
ATOM 2836 N N . ASP A 1 368 ? -7.047 16.275 22.531 1.00 95.88 368 ASP A N 1
ATOM 2837 C CA . ASP A 1 368 ? -6.502 17.620 22.739 1.00 95.88 368 ASP A CA 1
ATOM 2838 C C . ASP A 1 368 ? -6.427 18.022 24.215 1.00 95.88 368 ASP A C 1
ATOM 2840 O O . ASP A 1 368 ? -5.710 18.959 24.571 1.00 95.88 368 ASP A O 1
ATOM 2844 N N . ASN A 1 369 ? -7.109 17.290 25.101 1.00 95.56 369 ASN A N 1
ATOM 2845 C CA . ASN A 1 369 ? -6.980 17.506 26.535 1.00 95.56 369 ASN A CA 1
ATOM 2846 C C . ASN A 1 369 ? -5.543 17.195 26.981 1.00 95.56 369 ASN A C 1
ATOM 2848 O O . ASN A 1 369 ? -4.917 16.236 26.522 1.00 95.56 369 ASN A O 1
ATOM 2852 N N . ALA A 1 370 ? -5.016 17.970 27.934 1.00 90.94 370 ALA A N 1
ATOM 2853 C CA . ALA A 1 370 ? -3.696 17.704 28.511 1.00 90.94 370 ALA A CA 1
ATOM 2854 C C . ALA A 1 370 ? -3.621 16.279 29.095 1.00 90.94 370 ALA A C 1
ATOM 2856 O O . ALA A 1 370 ? -2.660 15.550 28.835 1.00 90.94 370 ALA A O 1
ATOM 2857 N N . SER A 1 371 ? -4.699 15.864 29.767 1.00 93.12 371 SER A N 1
ATOM 2858 C CA . SER A 1 371 ? -4.891 14.526 30.330 1.00 93.12 371 SER A CA 1
ATOM 2859 C C . SER A 1 371 ? -6.230 13.946 29.860 1.00 93.12 371 SER A C 1
ATOM 2861 O O . SER A 1 371 ? -7.225 14.078 30.579 1.00 93.12 371 SER A O 1
ATOM 2863 N N . PRO A 1 372 ? -6.290 13.339 28.660 1.00 95.88 372 PRO A N 1
ATOM 2864 C CA . PRO A 1 372 ? -7.509 12.706 28.177 1.00 95.88 372 PRO A CA 1
ATOM 2865 C C . PRO A 1 372 ? -7.943 11.576 29.116 1.00 95.88 372 PRO A C 1
ATOM 2867 O O . PRO A 1 372 ? -7.120 10.917 29.758 1.00 95.88 372 PRO A O 1
ATOM 2870 N N . ARG A 1 373 ? -9.247 11.344 29.211 1.00 95.38 373 ARG A N 1
ATOM 2871 C CA . ARG A 1 373 ? -9.840 10.330 30.083 1.00 95.38 373 ARG A CA 1
ATOM 2872 C C . ARG A 1 373 ? -10.383 9.176 29.264 1.00 95.38 373 ARG A C 1
ATOM 2874 O O . ARG A 1 373 ? -11.136 9.388 28.320 1.00 95.38 373 ARG A O 1
ATOM 2881 N N . ILE A 1 374 ? -10.083 7.954 29.698 1.00 97.25 374 ILE A N 1
ATOM 2882 C CA . ILE A 1 374 ? -10.729 6.748 29.173 1.00 97.25 374 ILE A CA 1
ATOM 2883 C C . ILE A 1 374 ? -12.206 6.766 29.580 1.00 97.25 374 ILE A C 1
ATOM 2885 O O . ILE A 1 374 ? -12.531 6.871 30.764 1.00 97.25 374 ILE A O 1
ATOM 2889 N N . LEU A 1 375 ? -13.081 6.666 28.585 1.00 97.31 375 LEU A N 1
ATOM 2890 C CA . LEU A 1 375 ? -14.532 6.552 28.720 1.00 97.31 375 LEU A CA 1
ATOM 2891 C C . LEU A 1 375 ? -15.000 5.094 28.708 1.00 97.31 375 LEU A C 1
ATOM 2893 O O . LEU A 1 375 ? -16.050 4.786 29.258 1.00 97.31 375 LEU A O 1
ATOM 2897 N N . GLY A 1 376 ? -14.241 4.208 28.065 1.00 97.38 376 GLY A N 1
ATOM 2898 C CA . GLY A 1 376 ? -14.568 2.794 27.962 1.00 97.38 376 GLY A CA 1
ATOM 2899 C C . GLY A 1 376 ? -13.610 2.044 27.046 1.00 97.38 376 GLY A C 1
ATOM 2900 O O . GLY A 1 376 ? -12.683 2.617 26.473 1.00 97.38 376 GLY A O 1
ATOM 2901 N N . GLY A 1 377 ? -13.848 0.747 26.912 1.00 97.62 377 GLY A N 1
ATOM 2902 C CA . GLY A 1 377 ? -13.078 -0.141 26.062 1.00 97.62 377 GLY A CA 1
ATOM 2903 C C . GLY A 1 377 ? -13.941 -1.250 25.478 1.00 97.62 377 GLY A C 1
ATOM 2904 O O . GLY A 1 377 ? -14.927 -1.681 26.078 1.00 97.62 377 GLY A O 1
ATOM 2905 N N . ALA A 1 378 ? -13.554 -1.728 24.307 1.00 98.06 378 ALA A N 1
ATOM 2906 C CA . ALA A 1 378 ? -14.204 -2.831 23.623 1.00 98.06 378 ALA A CA 1
ATOM 2907 C C . ALA A 1 378 ? -13.144 -3.791 23.084 1.00 98.06 378 ALA A C 1
ATOM 2909 O O . ALA A 1 378 ? -12.221 -3.340 22.416 1.00 98.06 378 ALA A O 1
ATOM 2910 N N . ALA A 1 379 ? -13.267 -5.086 23.365 1.00 97.38 379 ALA A N 1
ATOM 2911 C CA . ALA A 1 379 ? -12.330 -6.116 22.911 1.00 97.38 379 ALA A CA 1
ATOM 2912 C C . ALA A 1 379 ? -13.003 -7.066 21.913 1.00 97.38 379 ALA A C 1
ATOM 2914 O O . ALA A 1 379 ? -14.138 -7.485 22.156 1.00 97.38 379 ALA A O 1
ATOM 2915 N N . SER A 1 380 ? -12.345 -7.360 20.789 1.00 95.69 380 SER A N 1
ATOM 2916 C CA . SER A 1 380 ? -12.909 -8.203 19.735 1.00 95.69 380 SER A CA 1
ATOM 2917 C C . SER A 1 380 ? -13.027 -9.671 20.144 1.00 95.69 380 SER A C 1
ATOM 2919 O O . SER A 1 380 ? -12.277 -10.179 20.974 1.00 95.69 380 SER A O 1
ATOM 2921 N N . GLY A 1 381 ? -14.017 -10.336 19.557 1.00 89.06 381 GLY A N 1
ATOM 2922 C CA . GLY A 1 381 ? -14.179 -11.783 19.600 1.00 89.06 381 GLY A CA 1
ATOM 2923 C C . GLY A 1 381 ? -15.242 -12.212 18.595 1.00 89.06 381 GLY A C 1
ATOM 2924 O O . GLY A 1 381 ? -16.370 -11.709 18.624 1.00 89.06 381 GLY A O 1
ATOM 2925 N N . HIS A 1 382 ? -14.872 -13.097 17.667 1.00 82.62 382 HIS A N 1
ATOM 2926 C CA . HIS A 1 382 ? -15.773 -13.708 16.677 1.00 82.62 382 HIS A CA 1
ATOM 2927 C C . HIS A 1 382 ? -16.645 -12.694 15.901 1.00 82.62 382 HIS A C 1
ATOM 2929 O O . HIS A 1 382 ? -17.854 -12.862 15.741 1.00 82.62 382 HIS A O 1
ATOM 2935 N N . GLY A 1 383 ? -16.038 -11.590 15.448 1.00 84.38 383 GLY A N 1
ATOM 2936 C CA . GLY A 1 383 ? -16.714 -10.537 14.671 1.00 84.38 383 GLY A CA 1
ATOM 2937 C C . GLY A 1 383 ? -17.593 -9.572 15.483 1.00 84.38 383 GLY A C 1
ATOM 2938 O O . GLY A 1 383 ? -18.213 -8.673 14.900 1.00 84.38 383 GLY A O 1
ATOM 2939 N N . SER A 1 384 ? -17.626 -9.737 16.808 1.00 91.25 384 SER A N 1
ATOM 2940 C CA . SER A 1 384 ? -18.319 -8.883 17.778 1.00 91.25 384 SER A CA 1
ATOM 2941 C C . SER A 1 384 ? -17.333 -8.253 18.771 1.00 91.25 384 SER A C 1
ATOM 2943 O O . SER A 1 384 ? -16.130 -8.493 18.701 1.00 91.25 384 SER A O 1
ATOM 2945 N N . TYR A 1 385 ? -17.844 -7.424 19.690 1.00 96.25 385 TYR A N 1
ATOM 2946 C CA . TYR A 1 385 ? -17.041 -6.756 20.716 1.00 96.25 385 TYR A CA 1
ATOM 2947 C C . TYR A 1 385 ? -17.637 -6.920 22.114 1.00 96.25 385 TYR A C 1
ATOM 2949 O O . TYR A 1 385 ? -18.814 -6.624 22.333 1.00 96.25 385 TYR A O 1
ATOM 2957 N N . LYS A 1 386 ? -16.791 -7.294 23.075 1.00 95.81 386 LYS A N 1
ATOM 2958 C CA . LYS A 1 386 ? -17.074 -7.271 24.515 1.00 95.81 386 LYS A CA 1
ATOM 2959 C C . LYS A 1 386 ? -16.769 -5.877 25.056 1.00 95.81 386 LYS A C 1
ATOM 2961 O O . LYS A 1 386 ? -15.614 -5.459 25.085 1.00 95.81 386 LYS A O 1
ATOM 2966 N N . ARG A 1 387 ? -17.816 -5.146 25.437 1.00 96.81 387 ARG A N 1
ATOM 2967 C CA . ARG A 1 387 ? -17.775 -3.717 25.786 1.00 96.81 387 ARG A CA 1
ATOM 2968 C C . ARG A 1 387 ? -17.784 -3.514 27.294 1.00 96.81 387 ARG A C 1
ATOM 2970 O O . ARG A 1 387 ? -18.477 -4.229 28.012 1.00 96.81 387 ARG A O 1
ATOM 2977 N N . THR A 1 388 ? -17.061 -2.509 27.770 1.00 96.81 388 THR A N 1
ATOM 2978 C CA . THR A 1 388 ? -17.058 -2.098 29.176 1.00 96.81 388 THR A CA 1
ATOM 2979 C C . THR A 1 388 ? -16.773 -0.606 29.305 1.00 96.81 388 THR A C 1
ATOM 2981 O O . THR A 1 388 ? -15.949 -0.054 28.582 1.00 96.81 388 THR A O 1
ATOM 2984 N N . ASN A 1 389 ? -17.416 0.048 30.270 1.00 96.56 389 ASN A N 1
ATOM 2985 C CA . ASN A 1 389 ? -17.097 1.428 30.653 1.00 96.56 389 ASN A CA 1
ATOM 2986 C C . ASN A 1 389 ? -15.878 1.518 31.587 1.00 96.56 389 ASN A C 1
ATOM 2988 O O . ASN A 1 389 ? -15.390 2.608 31.866 1.00 96.56 389 ASN A O 1
ATOM 2992 N N . ASN A 1 390 ? -15.388 0.384 32.096 1.00 96.00 390 ASN A N 1
ATOM 2993 C CA . ASN A 1 390 ? -14.291 0.339 33.057 1.00 96.00 390 ASN A CA 1
ATOM 2994 C C . ASN A 1 390 ? -13.317 -0.806 32.726 1.00 96.00 390 ASN A C 1
ATOM 2996 O O . ASN A 1 390 ? -13.313 -1.825 33.418 1.00 96.00 390 ASN A O 1
ATOM 3000 N N . PRO A 1 391 ? -12.533 -0.690 31.638 1.00 96.38 391 PRO A N 1
ATOM 3001 C CA . PRO A 1 391 ? -11.543 -1.702 31.290 1.00 96.38 391 PRO A CA 1
ATOM 3002 C C . PRO A 1 391 ? -10.428 -1.772 32.343 1.00 96.38 391 PRO A C 1
ATOM 3004 O O . PRO A 1 391 ? -9.944 -0.740 32.823 1.00 96.38 391 PRO A O 1
ATOM 3007 N N . ASN A 1 392 ? -9.987 -2.989 32.675 1.00 97.62 392 ASN A N 1
ATOM 3008 C CA . ASN A 1 392 ? -8.827 -3.211 33.536 1.00 97.62 392 ASN A CA 1
ATOM 3009 C C . ASN A 1 392 ? -7.597 -2.518 32.932 1.00 97.62 392 ASN A C 1
ATOM 3011 O O . ASN A 1 392 ? -7.361 -2.582 31.724 1.00 97.62 392 ASN A O 1
ATOM 3015 N N . ARG A 1 393 ? -6.803 -1.837 33.762 1.00 96.19 393 ARG A N 1
ATOM 3016 C CA . ARG A 1 393 ? -5.690 -0.999 33.294 1.00 96.19 393 ARG A CA 1
ATOM 3017 C C . ARG A 1 393 ? -4.581 -0.851 34.327 1.00 96.19 393 ARG A C 1
ATOM 3019 O O . ARG A 1 393 ? -4.814 -1.016 35.521 1.00 96.19 393 ARG A O 1
ATOM 3026 N N . GLN A 1 394 ? -3.390 -0.512 33.850 1.00 96.06 394 GLN A N 1
ATOM 3027 C CA . GLN A 1 394 ? -2.251 -0.058 34.641 1.00 96.06 394 GLN A CA 1
ATOM 3028 C C . GLN A 1 394 ? -1.943 1.384 34.222 1.00 96.06 394 GLN A C 1
ATOM 3030 O O . GLN A 1 394 ? -1.432 1.633 33.134 1.00 96.06 394 GLN A O 1
ATOM 3035 N N . GLY A 1 395 ? -2.323 2.356 35.055 1.00 94.69 395 GLY A N 1
ATOM 3036 C CA . GLY A 1 395 ? -2.275 3.769 34.672 1.00 94.69 395 GLY A CA 1
ATOM 3037 C C . GLY A 1 395 ? -3.202 4.071 33.486 1.00 94.69 395 GLY A C 1
ATOM 3038 O O . GLY A 1 395 ? -4.423 3.903 33.583 1.00 94.69 395 GLY A O 1
ATOM 3039 N N . ASN A 1 396 ? -2.618 4.510 32.369 1.00 95.62 396 ASN A N 1
ATOM 3040 C CA . ASN A 1 396 ? -3.340 4.800 31.124 1.00 95.62 396 ASN A CA 1
ATOM 3041 C C . ASN A 1 396 ? -3.406 3.595 30.173 1.00 95.62 396 ASN A C 1
ATOM 3043 O O . ASN A 1 396 ? -4.151 3.626 29.199 1.00 95.62 396 ASN A O 1
ATOM 3047 N N . ASN A 1 397 ? -2.667 2.523 30.453 1.00 97.62 397 ASN A N 1
ATOM 3048 C CA . ASN A 1 397 ? -2.543 1.386 29.552 1.00 97.62 397 ASN A CA 1
ATOM 3049 C C . ASN A 1 397 ? -3.561 0.310 29.940 1.00 97.62 397 ASN A C 1
ATOM 3051 O O . ASN A 1 397 ? -3.496 -0.256 31.034 1.00 97.62 397 ASN A O 1
ATOM 3055 N N . VAL A 1 398 ? -4.529 0.034 29.064 1.00 97.56 398 VAL A N 1
ATOM 3056 C CA . VAL A 1 398 ? -5.500 -1.047 29.291 1.00 97.56 398 VAL A CA 1
ATOM 3057 C C . VAL A 1 398 ? -4.807 -2.408 29.210 1.00 97.56 398 VAL A C 1
ATOM 3059 O O . VAL A 1 398 ? -3.917 -2.612 28.386 1.00 97.56 398 VAL A O 1
ATOM 3062 N N . LYS A 1 399 ? -5.196 -3.333 30.086 1.00 98.25 399 LYS A N 1
ATOM 3063 C CA . LYS A 1 399 ? -4.664 -4.696 30.154 1.00 98.25 399 LYS A CA 1
ATOM 3064 C C . LYS A 1 399 ? -5.585 -5.624 29.375 1.00 98.25 399 LYS A C 1
ATOM 3066 O O . LYS A 1 399 ? -6.777 -5.704 29.677 1.00 98.25 399 LYS A O 1
ATOM 3071 N N . VAL A 1 400 ? -5.036 -6.304 28.377 1.00 97.44 400 VAL A N 1
ATOM 3072 C CA . VAL A 1 400 ? -5.785 -7.143 27.438 1.00 97.44 400 VAL A CA 1
ATOM 3073 C C . VAL A 1 400 ? -5.166 -8.526 27.390 1.00 97.44 400 VAL A C 1
ATOM 3075 O O . VAL A 1 400 ? -3.951 -8.668 27.462 1.00 97.44 400 VAL A O 1
ATOM 3078 N N . GLU A 1 401 ? -6.000 -9.543 27.263 1.00 96.38 401 GLU A N 1
ATOM 3079 C CA . GLU A 1 401 ? -5.600 -10.937 27.170 1.00 96.38 401 GLU A CA 1
ATOM 3080 C C . GLU A 1 401 ? -6.102 -11.551 25.871 1.00 96.38 401 GLU A C 1
ATOM 3082 O O . GLU A 1 401 ? -7.282 -11.423 25.548 1.00 96.38 401 GLU A O 1
ATOM 3087 N N . TYR A 1 402 ? -5.199 -12.231 25.166 1.00 95.12 402 TYR A N 1
ATOM 3088 C CA . TYR A 1 402 ? -5.497 -13.113 24.044 1.00 95.12 402 TYR A CA 1
ATOM 3089 C C . TYR A 1 402 ? -5.589 -14.551 24.550 1.00 95.12 402 TYR A C 1
ATOM 3091 O O . TYR A 1 402 ? -4.628 -15.100 25.103 1.00 95.12 402 TYR A O 1
ATOM 3099 N N . PHE A 1 403 ? -6.776 -15.134 24.411 1.00 91.75 403 PHE A N 1
ATOM 3100 C CA . PHE A 1 403 ? -7.126 -16.441 24.954 1.00 91.75 403 PHE A CA 1
ATOM 3101 C C . PHE A 1 403 ? -8.101 -17.159 24.022 1.00 91.75 403 PHE A C 1
ATOM 3103 O O . PHE A 1 403 ? -8.591 -16.594 23.052 1.00 91.75 403 PHE A O 1
ATOM 3110 N N . THR A 1 404 ? -8.401 -18.412 24.339 1.00 86.38 404 THR A N 1
ATOM 3111 C CA . THR A 1 404 ? -9.451 -19.198 23.686 1.00 86.38 404 THR A CA 1
ATOM 3112 C C . THR A 1 404 ? -10.299 -19.881 24.755 1.00 86.38 404 THR A C 1
ATOM 3114 O O . THR A 1 404 ? -9.805 -20.212 25.840 1.00 86.38 404 THR A O 1
ATOM 3117 N N . ARG A 1 405 ? -11.583 -20.100 24.465 1.00 79.94 405 ARG A N 1
ATOM 3118 C CA . ARG A 1 405 ? -12.474 -20.961 25.249 1.00 79.94 405 ARG A CA 1
ATOM 3119 C C . ARG A 1 405 ? -13.074 -21.993 24.316 1.00 79.94 405 ARG A C 1
ATOM 3121 O O . ARG A 1 405 ? -14.030 -21.710 23.605 1.00 79.94 405 ARG A O 1
ATOM 3128 N N . PHE A 1 406 ? -12.539 -23.209 24.352 1.00 66.25 406 PHE A N 1
ATOM 3129 C CA . PHE A 1 406 ? -13.077 -24.307 23.556 1.00 66.25 406 PHE A CA 1
ATOM 3130 C C . PHE A 1 406 ? -14.608 -24.427 23.746 1.00 66.25 406 PHE A C 1
ATOM 3132 O O . PHE A 1 406 ? -15.070 -24.419 24.893 1.00 66.25 406 PHE A O 1
ATOM 3139 N N . PRO A 1 407 ? -15.407 -24.541 22.666 1.00 66.88 407 PRO A N 1
ATOM 3140 C CA . PRO A 1 407 ? -15.016 -24.856 21.287 1.00 66.88 407 PRO A CA 1
ATOM 3141 C C . PRO A 1 407 ? -14.742 -23.648 20.378 1.00 66.88 407 PRO A C 1
ATOM 3143 O O . PRO A 1 407 ? -14.595 -23.842 19.174 1.00 66.88 407 PRO A O 1
ATOM 3146 N N . THR A 1 408 ? -14.715 -22.419 20.897 1.00 76.88 408 THR A N 1
ATOM 3147 C CA . THR A 1 408 ? -14.487 -21.239 20.058 1.00 76.88 408 THR A CA 1
ATOM 3148 C C . THR A 1 408 ? -13.004 -20.952 19.848 1.00 76.88 408 THR A C 1
ATOM 3150 O O . THR A 1 408 ? -12.136 -21.382 20.608 1.00 76.88 408 THR A O 1
ATOM 3153 N N . ASN A 1 409 ? -12.734 -20.224 18.773 1.00 79.88 409 ASN A N 1
ATOM 3154 C CA . ASN A 1 409 ? -11.431 -19.714 18.363 1.00 79.88 409 ASN A CA 1
ATOM 3155 C C . ASN A 1 409 ? -10.837 -18.698 19.354 1.00 79.88 409 ASN A C 1
ATOM 3157 O O . ASN A 1 409 ? -11.403 -18.479 20.430 1.00 79.88 409 ASN A O 1
ATOM 3161 N N . HIS A 1 410 ? -9.690 -18.099 19.027 1.00 85.75 410 HIS A N 1
ATOM 3162 C CA . HIS A 1 410 ? -9.143 -17.058 19.889 1.00 85.75 410 HIS A CA 1
ATOM 3163 C C . HIS A 1 410 ? -9.992 -15.776 19.867 1.00 85.75 410 HIS A C 1
ATOM 3165 O O . HIS A 1 410 ? -10.762 -15.512 18.945 1.00 85.75 410 HIS A O 1
ATOM 3171 N N . GLU A 1 411 ? -9.903 -15.019 20.958 1.00 91.62 411 GLU A N 1
ATOM 3172 C CA . GLU A 1 411 ? -10.564 -13.731 21.146 1.00 91.62 411 GLU A CA 1
ATOM 3173 C C . GLU A 1 411 ? -9.807 -12.887 22.189 1.00 91.62 411 GLU A C 1
ATOM 3175 O O . GLU A 1 411 ? -8.941 -13.383 22.920 1.00 91.62 411 GLU A O 1
ATOM 3180 N N . LEU A 1 412 ? -10.156 -11.601 22.296 1.00 95.75 412 LEU A N 1
ATOM 3181 C CA . LEU A 1 412 ? -9.585 -10.681 23.282 1.00 95.75 412 LEU A CA 1
ATOM 3182 C C . LEU A 1 412 ? -10.549 -10.379 24.421 1.00 95.75 412 LEU A C 1
ATOM 3184 O O . LEU A 1 412 ? -11.747 -10.208 24.215 1.00 95.75 412 LEU A O 1
ATOM 3188 N N . GLN A 1 413 ? -10.040 -10.228 25.639 1.00 95.69 413 GLN A N 1
ATOM 3189 C CA . GLN A 1 413 ? -10.793 -9.673 26.770 1.00 95.69 413 GLN A CA 1
ATOM 3190 C C . GLN A 1 413 ? -9.923 -8.732 27.604 1.00 95.69 413 GLN A C 1
ATOM 3192 O O . GLN A 1 413 ? -8.699 -8.800 27.548 1.00 95.69 413 GLN A O 1
ATOM 3197 N N . PHE A 1 414 ? -10.546 -7.865 28.402 1.00 97.00 414 PHE A N 1
ATOM 3198 C CA . PHE A 1 414 ? -9.813 -7.140 29.441 1.00 97.00 414 PHE A CA 1
ATOM 3199 C C . PHE A 1 414 ? -9.496 -8.084 30.601 1.00 97.00 414 PHE A C 1
ATOM 3201 O O . PHE A 1 414 ? -10.315 -8.934 30.951 1.00 97.00 414 PHE A O 1
ATOM 3208 N N . THR A 1 415 ? -8.303 -7.947 31.172 1.00 96.69 415 THR A N 1
ATOM 3209 C CA . THR A 1 415 ? -7.780 -8.877 32.181 1.00 96.69 415 THR A CA 1
ATOM 3210 C C . THR A 1 415 ? -7.100 -8.137 33.323 1.00 96.69 415 THR A C 1
ATOM 3212 O O . THR A 1 415 ? -6.656 -6.996 33.173 1.00 96.69 415 THR A O 1
ATOM 3215 N N . ASP A 1 416 ? -6.948 -8.802 34.464 1.00 96.06 416 ASP A N 1
ATOM 3216 C CA . ASP A 1 416 ? -6.090 -8.310 35.536 1.00 96.06 416 ASP A CA 1
ATOM 3217 C C . ASP A 1 416 ? -4.615 -8.671 35.364 1.00 96.06 416 ASP A C 1
ATOM 3219 O O . ASP A 1 416 ? -3.763 -8.034 35.991 1.00 96.06 416 ASP A O 1
ATOM 3223 N N . THR A 1 417 ? -4.299 -9.594 34.459 1.00 96.69 417 THR A N 1
ATOM 3224 C CA . THR A 1 417 ? -2.926 -10.005 34.176 1.00 96.69 417 THR A CA 1
ATOM 3225 C C . THR A 1 417 ? -2.190 -8.940 33.370 1.00 96.69 417 THR A C 1
ATOM 3227 O O . THR A 1 417 ? -2.636 -8.503 32.310 1.00 96.69 417 THR A O 1
ATOM 3230 N N . THR A 1 418 ? -1.035 -8.504 33.865 1.00 96.81 418 THR A N 1
ATOM 3231 C CA . THR A 1 418 ? -0.211 -7.525 33.154 1.00 96.81 418 THR A CA 1
ATOM 3232 C C . THR A 1 418 ? 0.496 -8.189 31.977 1.00 96.81 418 THR A C 1
ATOM 3234 O O . THR A 1 418 ? 1.268 -9.133 32.143 1.00 96.81 418 THR A O 1
ATOM 3237 N N . GLY A 1 419 ? 0.216 -7.676 30.783 1.00 95.88 419 GLY A N 1
ATOM 3238 C CA . GLY A 1 419 ? 0.902 -8.037 29.552 1.00 95.88 419 GLY A CA 1
ATOM 3239 C C . GLY A 1 419 ? 2.145 -7.193 29.285 1.00 95.88 419 GLY A C 1
ATOM 3240 O O . GLY A 1 419 ? 2.714 -6.568 30.179 1.00 95.88 419 GLY A O 1
ATOM 3241 N N . ARG A 1 420 ? 2.536 -7.129 28.015 1.00 95.44 420 ARG A N 1
ATOM 3242 C CA . ARG A 1 420 ? 3.620 -6.268 27.528 1.00 95.44 420 ARG A CA 1
ATOM 3243 C C . ARG A 1 420 ? 3.138 -5.351 26.414 1.00 95.44 420 ARG A C 1
ATOM 3245 O O . ARG A 1 420 ? 2.122 -5.618 25.775 1.00 95.44 420 ARG A O 1
ATOM 3252 N N . SER A 1 421 ? 3.892 -4.290 26.167 1.00 95.50 421 SER A N 1
ATOM 3253 C CA . SER A 1 421 ? 3.728 -3.455 24.984 1.00 95.50 421 SER A CA 1
ATOM 3254 C C . SER A 1 421 ? 4.585 -3.972 23.824 1.00 95.50 421 SER A C 1
ATOM 3256 O O . SER A 1 421 ? 5.550 -4.727 24.000 1.00 95.50 421 SER A O 1
ATOM 3258 N N . TYR A 1 422 ? 4.211 -3.544 22.624 1.00 96.88 422 TYR A N 1
ATOM 3259 C CA . TYR A 1 422 ? 4.961 -3.746 21.391 1.00 96.88 422 TYR A CA 1
ATOM 3260 C C . TYR A 1 422 ? 5.138 -2.394 20.705 1.00 96.88 422 TYR A C 1
ATOM 3262 O O . TYR A 1 422 ? 4.445 -1.425 21.036 1.00 96.88 422 TYR A O 1
ATOM 3270 N N . TRP A 1 423 ? 6.073 -2.328 19.760 1.00 97.38 423 TRP A N 1
ATOM 3271 C CA . TRP A 1 423 ? 6.219 -1.153 18.911 1.00 97.38 423 TRP A CA 1
ATOM 3272 C C . TRP A 1 423 ? 4.904 -0.866 18.176 1.00 97.38 423 TRP A C 1
ATOM 3274 O O . TRP A 1 423 ? 4.164 -1.791 17.833 1.00 97.38 423 TRP A O 1
ATOM 3284 N N . ILE A 1 424 ? 4.588 0.416 17.987 1.00 97.88 424 ILE A N 1
ATOM 3285 C CA . ILE A 1 424 ? 3.310 0.855 17.416 1.00 97.88 424 ILE A CA 1
ATOM 3286 C C . ILE A 1 424 ? 3.528 1.291 15.970 1.00 97.88 424 ILE A C 1
ATOM 3288 O O . ILE A 1 424 ? 4.342 2.171 15.725 1.00 97.88 424 ILE A O 1
ATOM 3292 N N . SER A 1 425 ? 2.789 0.713 15.026 1.00 96.88 425 SER A N 1
ATOM 3293 C CA . SER A 1 425 ? 2.670 1.234 13.662 1.00 96.88 425 SER A CA 1
ATOM 3294 C C . SER A 1 425 ? 1.299 1.902 13.530 1.00 96.88 425 SER A C 1
ATOM 3296 O O . SER A 1 425 ? 0.269 1.225 13.532 1.00 96.88 425 SER A O 1
ATOM 3298 N N . ASP A 1 426 ? 1.268 3.236 13.512 1.00 97.38 426 ASP A N 1
ATOM 3299 C CA . ASP A 1 426 ? 0.052 4.039 13.327 1.00 97.38 426 ASP A CA 1
ATOM 3300 C C . ASP A 1 426 ? -0.299 4.169 11.842 1.00 97.38 426 ASP A C 1
ATOM 3302 O O . ASP A 1 426 ? 0.507 4.665 11.054 1.00 97.38 426 ASP A O 1
ATOM 3306 N N . TRP A 1 427 ? -1.515 3.765 11.469 1.00 97.06 427 TRP A N 1
ATOM 3307 C CA . TRP A 1 427 ? -2.031 3.763 10.099 1.00 97.06 427 TRP A CA 1
ATOM 3308 C C . TRP A 1 427 ? -1.808 5.089 9.376 1.00 97.06 427 TRP A C 1
ATOM 3310 O O . TRP A 1 427 ? -1.391 5.107 8.216 1.00 97.06 427 TRP A O 1
ATOM 3320 N N . ASP A 1 428 ? -2.054 6.208 10.055 1.00 95.31 428 ASP A N 1
ATOM 3321 C CA . ASP A 1 428 ? -1.955 7.529 9.435 1.00 95.31 428 ASP A CA 1
ATOM 3322 C C . ASP A 1 428 ? -0.494 7.978 9.242 1.00 95.31 428 ASP A C 1
ATOM 3324 O O . ASP A 1 428 ? -0.224 8.866 8.432 1.00 95.31 428 ASP A O 1
ATOM 3328 N N . ALA A 1 429 ? 0.460 7.304 9.893 1.00 95.19 429 ALA A N 1
ATOM 3329 C CA . ALA A 1 429 ? 1.895 7.514 9.724 1.00 95.19 429 ALA A CA 1
ATOM 3330 C C . ALA A 1 429 ? 2.587 6.450 8.845 1.00 95.19 429 ALA A C 1
ATOM 3332 O O . ALA A 1 429 ? 3.701 6.688 8.384 1.00 95.19 429 ALA A O 1
ATOM 3333 N N . MET A 1 430 ? 1.955 5.300 8.581 1.00 93.75 430 MET A N 1
ATOM 3334 C CA . MET A 1 430 ? 2.508 4.235 7.728 1.00 93.75 430 MET A CA 1
ATOM 3335 C C . MET A 1 430 ? 2.793 4.707 6.285 1.00 93.75 430 MET A C 1
ATOM 3337 O O . MET A 1 430 ? 1.991 5.464 5.713 1.00 93.75 430 MET A O 1
ATOM 3341 N N . PRO A 1 431 ? 3.863 4.204 5.635 1.00 92.19 431 PRO A N 1
ATOM 3342 C CA . PRO A 1 431 ? 4.099 4.340 4.205 1.00 92.19 431 PRO A CA 1
ATOM 3343 C C . PRO A 1 431 ? 2.927 3.834 3.363 1.00 92.19 431 PRO A C 1
ATOM 3345 O O . PRO A 1 431 ? 2.142 2.972 3.765 1.00 92.19 431 PRO A O 1
ATOM 3348 N N . ALA A 1 432 ? 2.813 4.353 2.140 1.00 88.06 432 ALA A N 1
ATOM 3349 C CA . ALA A 1 432 ? 1.760 3.936 1.216 1.00 88.06 432 ALA A CA 1
ATOM 3350 C C . ALA A 1 432 ? 1.840 2.438 0.867 1.00 88.06 432 ALA A C 1
ATOM 3352 O O . ALA A 1 432 ? 0.803 1.809 0.671 1.00 88.06 432 ALA A O 1
ATOM 3353 N N . ALA A 1 433 ? 3.044 1.863 0.808 1.00 88.06 433 ALA A N 1
ATOM 3354 C CA . ALA A 1 433 ? 3.240 0.447 0.511 1.00 88.06 433 ALA A CA 1
ATOM 3355 C C . ALA A 1 433 ? 2.669 -0.462 1.615 1.00 88.06 433 ALA A C 1
ATOM 3357 O O . ALA A 1 433 ? 1.832 -1.307 1.301 1.00 88.06 433 ALA A O 1
ATOM 3358 N N . GLU A 1 434 ? 3.012 -0.219 2.886 1.00 91.25 434 GLU A N 1
ATOM 3359 C CA . GLU A 1 434 ? 2.459 -0.932 4.052 1.00 91.25 434 GLU A CA 1
ATOM 3360 C C . GLU A 1 434 ? 0.923 -0.812 4.106 1.00 91.25 434 GLU A C 1
ATOM 3362 O O . GLU A 1 434 ? 0.215 -1.818 4.192 1.00 91.25 434 GLU A O 1
ATOM 3367 N N . LYS A 1 435 ? 0.378 0.407 3.946 1.00 92.75 435 LYS A N 1
ATOM 3368 C CA . LYS A 1 435 ? -1.082 0.636 3.909 1.00 92.75 435 LYS A CA 1
ATOM 3369 C C . LYS A 1 435 ? -1.770 -0.154 2.804 1.00 92.75 435 LYS A C 1
ATOM 3371 O O . LYS A 1 435 ? -2.794 -0.793 3.039 1.00 92.75 435 LYS A O 1
ATOM 3376 N N . ASN A 1 436 ? -1.222 -0.103 1.592 1.00 90.12 436 ASN A N 1
ATOM 3377 C CA . ASN A 1 436 ? -1.784 -0.810 0.447 1.00 90.12 436 ASN A CA 1
ATOM 3378 C C . ASN A 1 436 ? -1.713 -2.326 0.642 1.00 90.12 436 ASN A C 1
ATOM 3380 O O . ASN A 1 436 ? -2.662 -3.027 0.291 1.00 90.12 436 ASN A O 1
ATOM 3384 N N . ALA A 1 437 ? -0.620 -2.826 1.216 1.00 91.12 437 ALA A N 1
ATOM 3385 C CA . ALA A 1 437 ? -0.450 -4.232 1.541 1.00 91.12 437 ALA A CA 1
ATOM 3386 C C . ALA A 1 437 ? -1.523 -4.697 2.536 1.00 91.12 437 ALA A C 1
ATOM 3388 O O . ALA A 1 437 ? -2.277 -5.616 2.234 1.00 91.12 437 ALA A O 1
ATOM 3389 N N . LEU A 1 438 ? -1.699 -3.991 3.655 1.00 93.31 438 LEU A N 1
ATOM 3390 C CA . LEU A 1 438 ? -2.719 -4.312 4.659 1.00 93.31 438 LEU A CA 1
ATOM 3391 C C . LEU A 1 438 ? -4.160 -4.127 4.149 1.00 93.31 438 LEU A C 1
ATOM 3393 O O . LEU A 1 438 ? -5.063 -4.846 4.573 1.00 93.31 438 LEU A O 1
ATOM 3397 N N . ALA A 1 439 ? -4.403 -3.185 3.235 1.00 92.38 439 ALA A N 1
ATOM 3398 C CA . ALA A 1 439 ? -5.733 -2.969 2.664 1.00 92.38 439 ALA A CA 1
ATOM 3399 C C . ALA A 1 439 ? -6.144 -4.060 1.660 1.00 92.38 439 ALA A C 1
ATOM 3401 O O . ALA A 1 439 ? -7.329 -4.394 1.583 1.00 92.38 439 ALA A O 1
ATOM 3402 N N . THR A 1 440 ? -5.186 -4.594 0.892 1.00 89.62 440 THR A N 1
ATOM 3403 C CA . THR A 1 440 ? -5.457 -5.468 -0.267 1.00 89.62 440 THR A CA 1
ATOM 3404 C C . THR A 1 440 ? -5.063 -6.931 -0.073 1.00 89.62 440 THR A C 1
ATOM 3406 O O . THR A 1 440 ? -5.537 -7.779 -0.828 1.00 89.62 440 THR A O 1
ATOM 3409 N N . ALA A 1 441 ? -4.225 -7.251 0.917 1.00 89.00 441 ALA A N 1
ATOM 3410 C CA . ALA A 1 441 ? -3.803 -8.621 1.175 1.00 89.00 441 ALA A CA 1
ATOM 3411 C C . ALA A 1 441 ? -4.970 -9.518 1.608 1.00 89.00 441 ALA A C 1
ATOM 3413 O O . ALA A 1 441 ? -5.875 -9.110 2.339 1.00 89.00 441 ALA A O 1
ATOM 3414 N N . ASN A 1 442 ? -4.911 -10.772 1.163 1.00 89.25 442 ASN A N 1
ATOM 3415 C CA . ASN A 1 442 ? -5.862 -11.805 1.537 1.00 89.25 442 ASN A CA 1
ATOM 3416 C C . ASN A 1 442 ? -5.332 -12.581 2.751 1.00 89.25 442 ASN A C 1
ATOM 3418 O O . ASN A 1 44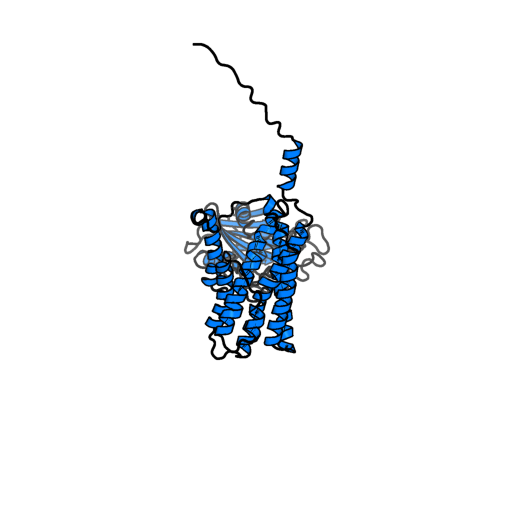2 ? -4.465 -13.437 2.601 1.00 89.25 442 ASN A O 1
ATOM 3422 N N . PHE A 1 443 ? -5.880 -12.298 3.933 1.00 91.31 443 PHE A N 1
ATOM 3423 C CA . PHE A 1 443 ? -5.586 -13.017 5.179 1.00 91.31 443 PHE A CA 1
ATOM 3424 C C . PHE A 1 443 ? -6.560 -14.187 5.435 1.00 91.31 443 PHE A C 1
ATOM 3426 O O . PHE A 1 443 ? -6.743 -14.621 6.571 1.00 91.31 443 PHE A O 1
ATOM 3433 N N . GLY A 1 444 ? -7.199 -14.717 4.388 1.00 88.50 444 GLY A N 1
ATOM 3434 C CA . GLY A 1 444 ? -8.117 -15.849 4.484 1.00 88.50 444 GLY A CA 1
ATOM 3435 C C . GLY A 1 444 ? -9.346 -15.520 5.330 1.00 88.50 444 GLY A C 1
ATOM 3436 O O . GLY A 1 444 ? -10.164 -14.688 4.945 1.00 88.50 444 GLY A O 1
ATOM 3437 N N . ASN A 1 445 ? -9.471 -16.186 6.480 1.00 85.50 445 ASN A N 1
ATOM 3438 C CA . ASN A 1 445 ? -10.588 -15.994 7.410 1.00 85.50 445 ASN A CA 1
ATOM 3439 C C . ASN A 1 445 ? -10.395 -14.785 8.341 1.00 85.50 445 ASN A C 1
ATOM 3441 O O . ASN A 1 445 ? -11.362 -14.311 8.938 1.00 85.50 445 ASN A O 1
ATOM 3445 N N . ALA A 1 446 ? -9.168 -14.269 8.452 1.00 88.69 446 ALA A N 1
ATOM 3446 C CA . ALA A 1 446 ? -8.858 -13.106 9.268 1.00 88.69 446 ALA A CA 1
ATOM 3447 C C . ALA A 1 446 ? -9.033 -11.808 8.469 1.00 88.69 446 ALA A C 1
ATOM 3449 O O . ALA A 1 446 ? -8.750 -11.739 7.272 1.00 88.69 446 ALA A O 1
ATOM 3450 N N . ASN A 1 447 ? -9.477 -10.744 9.139 1.00 92.12 447 ASN A N 1
ATOM 3451 C CA . ASN A 1 447 ? -9.743 -9.455 8.509 1.00 92.12 447 ASN A CA 1
ATOM 3452 C C . ASN A 1 447 ? -9.001 -8.335 9.229 1.00 92.12 447 ASN A C 1
ATOM 3454 O O . ASN A 1 447 ? -9.204 -8.134 10.422 1.00 92.12 447 ASN A O 1
ATOM 3458 N N . VAL A 1 448 ? -8.231 -7.535 8.484 1.00 96.06 448 VAL A N 1
ATOM 3459 C CA . VAL A 1 448 ? -7.584 -6.334 9.031 1.00 96.06 448 VAL A CA 1
ATOM 3460 C C . VAL A 1 448 ? -8.669 -5.375 9.549 1.00 96.06 448 VAL A C 1
ATOM 3462 O O . VAL A 1 448 ? -9.488 -4.897 8.753 1.00 96.06 448 VAL A O 1
ATOM 3465 N N . PRO A 1 449 ? -8.728 -5.077 10.859 1.00 96.44 449 PRO A N 1
ATOM 3466 C CA . PRO A 1 449 ? -9.895 -4.416 11.442 1.00 96.44 449 PRO A CA 1
ATOM 3467 C C . PRO A 1 449 ? -9.883 -2.895 11.259 1.00 96.44 449 PRO A C 1
ATOM 3469 O O . PRO A 1 449 ? -10.939 -2.265 11.303 1.00 96.44 449 PRO A O 1
ATOM 3472 N N . PHE A 1 450 ? -8.709 -2.318 11.001 1.00 96.12 450 PHE A N 1
ATOM 3473 C CA . PHE A 1 450 ? -8.477 -0.878 10.863 1.00 96.12 450 PHE A CA 1
ATOM 3474 C C . PHE A 1 450 ? -8.285 -0.420 9.409 1.00 96.12 450 PHE A C 1
ATOM 3476 O O . PHE A 1 450 ? -8.000 0.756 9.173 1.00 96.12 450 PHE A O 1
ATOM 3483 N N . LYS A 1 451 ? -8.457 -1.303 8.413 1.00 93.62 451 LYS A N 1
ATOM 3484 C CA . LYS A 1 451 ? -8.417 -0.897 6.998 1.00 93.62 451 LYS A CA 1
ATOM 3485 C C . LYS A 1 451 ? -9.617 0.003 6.653 1.00 93.62 451 LYS A C 1
ATOM 3487 O O . LYS A 1 451 ? -10.636 -0.085 7.340 1.00 93.62 451 LYS A O 1
ATOM 3492 N N . PRO A 1 452 ? -9.539 0.849 5.606 1.00 91.75 452 PRO A N 1
ATOM 3493 C CA . PRO A 1 452 ? -10.589 1.817 5.268 1.00 91.75 452 PRO A CA 1
ATOM 3494 C C . PRO A 1 452 ? -12.005 1.228 5.224 1.00 91.75 452 PRO A C 1
ATOM 3496 O O . PRO A 1 452 ? -12.910 1.809 5.816 1.00 91.75 452 PRO A O 1
ATOM 3499 N N . ASP A 1 453 ? -12.166 0.045 4.631 1.00 91.62 453 ASP A N 1
ATOM 3500 C CA . ASP A 1 453 ? -13.476 -0.600 4.462 1.00 91.62 453 ASP A CA 1
ATOM 3501 C C . ASP A 1 453 ? -14.089 -1.111 5.777 1.00 91.62 453 ASP A C 1
ATOM 3503 O O . ASP A 1 453 ? -15.306 -1.238 5.891 1.00 91.62 453 ASP A O 1
ATOM 3507 N N . ASN A 1 454 ? -13.256 -1.402 6.781 1.00 94.12 454 ASN A N 1
ATOM 3508 C CA . ASN A 1 454 ? -13.681 -2.058 8.020 1.00 94.12 454 ASN A CA 1
ATOM 3509 C C . ASN A 1 454 ? -13.699 -1.110 9.222 1.00 94.12 454 ASN A C 1
ATOM 3511 O O . ASN A 1 454 ? -14.500 -1.293 10.138 1.00 94.12 454 ASN A O 1
ATOM 3515 N N . PHE A 1 455 ? -12.824 -0.102 9.231 1.00 97.31 455 PHE A N 1
ATOM 3516 C CA . PHE A 1 455 ? -12.506 0.681 10.423 1.00 97.31 455 PHE A CA 1
ATOM 3517 C C . PHE A 1 455 ? -13.736 1.336 11.055 1.00 97.31 455 PHE A C 1
ATOM 3519 O O . PHE A 1 455 ? -14.012 1.114 12.231 1.00 97.31 455 PHE A O 1
ATOM 3526 N N . MET A 1 456 ? -14.521 2.079 10.269 1.00 96.81 456 MET A N 1
ATOM 3527 C CA . MET A 1 456 ? -15.701 2.774 10.796 1.00 96.81 456 MET A CA 1
ATOM 3528 C C . MET A 1 456 ? -16.794 1.799 11.249 1.00 96.81 456 MET A C 1
ATOM 3530 O O . MET A 1 456 ? -17.371 1.994 12.314 1.00 96.81 456 MET A O 1
ATOM 3534 N N . SER A 1 457 ? -17.022 0.710 10.504 1.00 96.25 457 SER A N 1
ATOM 3535 C CA . SER A 1 457 ? -17.992 -0.325 10.895 1.00 96.25 457 SER A CA 1
ATOM 3536 C C . SER A 1 457 ? -17.593 -1.025 12.198 1.00 96.25 457 SER A C 1
ATOM 3538 O O . SER A 1 457 ? -18.441 -1.337 13.034 1.00 96.25 457 SER A O 1
ATOM 3540 N N . ASN A 1 458 ? -16.297 -1.244 12.407 1.00 97.06 458 ASN A N 1
ATOM 3541 C CA . ASN A 1 458 ? -15.786 -1.816 13.643 1.00 97.06 458 ASN A CA 1
ATOM 3542 C C . ASN A 1 458 ? -15.873 -0.830 14.813 1.00 97.06 458 ASN A C 1
ATOM 3544 O O . ASN A 1 458 ? -16.269 -1.243 15.900 1.00 97.06 458 ASN A O 1
ATOM 3548 N N . LEU A 1 459 ? -15.611 0.466 14.600 1.00 97.50 459 LEU A N 1
ATOM 3549 C CA . LEU A 1 459 ? -15.872 1.496 15.615 1.00 97.50 459 LEU A CA 1
ATOM 3550 C C . LEU A 1 459 ? -17.353 1.540 16.015 1.00 97.50 459 LEU A C 1
ATOM 3552 O O . LEU A 1 459 ? -17.653 1.605 17.205 1.00 97.50 459 LEU A O 1
ATOM 3556 N N . ASP A 1 460 ? -18.276 1.416 15.057 1.00 97.06 460 ASP A N 1
ATOM 3557 C CA . ASP A 1 460 ? -19.714 1.323 15.333 1.00 97.06 460 ASP A CA 1
ATOM 3558 C C . ASP A 1 460 ? -20.052 0.122 16.233 1.00 97.06 460 ASP A C 1
ATOM 3560 O O . ASP A 1 460 ? -20.778 0.258 17.222 1.00 97.06 460 ASP A O 1
ATOM 3564 N N . LYS A 1 461 ? -19.505 -1.061 15.923 1.00 96.44 461 LYS A N 1
ATOM 3565 C CA . LYS A 1 461 ? -19.707 -2.286 16.718 1.00 96.44 461 LYS A CA 1
ATOM 3566 C C . LYS A 1 461 ? -19.034 -2.231 18.089 1.00 96.44 461 LYS A C 1
ATOM 3568 O O . LYS A 1 461 ? -19.483 -2.920 19.006 1.00 96.44 461 LYS A O 1
ATOM 3573 N N . ALA A 1 462 ? -17.964 -1.458 18.218 1.00 96.94 462 ALA A N 1
ATOM 3574 C CA . ALA A 1 462 ? -17.180 -1.293 19.433 1.00 96.94 462 ALA A CA 1
ATOM 3575 C C . ALA A 1 462 ? -17.653 -0.119 20.305 1.00 96.94 462 ALA A C 1
ATOM 3577 O O . ALA A 1 462 ? -17.097 0.094 21.381 1.00 96.94 462 ALA A O 1
ATOM 3578 N N . PHE A 1 463 ? -18.644 0.659 19.859 1.00 96.31 463 PHE A N 1
ATOM 3579 C CA . PHE A 1 463 ? -19.100 1.850 20.568 1.00 96.31 463 PHE A CA 1
ATOM 3580 C C . PHE A 1 463 ? -19.694 1.495 21.938 1.00 96.31 463 PHE A C 1
ATOM 3582 O O . PHE A 1 463 ? -20.606 0.663 22.033 1.00 96.31 463 PHE A O 1
ATOM 3589 N N . VAL A 1 464 ? -19.153 2.126 22.985 1.00 89.81 464 VAL A N 1
ATOM 3590 C CA . VAL A 1 464 ? -19.526 1.942 24.400 1.00 89.81 464 VAL A CA 1
ATOM 3591 C C . VAL A 1 464 ? -20.280 3.155 24.904 1.00 89.81 464 VAL A C 1
ATOM 3593 O O . VAL A 1 464 ? -19.852 4.280 24.553 1.00 89.81 464 VAL A O 1
#

Nearest PDB structures (foldseek):
  6qbe-assembly1_A  TM=9.517E-01  e=8.669E-22  Hyaloperonospora arabidopsidis
  5nnw-assembly3_C  TM=9.526E-01  e=1.908E-21  Pythium aphanidermatum
  5nnw-assembly4_D  TM=9.482E-01  e=4.425E-21  Pythium aphanidermatum
  5no9-assembly3_C  TM=9.508E-01  e=7.102E-21  Pythium aphanidermatum
  3st1-assembly1_A  TM=9.375E-01  e=1.349E-19  Moniliophthora perniciosa

Organism: Curvularia kusanoi (NCBI:txid90978)

Mean predicted aligned error: 19.01 Å

Solvent-accessible surface area (backbone atoms only — not comparable to full-atom values): 24755 Å² total; per-residue (Å²): 137,85,85,86,83,86,81,85,79,77,78,83,78,74,55,66,65,61,54,50,52,52,51,61,66,62,46,51,74,58,46,72,71,40,54,56,36,33,54,24,44,14,46,42,28,13,52,38,56,0,50,56,53,23,46,61,58,55,50,54,48,44,65,72,68,54,74,52,80,90,62,54,78,62,56,64,52,44,34,60,50,37,17,56,53,31,16,64,68,42,50,87,64,90,81,89,54,83,55,15,42,52,55,35,45,71,50,87,51,73,71,45,39,40,51,14,53,4,43,33,39,10,35,37,43,14,63,56,49,61,70,50,61,59,44,54,60,60,26,20,67,91,50,28,68,59,48,52,49,52,19,55,47,18,22,56,56,22,22,54,52,35,38,56,49,43,52,53,31,40,76,76,76,28,61,49,56,33,37,34,52,53,30,52,52,33,48,54,50,38,52,54,24,57,76,66,50,74,80,62,58,92,69,64,64,73,90,75,66,96,74,59,76,70,52,71,72,35,66,70,49,43,49,52,52,47,50,55,52,42,59,60,45,53,51,61,75,57,60,61,72,73,72,74,70,86,63,75,68,40,75,37,61,39,79,76,45,62,45,57,73,70,39,60,40,78,68,45,59,25,53,41,56,63,56,48,45,51,20,51,24,73,78,44,58,37,35,38,25,23,51,57,40,74,76,15,33,32,44,60,31,36,77,40,57,51,52,42,37,68,96,33,65,57,78,78,25,27,28,32,38,32,47,72,47,81,53,97,88,30,32,37,38,36,42,32,38,29,24,39,34,31,30,71,49,68,36,85,43,89,76,41,33,40,26,31,51,49,41,35,35,43,29,27,58,41,54,82,43,96,76,56,46,78,58,20,28,12,19,26,40,91,95,43,49,57,66,35,68,75,57,37,57,62,89,63,20,35,14,29,32,36,34,59,57,86,87,43,51,62,34,41,39,70,31,89,56,83,36,47,75,56,36,33,44,22,59,89,49,50,49,70,39,27,50,49,32,62,61,68,59,84,42,78,89,27,55,67,58,74,30,87,90,34,27,64,63,47,50,63,63,37,65,113

InterPro domains:
  IPR008701 Necrosis inducing protein [PF05630] (272-462)
  IPR008701 Necrosis inducing protein [PTHR33657] (213-462)
  IPR011701 Major facilitator superfamily [PF07690] (88-222)
  IPR036259 MFS transporter superfamily [G3DSA:1.20.1250.20] (33-230)
  IPR036259 MFS transporter superfamily [SSF103473] (22-226)

Sequence (464 aa):
MPIARQDQQKPIEIHVDDVAHRQQQTTPPDGGYGWVCVGACFTTNCFTWGAVSAYGIYLSHYLADDIFPEASSWDFAFIGGFNFSIAMLVAPLVTVLCSGFIAASFATRIWQLHLTQGVLIGAGIGFLYIPSLPILSQWFVKKRGLANGISAAGSGVGGVAFTWGSQAMIQHISIAWSLRITGILAFVAILAAISVIRDRNHVIRPPQLAFDLKLLRRVDVLLLLAVKEWEWHFARVFGAPTPDKLETRAVVNHDSLSPIPTRLQGGNIGRAIQMFSPLLHIAHGCQPYTAADDAGNVSGGLQDTGNVSAGCRDPNKGQTYARAAWHKGKFGIMYAWYFPKDQPNAGNVVGGHRHDWENIVVWIDNPDNASPRILGGAASGHGSYKRTNNPNRQGNNVKVEYFTRFPTNHELQFTDTTGRSYWISDWDAMPAAEKNALATANFGNANVPFKPDNFMSNLDKAFV

Foldseek 3Di:
DDDDDDDDDDDPPPPVVVVVVLVVLQDAPQDDLLVVLLVLLLLLLLLQLLLLLLLVVVVVCCVVVVLPVVDDPVLSVLLNVLLQVQLVVLLLPDDDDLCQLLQCLPDNHSVSSCCRSRHRSSNVNSPQNPVSLCQSVSNRDPCSVVSVVSSNVSSVVSNVCLNVQLNVCCVPPRNSVSSVVSSVVSVVSNVVSVVSRDHPCVSNVPPDDSDDCVCVVDPVVVVVVVVVVCVVVVCVVVVPPPPPDLDPQAQDAQPVDFEDAAFADDDLRRVLCVLAFAFEDEPDAAAFADQADLSQHGHPADALAFARYPPGHPNRGWEWEWEWDDDPQWIKIKIKTKHQWWHQGHGDDDAIDGMAMWIKIFTWRDSPDPDIDTQWMWTDDPNATDIDRDAPDDNSHFYKYWHDDPPHIIIIDGDNDGHHGHHYDYQVRRHPSNLCSLQPDCRDPYHHCCRPVRPNVVCVRTPD

Secondary structure (DSSP, 8-state):
----PPP--------HHHHHHHHHHHS--SSTTHHHHHHHHHHHHIIIIIHHHTHHHHHHHHHHTTS-TT--HHHHHHHHHHHHHHHHHSTTS------HHHHHTT--SHHHHIIIIIIIHHHHHHHHHHHHHHHHHHH-STTHHHHHHHHHHHHHHHHHHHHHHHHHHHHHT-HHHHHHHHHHHHHHHHHHHHHH----HHHH-----S--TTGGG-HHHHHHHHHHHHHHHHHHHTT----S------EE-TTT--PPPPB--SHHHHHHHHHT--EEEESSSPPPB--B-TT--EE----S-SSTTTT---TTS-EEEEEEEEETTEEEEEEEEEEEEE-SSSSS-TT-EEEEEEEEEEEES-TTSSS--EEEEEEEETTEEEEESS--EETTEEEEEEEE-TTS-EEEEE-SS--B--EEEETTTS-HHHHHHHHH---TT---TTSHHHHHHHHHHH--

pLDDT: mean 78.26, std 17.46, range [32.03, 98.69]

Radius of gyration: 32.77 Å; Cα contacts (8 Å, |Δi|>4): 809; chains: 1; bounding box: 96×61×92 Å